Protein 6K0P (pdb70)

Nearest PDB structures (foldseek):
  6k0p-assembly1_A  TM=1.002E+00  e=3.000E-102  Paenibacillus glycanilyticus
  6k0s-assembly1_A  TM=1.002E+00  e=2.447E-101  Paenibacillus glycanilyticus
  6k0n-assembly1_A  TM=1.002E+00  e=2.806E-101  Paenibacillus glycanilyticus
  6k0u-assembly1_A  TM=1.001E+00  e=7.357E-97  Paenibacillus glycanilyticus
  6k0v-assembly4_D  TM=9.974E-01  e=1.499E-93  Paenibacillus glycanilyticus

Radius of gyration: 23.6 Å; Cα contacts (8 Å, |Δi|>4): 1936; chains: 1; bounding box: 58×59×67 Å

Solvent-accessible surface area: 19231 Å² total; per-residue (Å²): 108,82,3,18,124,27,87,13,41,62,24,49,0,24,42,141,94,13,52,42,79,20,74,84,36,115,92,45,74,118,38,24,35,51,4,1,6,0,10,19,2,5,0,0,46,0,70,46,95,30,34,54,0,43,0,39,3,96,47,60,0,16,0,0,0,0,6,2,1,3,30,49,126,48,106,25,38,0,2,0,30,4,94,52,86,69,86,28,96,0,111,0,30,3,89,26,9,12,1,14,3,32,70,104,57,13,40,107,1,0,46,47,59,59,81,38,110,73,70,53,24,9,1,4,3,9,17,1,58,35,70,16,152,91,70,14,82,53,46,5,82,0,39,0,21,11,30,82,79,17,17,90,62,0,26,0,0,1,0,2,3,12,75,18,70,112,70,70,76,27,66,42,101,94,83,9,6,41,2,46,110,106,67,56,8,72,102,0,4,50,68,1,59,145,47,129,85,35,93,0,0,17,0,32,48,29,126,44,91,1,98,43,34,6,94,2,96,52,73,49,2,46,0,0,0,4,11,12,20,39,0,71,0,26,0,25,64,120,93,62,44,35,54,0,0,0,37,5,41,81,56,0,46,33,1,29,0,64,15,0,0,0,39,1,0,1,40,15,33,50,92,47,54,0,35,0,0,36,1,117,29,2,50,90,0,34,0,53,43,0,2,0,0,8,1,5,2,0,0,94,0,49,85,0,10,117,1,36,0,75,43,0,6,0,0,1,0,0,3,4,0,0,9,0,5,64,15,0,11,106,1,59,0,26,21,0,12,0,0,0,0,0,25,9,0,0,1,0,24,1,5,69,104,63,58,0,38,14,1,106,0,20,48,0,11,0,14,4,0,7,33,13,0,0,1,0,2,26,2,0,8,70,3,35,4,64,33,0,53,0,2,3,1,9,1,24,0,0,3,0,0,2,2,72,3,96,73,144,105,9,80,2,1,0,112,107,41,0,25,0,26,8,0,22,0,21,53,0,0,5,28,13,140,79,4,90,43,16,28,26,106,64,39,101,29,21,13,0,0,0,0,13,0,30,1,0,23,83,28,2,57,16,0,18,0,57,50,1,41,0,39,60,2,10,26,1,0,0,6,0,10,1,43,17,118,60,41,60,85,4,109,92,4,59,0,57,66,0,56,0,36,68,1,56,52,9,0,0,14,0,6,16,99,11,53,125,72,40,17,30,0,54,18,14,6,25,0,39,61,0,65,7,59,112,36,55,93,43,24,32,42,6,62,106,83,2,112,62,11,89,17,62,95,88,64,41,33,78,41

B-factor: mean 16.77, std 8.05, range [4.71, 52.11]

Sequence (559 aa):
GRGANMMPFTIIMEAESTSNATNGTKLTTPNFKPGDYAGEASGRSSSVYLDATGEYVEFTLTSPANAFVLRNAVAENNTTTTGTVSIYADGVSKGKFNVSSKFSYLYATPSTLGRLGYDNNAPGAGLTAYWLYEDAQLMMLDQVYPAGTKIKIQKDAGDVSSSWIYVDLLETENVAPPQANPDPTKYVAVSASKSIDQALTEFRQDNTKKGIYIPAGEWTINSKIFLYGRATEIVGAGPWYTKLVAPQSQSSNTTDVGFNISAAANGSTIRDLSAWGNYINRVDGPGKFIDGNGMQNVTVQNIWVVEHFVCLYWGVNSSYNTFKNNRIKNTFAAGINMTNGSSYNVIDNNYARGTGDDSFALFSATGSYNVGNKYTNLTATNVRRAAAFAVYGGSDNLFQNLYGADTLTYPGITISSYSFGYNTLGFGDQDTVIDGATLDRTGGDFWTSVGADDKINEYQNFGAIWIYGGDRAIKNILIKNVDINNNPVYFGLMFQSMSPNNMVMQNIRVENVNINNPSRYGIKLVVRAEQGQGPAYGGASSFTNVKVNNPGISAIYGEAQSPNFTVTRVSGNNW

Organism: NCBI:txid126569

InterPro domains:
  IPR000421 Coagulation factor 5/8, C-terminal domain [PF00754] (369-492)
  IPR000421 Coagulation factor 5/8, C-terminal domain [PS50022] (32-176)
  IPR000421 Coagulation factor 5/8, C-terminal domain [PS50022] (351-497)
  IPR000421 Coagulation factor 5/8, C-terminal domain [SM00231] (39-176)
  IPR000421 Coagulation factor 5/8, C-terminal domain [SM00231] (361-497)
  IPR005084 Carbohydrate binding module family 6 [PF16990] (186-308)
  IPR005084 Carbohydrate binding module family 6 [PS51175] (184-309)
  IPR006626 Parallel beta-helix repeat [SM00710] (1029-1051)
  IPR006626 Parallel beta-helix repeat [SM00710] (1053-1075)
  IPR006626 Parallel beta-helix repeat [SM00710] (1084-1107)
  IPR006626 Parallel beta-helix repeat [SM00710] (1188-1210)
  IPR006626 Parallel beta-helix repeat [SM00710] (1218-1240)
  IPR008979 Galactose-binding-like domain superfamily [SSF49785] (39-176)
  IPR008979 Galactose-binding-like domain superfamily [SSF49785] (184-308)
  IPR008979 Galactose-binding-like domain superfamily [SSF49785] (352-497)
  IPR011050 Pectin lyase fold/virulence factor [SSF51126] (905-1201)
  IPR011635 CARDB domain [PF07705] (501-601)
  IPR011635 CARDB domain [PF07705] (614-720)
  IPR012334 Pectin lyase fold [G3DSA:2.160.20.10] (905-1287)
  IPR013783 Immunoglobulin-like fold [G3DSA:2.60.40.10] (495-607)

Structure (mmCIF, N/CA/C/O backbone):
data_6K0P
#
_entry.id   6K0P
#
_cell.length_a   132.525
_cell.length_b   132.525
_cell.length_c   76.147
_cell.angle_alpha   90.000
_cell.angle_beta   90.000
_cell.angle_gamma   90.000
#
_symmetry.space_group_name_H-M   'P 43 21 2'
#
loop_
_entity.id
_entity.type
_entity.pdbx_description
1 polymer Alpha-1,3-glucanase
2 branched alpha-D-glucopyranose-(1-3)-alpha-D-glucopyranose
3 non-polymer 'SULFATE ION'
4 non-polymer 'CALCIUM ION'
5 non-polymer 'ACETIC ACID'
6 water water
#
loop_
_atom_site.group_PDB
_atom_site.id
_atom_site.type_symbol
_atom_site.label_atom_id
_atom_site.label_alt_id
_atom_site.label_comp_id
_atom_site.label_asym_id
_atom_site.label_entity_id
_atom_site.label_seq_id
_atom_site.pdbx_PDB_ins_code
_atom_site.Cartn_x
_atom_site.Cartn_y
_atom_site.Cartn_z
_atom_site.occupancy
_atom_site.B_iso_or_equiv
_atom_site.auth_seq_id
_atom_site.auth_comp_id
_atom_site.auth_asym_id
_atom_site.auth_atom_id
_atom_site.pdbx_PDB_model_num
ATOM 1 N N . GLY A 1 12 ? 55.299 45.531 42.315 1.00 37.95 726 GLY A N 1
ATOM 2 C CA . GLY A 1 12 ? 56.321 46.340 41.675 1.00 25.10 726 GLY A CA 1
ATOM 3 C C . GLY A 1 12 ? 56.104 46.716 40.219 1.00 33.97 726 GLY A C 1
ATOM 4 O O . GLY A 1 12 ? 55.949 47.900 39.906 1.00 48.43 726 GLY A O 1
ATOM 5 N N . ARG A 1 13 ? 56.096 45.735 39.318 1.00 27.68 727 ARG A N 1
ATOM 6 C CA . ARG A 1 13 ? 56.233 44.320 39.653 1.00 19.14 727 ARG A CA 1
ATOM 7 C C . ARG A 1 13 ? 57.657 43.927 40.060 1.00 17.35 727 ARG A C 1
ATOM 8 O O . ARG A 1 13 ? 58.617 44.670 39.838 1.00 21.09 727 ARG A O 1
ATOM 16 N N . GLY A 1 14 ? 57.779 42.758 40.668 1.00 12.88 728 GLY A N 1
ATOM 17 C CA . GLY A 1 14 ? 59.080 42.224 41.022 1.00 13.39 728 GLY A CA 1
ATOM 18 C C . GLY A 1 14 ? 59.490 42.545 42.447 1.00 13.05 728 GLY A C 1
ATOM 19 O O . GLY A 1 14 ? 58.677 42.863 43.322 1.00 15.66 728 GLY A O 1
ATOM 20 N N . ALA A 1 15 ? 60.796 42.457 42.675 1.00 12.61 729 ALA A N 1
ATOM 21 C CA . ALA A 1 15 ? 61.338 42.660 44.010 1.00 11.18 729 ALA A CA 1
ATOM 22 C C . ALA A 1 15 ? 61.277 44.128 44.415 1.00 12.11 729 ALA A C 1
ATOM 23 O O . ALA A 1 15 ? 61.453 45.030 43.590 1.00 14.51 729 ALA A O 1
ATOM 25 N N . ASN A 1 16 ? 61.026 44.359 45.704 1.00 11.72 730 ASN A N 1
ATOM 26 C CA . ASN A 1 16 ? 61.064 45.689 46.304 1.00 13.19 730 ASN A CA 1
ATOM 27 C C . ASN A 1 16 ? 62.432 45.823 46.967 1.00 12.59 730 ASN A C 1
ATOM 28 O O . ASN A 1 16 ? 62.670 45.270 48.042 1.00 14.93 730 ASN A O 1
ATOM 33 N N . MET A 1 17 ? 63.340 46.529 46.310 1.00 12.89 731 MET A N 1
ATOM 34 C CA A MET A 1 17 ? 64.724 46.692 46.728 0.46 11.89 731 MET A CA 1
ATOM 35 C CA B MET A 1 17 ? 64.700 46.676 46.789 0.54 11.88 731 MET A CA 1
ATOM 36 C C . MET A 1 17 ? 64.977 48.121 47.193 1.00 12.03 731 MET A C 1
ATOM 37 O O . MET A 1 17 ? 64.300 49.050 46.742 1.00 14.59 731 MET A O 1
ATOM 46 N N . PRO A 1 18 ? 65.962 48.344 48.071 1.00 12.37 732 PRO A N 1
ATOM 47 C CA . PRO A 1 18 ? 66.243 49.718 48.520 1.00 13.16 732 PRO A CA 1
ATOM 48 C C . PRO A 1 18 ? 66.976 50.564 47.498 1.00 12.41 732 PRO A C 1
ATOM 49 O O . PRO A 1 18 ? 67.071 51.784 47.684 1.00 14.12 732 PRO A O 1
ATOM 53 N N . PHE A 1 19 ? 67.504 49.964 46.441 1.00 11.23 733 PHE A N 1
ATOM 54 C CA . PHE A 1 19 ? 68.169 50.723 45.401 1.00 11.29 733 PHE A CA 1
ATOM 55 C C . PHE A 1 19 ? 67.201 51.017 44.267 1.00 13.95 733 PHE A C 1
ATOM 56 O O . PHE A 1 19 ? 66.242 50.273 44.029 1.00 14.53 733 PHE A O 1
ATOM 64 N N . THR A 1 20 ? 67.449 52.137 43.597 1.00 12.96 734 THR A N 1
ATOM 65 C CA . THR A 1 20 ? 66.715 52.567 42.416 1.00 11.19 734 THR A CA 1
ATOM 66 C C . THR A 1 20 ? 67.609 52.342 41.205 1.00 12.24 734 THR A C 1
ATOM 67 O O . THR A 1 20 ? 68.810 52.624 41.254 1.00 13.47 734 THR A O 1
ATOM 71 N N . ILE A 1 21 ? 67.032 51.818 40.127 1.00 12.30 735 ILE A N 1
ATOM 72 C CA A ILE A 1 21 ? 67.748 51.579 38.877 0.48 12.83 735 ILE A CA 1
ATOM 73 C CA B ILE A 1 21 ? 67.756 51.588 38.882 0.52 12.83 735 ILE A CA 1
ATOM 74 C C . ILE A 1 21 ? 67.392 52.682 37.892 1.00 12.52 735 ILE A C 1
ATOM 75 O O . ILE A 1 21 ? 66.208 52.914 37.611 1.00 14.07 735 ILE A O 1
ATOM 84 N N . MET A 1 22 ? 68.405 53.351 37.348 1.00 10.92 736 MET A N 1
ATOM 85 C CA . MET A 1 22 ? 68.176 54.412 36.374 1.00 10.93 736 MET A CA 1
ATOM 86 C C . MET A 1 22 ? 68.983 54.143 35.116 1.00 11.28 736 MET A C 1
ATOM 87 O O . MET A 1 22 ? 70.201 53.947 35.185 1.00 12.06 736 MET A O 1
ATOM 92 N N . GLU A 1 23 ? 68.307 54.121 33.969 1.00 11.45 737 GLU A N 1
ATOM 93 C CA . GLU A 1 23 ? 68.988 53.864 32.706 1.00 9.88 737 GLU A CA 1
ATOM 94 C C . GLU A 1 23 ? 69.731 55.111 32.250 1.00 10.15 737 GLU A C 1
ATOM 95 O O . GLU A 1 23 ? 69.194 56.224 32.288 1.00 11.09 737 GLU A O 1
ATOM 101 N N . ALA A 1 24 ? 70.975 54.920 31.797 1.00 8.95 738 ALA A N 1
ATOM 102 C CA . ALA A 1 24 ? 71.777 56.058 31.359 1.00 10.44 738 ALA A CA 1
ATOM 103 C C . ALA A 1 24 ? 71.119 56.778 30.193 1.00 10.95 738 ALA A C 1
ATOM 104 O O . ALA A 1 24 ? 71.138 58.018 30.127 1.00 10.79 738 ALA A O 1
ATOM 106 N N . GLU A 1 25 ? 70.534 56.015 29.270 1.00 10.18 739 GLU A N 1
ATOM 107 C CA . GLU A 1 25 ? 70.012 56.519 28.001 1.00 10.72 739 GLU A CA 1
ATOM 108 C C . GLU A 1 25 ? 68.667 57.214 28.128 1.00 13.46 739 GLU A C 1
ATOM 109 O O . GLU A 1 25 ? 68.113 57.633 27.104 1.00 14.37 739 GLU A O 1
ATOM 115 N N . SER A 1 26 ? 68.127 57.339 29.336 1.00 12.66 740 SER A N 1
ATOM 116 C CA . SER A 1 26 ? 66.821 57.961 29.501 1.00 14.05 740 SER A CA 1
ATOM 117 C C . SER A 1 26 ? 66.837 59.360 28.896 1.00 14.54 740 SER A C 1
ATOM 118 O O . SER A 1 26 ? 67.832 60.088 28.995 1.00 12.84 740 SER A O 1
ATOM 121 N N . THR A 1 27 ? 65.729 59.734 28.244 1.00 17.35 741 THR A N 1
ATOM 122 C CA . THR A 1 27 ? 65.629 61.071 27.667 1.00 19.71 741 THR A CA 1
ATOM 123 C C . THR A 1 27 ? 65.660 62.166 28.726 1.00 20.79 741 THR A C 1
ATOM 124 O O . THR A 1 27 ? 65.832 63.340 28.378 1.00 22.23 741 THR A O 1
ATOM 128 N N . SER A 1 28 ? 65.525 61.806 30.001 1.00 17.87 742 SER A N 1
ATOM 129 C CA . SER A 1 28 ? 65.665 62.744 31.106 1.00 18.15 742 SER A CA 1
ATOM 130 C C . SER A 1 28 ? 67.113 63.070 31.434 1.00 16.97 742 SER A C 1
ATOM 131 O O . SER A 1 28 ? 67.354 63.922 32.296 1.00 17.32 742 SER A O 1
ATOM 134 N N . ASN A 1 29 ? 68.080 62.399 30.806 1.00 13.78 743 ASN A N 1
ATOM 135 C CA . ASN A 1 29 ? 69.485 62.507 31.186 1.00 14.26 743 ASN A CA 1
ATOM 136 C C . ASN A 1 29 ? 70.263 63.251 30.108 1.00 13.57 743 ASN A C 1
ATOM 137 O O . ASN A 1 29 ? 70.470 62.728 29.002 1.00 15.86 743 ASN A O 1
ATOM 142 N N . ALA A 1 30 ? 70.729 64.448 30.438 1.00 13.59 744 ALA A N 1
ATOM 143 C CA . ALA A 1 30 ? 71.557 65.175 29.491 1.00 13.66 744 ALA A CA 1
ATOM 144 C C . ALA A 1 30 ? 72.848 64.410 29.243 1.00 12.73 744 ALA A C 1
ATOM 145 O O . ALA A 1 30 ? 73.425 63.804 30.156 1.00 13.10 744 ALA A O 1
ATOM 147 N N . THR A 1 31 ? 73.293 64.415 27.993 1.00 15.01 745 THR A N 1
ATOM 148 C CA . THR A 1 31 ? 74.561 63.795 27.663 1.00 10.97 745 THR A CA 1
ATOM 149 C C . THR A 1 31 ? 75.157 64.505 26.462 1.00 12.60 745 THR A C 1
ATOM 150 O O . THR A 1 31 ? 74.432 64.998 25.592 1.00 16.16 745 THR A O 1
ATOM 154 N N . ASN A 1 32 ? 76.486 64.571 26.434 1.00 11.65 746 ASN A N 1
ATOM 155 C CA . ASN A 1 32 ? 77.222 64.916 25.227 1.00 11.84 746 ASN A CA 1
ATOM 156 C C . ASN A 1 32 ? 77.924 63.706 24.630 1.00 15.29 746 ASN A C 1
ATOM 157 O O . ASN A 1 32 ? 78.801 63.871 23.779 1.00 17.16 746 ASN A O 1
ATOM 162 N N . GLY A 1 33 ? 77.568 62.499 25.068 1.00 11.62 747 GLY A N 1
ATOM 163 C CA . GLY A 1 33 ? 78.112 61.272 24.531 1.00 12.44 747 GLY A CA 1
ATOM 164 C C . GLY A 1 33 ? 77.185 60.661 23.505 1.00 11.40 747 GLY A C 1
ATOM 165 O O . GLY A 1 33 ? 76.264 61.308 22.997 1.00 14.05 747 GLY A O 1
ATOM 166 N N . THR A 1 34 ? 77.420 59.388 23.210 1.00 10.46 748 THR A N 1
ATOM 167 C CA . THR A 1 34 ? 76.770 58.724 22.082 1.00 10.98 748 THR A CA 1
ATOM 168 C C . THR A 1 34 ? 75.773 57.693 22.600 1.00 12.62 748 THR A C 1
ATOM 169 O O . THR A 1 34 ? 76.170 56.664 23.156 1.00 11.14 748 THR A O 1
ATOM 173 N N . LYS A 1 35 ? 74.484 57.943 22.376 1.00 13.00 749 LYS A N 1
ATOM 174 C CA . LYS A 1 35 ? 73.421 57.047 22.823 1.00 11.34 749 LYS A CA 1
ATOM 175 C C . LYS A 1 35 ? 73.206 55.959 21.773 1.00 11.71 749 LYS A C 1
ATOM 176 O O . LYS A 1 35 ? 72.945 56.259 20.603 1.00 12.42 749 LYS A O 1
ATOM 182 N N . LEU A 1 36 ? 73.329 54.696 22.180 1.00 9.75 750 LEU A N 1
ATOM 183 C CA . LEU A 1 36 ? 73.235 53.590 21.235 1.00 11.78 750 LEU A CA 1
ATOM 184 C C . LEU A 1 36 ? 71.788 53.328 20.841 1.00 12.60 750 LEU A C 1
ATOM 185 O O . LEU A 1 36 ? 70.892 53.320 21.690 1.00 13.19 750 LEU A O 1
ATOM 190 N N . THR A 1 37 ? 71.557 53.107 19.547 1.00 11.34 751 THR A N 1
ATOM 191 C CA A THR A 1 37 ? 70.249 52.636 19.119 0.34 10.60 751 THR A CA 1
ATOM 192 C CA B THR A 1 37 ? 70.258 52.631 19.100 0.66 10.57 751 THR A CA 1
ATOM 193 C C . THR A 1 37 ? 70.065 51.183 19.550 1.00 11.75 751 THR A C 1
ATOM 194 O O . THR A 1 37 ? 70.998 50.379 19.458 1.00 13.01 751 THR A O 1
ATOM 201 N N . PRO A 1 38 ? 68.878 50.818 20.029 1.00 12.59 752 PRO A N 1
ATOM 202 C CA . PRO A 1 38 ? 68.680 49.463 20.553 1.00 12.15 752 PRO A CA 1
ATOM 203 C C . PRO A 1 38 ? 68.707 48.380 19.489 1.00 11.88 752 PRO A C 1
ATOM 204 O O . PRO A 1 38 ? 68.308 48.580 18.334 1.00 14.31 752 PRO A O 1
ATOM 208 N N . ASN A 1 39 ? 69.206 47.216 19.895 1.00 11.67 753 ASN A N 1
ATOM 209 C CA . ASN A 1 39 ? 69.048 45.982 19.135 1.00 10.75 753 ASN A CA 1
ATOM 210 C C . ASN A 1 39 ? 68.975 44.827 20.129 1.00 10.59 753 ASN A C 1
ATOM 211 O O . ASN A 1 39 ? 69.103 45.022 21.343 1.00 11.18 753 ASN A O 1
ATOM 216 N N . PHE A 1 40 ? 68.782 43.614 19.608 1.00 12.69 754 PHE A N 1
ATOM 217 C CA . PHE A 1 40 ? 68.661 42.421 20.438 1.00 11.00 754 PHE A CA 1
ATOM 218 C C . PHE A 1 40 ? 69.851 41.474 20.261 1.00 10.71 754 PHE A C 1
ATOM 219 O O . PHE A 1 40 ? 69.727 40.265 20.461 1.00 13.16 754 PHE A O 1
ATOM 227 N N . LYS A 1 41 ? 71.024 42.008 19.904 1.00 10.74 755 LYS A N 1
ATOM 228 C CA . LYS A 1 41 ? 72.158 41.166 19.517 1.00 12.41 755 LYS A CA 1
ATOM 229 C C . LYS A 1 41 ? 73.028 40.806 20.720 1.00 11.08 755 LYS A C 1
ATOM 230 O O . LYS A 1 41 ? 73.571 41.712 21.376 1.00 11.90 755 LYS A O 1
ATOM 236 N N . PRO A 1 42 ? 73.226 39.526 21.028 1.00 10.77 756 PRO A N 1
ATOM 237 C CA . PRO A 1 42 ? 74.284 39.171 21.978 1.00 10.97 756 PRO A CA 1
ATOM 238 C C . PRO A 1 42 ? 75.633 39.555 21.392 1.00 11.38 756 PRO A C 1
ATOM 239 O O . PRO A 1 42 ? 75.806 39.613 20.175 1.00 12.62 756 PRO A O 1
ATOM 243 N N . GLY A 1 43 ? 76.601 39.807 22.265 1.00 10.40 757 GLY A N 1
ATOM 244 C CA . GLY A 1 43 ? 77.914 40.192 21.782 1.00 12.30 757 GLY A CA 1
ATOM 245 C C . GLY A 1 43 ? 77.985 41.611 21.273 1.00 14.25 757 GLY A C 1
ATOM 246 O O . GLY A 1 43 ? 78.940 41.966 20.576 1.00 14.01 757 GLY A O 1
ATOM 247 N N . ASP A 1 44 ? 77.003 42.441 21.603 1.00 11.08 758 ASP A N 1
ATOM 248 C CA . ASP A 1 44 ? 76.901 43.808 21.113 1.00 10.70 758 ASP A CA 1
ATOM 249 C C . ASP A 1 44 ? 76.671 44.734 22.299 1.00 10.22 758 ASP A C 1
ATOM 250 O O . ASP A 1 44 ? 75.948 44.374 23.234 1.00 10.72 758 ASP A O 1
ATOM 255 N N . TYR A 1 45 ? 77.281 45.925 22.272 1.00 9.53 759 TYR A N 1
ATOM 256 C CA . TYR A 1 45 ? 77.155 46.829 23.419 1.00 9.85 759 TYR A CA 1
ATOM 257 C C . TYR A 1 45 ? 75.740 47.363 23.615 1.00 8.89 759 TYR A C 1
ATOM 258 O O . TYR A 1 45 ? 75.392 47.749 24.735 1.00 10.50 759 TYR A O 1
ATOM 267 N N . ALA A 1 46 ? 74.916 47.419 22.563 1.00 9.06 760 ALA A N 1
ATOM 268 C CA . ALA A 1 46 ? 73.510 47.755 22.768 1.00 10.19 760 ALA A CA 1
ATOM 269 C C . ALA A 1 46 ? 72.718 46.518 23.153 1.00 9.23 760 ALA A C 1
ATOM 270 O O . ALA A 1 46 ? 71.984 46.522 24.153 1.00 10.53 760 ALA A O 1
ATOM 272 N N . GLY A 1 47 ? 72.883 45.442 22.380 1.00 9.91 761 GLY A N 1
ATOM 273 C CA . GLY A 1 47 ? 72.092 44.242 22.607 1.00 11.53 761 GLY A CA 1
ATOM 274 C C . GLY A 1 47 ? 72.234 43.667 24.001 1.00 11.00 761 GLY A C 1
ATOM 275 O O . GLY A 1 47 ? 71.296 43.052 24.512 1.00 10.53 761 GLY A O 1
ATOM 276 N N . GLU A 1 48 ? 73.390 43.858 24.633 1.00 9.14 762 GLU A N 1
ATOM 277 C CA . GLU A 1 48 ? 73.638 43.316 25.966 1.00 9.42 762 GLU A CA 1
ATOM 278 C C . GLU A 1 48 ? 73.350 44.302 27.087 1.00 10.25 762 GLU A C 1
ATOM 279 O O . GLU A 1 48 ? 73.490 43.939 28.259 1.00 9.22 762 GLU A O 1
ATOM 285 N N . ALA A 1 49 ? 72.978 45.531 26.762 1.00 9.12 763 ALA A N 1
ATOM 286 C CA . ALA A 1 49 ? 72.708 46.536 27.776 1.00 9.91 763 ALA A CA 1
ATOM 287 C C . ALA A 1 49 ? 71.296 46.386 28.337 1.00 9.07 763 ALA A C 1
ATOM 288 O O . ALA A 1 49 ? 70.379 45.899 27.670 1.00 9.55 763 ALA A O 1
ATOM 290 N N . SER A 1 50 ? 71.138 46.790 29.597 1.00 8.95 764 SER A N 1
ATOM 291 C CA . SER A 1 50 ? 69.807 47.000 30.151 1.00 9.46 764 SER A CA 1
ATOM 292 C C . SER A 1 50 ? 69.058 48.025 29.303 1.00 9.35 764 SER A C 1
ATOM 293 O O . SER A 1 50 ? 69.596 49.080 28.962 1.00 10.23 764 SER A O 1
ATOM 296 N N . GLY A 1 51 ? 67.819 47.703 28.944 1.00 8.79 765 GLY A N 1
ATOM 297 C CA . GLY A 1 51 ? 67.085 48.562 28.035 1.00 10.47 765 GLY A CA 1
ATOM 298 C C . GLY A 1 51 ? 67.564 48.501 26.606 1.00 9.31 765 GLY A C 1
ATOM 299 O O . GLY A 1 51 ? 67.076 49.272 25.775 1.00 11.79 765 GLY A O 1
ATOM 300 N N . ARG A 1 52 ? 68.502 47.599 26.303 1.00 10.08 766 ARG A N 1
ATOM 301 C CA . ARG A 1 52 ? 69.122 47.477 24.986 1.00 8.72 766 ARG A CA 1
ATOM 302 C C . ARG A 1 52 ? 69.808 48.764 24.542 1.00 10.79 766 ARG A C 1
ATOM 303 O O . ARG A 1 52 ? 69.981 48.995 23.343 1.00 10.72 766 ARG A O 1
ATOM 311 N N . SER A 1 53 ? 70.236 49.597 25.493 1.00 10.08 767 SER A N 1
ATOM 312 C CA . SER A 1 53 ? 70.974 50.798 25.131 1.00 9.68 767 SER A CA 1
ATOM 313 C C . SER A 1 53 ? 71.883 51.233 26.276 1.00 9.97 767 SER A C 1
ATOM 314 O O . SER A 1 53 ? 71.647 50.928 27.446 1.00 10.87 767 SER A O 1
ATOM 317 N N . SER A 1 54 ? 72.928 51.963 25.905 1.00 9.52 768 SER A N 1
ATOM 318 C CA A SER A 1 54 ? 73.809 52.609 26.864 0.41 9.91 768 SER A CA 1
ATOM 319 C CA B SER A 1 54 ? 73.854 52.587 26.838 0.59 9.92 768 SER A CA 1
ATOM 320 C C . SER A 1 54 ? 74.271 53.921 26.249 1.00 9.82 768 SER A C 1
ATOM 321 O O . SER A 1 54 ? 73.962 54.232 25.094 1.00 10.68 768 SER A O 1
ATOM 326 N N . VAL A 1 55 ? 74.988 54.713 27.041 1.00 9.43 769 VAL A N 1
ATOM 327 C CA . VAL A 1 55 ? 75.599 55.943 26.544 1.00 9.97 769 VAL A CA 1
ATOM 328 C C . VAL A 1 55 ? 77.102 55.740 26.534 1.00 11.70 769 VAL A C 1
ATOM 329 O O . VAL A 1 55 ? 77.711 55.482 27.580 1.00 10.89 769 VAL A O 1
ATOM 333 N N . TYR A 1 56 ? 77.693 55.842 25.347 1.00 10.14 770 TYR A N 1
ATOM 334 C CA . TYR A 1 56 ? 79.117 55.640 25.138 1.00 10.14 770 TYR A CA 1
ATOM 335 C C . TYR A 1 56 ? 79.843 56.961 25.353 1.00 9.79 770 TYR A C 1
ATOM 336 O O . TYR A 1 56 ? 79.561 57.953 24.667 1.00 11.02 770 TYR A O 1
ATOM 345 N N . LEU A 1 57 ? 80.774 56.977 26.307 1.00 10.82 771 LEU A N 1
ATOM 346 C CA . LEU A 1 57 ? 81.618 58.134 26.574 1.00 11.45 771 LEU A CA 1
ATOM 347 C C . LEU A 1 57 ? 82.997 57.829 26.010 1.00 11.21 771 LEU A C 1
ATOM 348 O O . LEU A 1 57 ? 83.645 56.864 26.425 1.00 11.52 771 LEU A O 1
ATOM 353 N N . ASP A 1 58 ? 83.444 58.654 25.063 1.00 12.05 772 ASP A N 1
ATOM 354 C CA . ASP A 1 58 ? 84.607 58.307 24.260 1.00 11.28 772 ASP A CA 1
ATOM 355 C C . ASP A 1 58 ? 85.559 59.482 24.086 1.00 11.62 772 ASP A C 1
ATOM 356 O O . ASP A 1 58 ? 86.470 59.410 23.250 1.00 13.65 772 ASP A O 1
ATOM 361 N N . ALA A 1 59 ? 85.395 60.555 24.851 1.00 12.60 773 ALA A N 1
ATOM 362 C CA . ALA A 1 59 ? 86.356 61.643 24.812 1.00 13.13 773 ALA A CA 1
ATOM 363 C C . ALA A 1 59 ? 86.366 62.299 26.178 1.00 11.65 773 ALA A C 1
ATOM 364 O O . ALA A 1 59 ? 85.371 62.245 26.906 1.00 12.20 773 ALA A O 1
ATOM 366 N N . THR A 1 60 ? 87.501 62.898 26.527 1.00 14.41 774 THR A N 1
ATOM 367 C CA . THR A 1 60 ? 87.582 63.641 27.776 1.00 12.46 774 THR A CA 1
ATOM 368 C C . THR A 1 60 ? 86.495 64.709 27.817 1.00 12.98 774 THR A C 1
ATOM 369 O O . THR A 1 60 ? 86.293 65.452 26.850 1.00 16.28 774 THR A O 1
ATOM 373 N N . GLY A 1 61 ? 85.780 64.769 28.936 1.00 12.82 775 GLY A N 1
ATOM 374 C CA . GLY A 1 61 ? 84.689 65.702 29.104 1.00 12.55 775 GLY A CA 1
ATOM 375 C C . GLY A 1 61 ? 83.323 65.154 28.751 1.00 12.98 775 GLY A C 1
ATOM 376 O O . GLY A 1 61 ? 82.319 65.821 29.022 1.00 14.57 775 GLY A O 1
ATOM 377 N N . GLU A 1 62 ? 83.244 63.964 28.154 1.00 11.18 776 GLU A N 1
ATOM 378 C CA . GLU A 1 62 ? 81.944 63.377 27.861 1.00 10.13 776 GLU A CA 1
ATOM 379 C C . GLU A 1 62 ? 81.318 62.825 29.137 1.00 11.71 776 GLU A C 1
ATOM 380 O O . GLU A 1 62 ? 82.005 62.272 29.999 1.00 11.67 776 GLU A O 1
ATOM 386 N N . TYR A 1 63 ? 80.011 63.016 29.270 1.00 11.43 777 TYR A N 1
ATOM 387 C CA . TYR A 1 63 ? 79.323 62.712 30.515 1.00 9.46 777 TYR A CA 1
ATOM 388 C C . TYR A 1 63 ? 77.915 62.234 30.203 1.00 12.10 777 TYR A C 1
ATOM 389 O O . TYR A 1 63 ? 77.379 62.466 29.114 1.00 12.19 777 TYR A O 1
ATOM 398 N N . VAL A 1 64 ? 77.295 61.604 31.193 1.00 11.12 778 VAL A N 1
ATOM 399 C CA . VAL A 1 64 ? 75.850 61.428 31.216 1.00 12.21 778 VAL A CA 1
ATOM 400 C C . VAL A 1 64 ? 75.368 61.867 32.590 1.00 11.90 778 VAL A C 1
ATOM 401 O O . VAL A 1 64 ? 75.986 61.526 33.605 1.00 12.35 778 VAL A O 1
ATOM 405 N N . GLU A 1 65 ? 74.302 62.665 32.620 1.00 10.50 779 GLU A N 1
ATOM 406 C CA . GLU A 1 65 ? 73.836 63.301 33.851 1.00 10.19 779 GLU A CA 1
ATOM 407 C C . GLU A 1 65 ? 72.550 62.625 34.305 1.00 11.38 779 GLU A C 1
ATOM 408 O O . GLU A 1 65 ? 71.514 62.730 33.634 1.00 12.82 779 GLU A O 1
ATOM 414 N N . PHE A 1 66 ? 72.612 61.948 35.455 1.00 12.16 780 PHE A N 1
ATOM 415 C CA . PHE A 1 66 ? 71.443 61.370 36.100 1.00 11.62 780 PHE A CA 1
ATOM 416 C C . PHE A 1 66 ? 70.879 62.360 37.112 1.00 11.06 780 PHE A C 1
ATOM 417 O O . PHE A 1 66 ? 71.569 63.268 37.580 1.00 13.09 780 PHE A O 1
ATOM 425 N N . THR A 1 67 ? 69.611 62.158 37.469 1.00 12.46 781 THR A N 1
ATOM 426 C CA . THR A 1 67 ? 68.975 62.926 38.534 1.00 12.59 781 THR A CA 1
ATOM 427 C C . THR A 1 67 ? 68.401 61.956 39.555 1.00 13.46 781 THR A C 1
ATOM 428 O O . THR A 1 67 ? 67.593 61.089 39.209 1.00 15.57 781 THR A O 1
ATOM 432 N N . LEU A 1 68 ? 68.823 62.087 40.806 1.00 12.49 782 LEU A N 1
ATOM 433 C CA . LEU A 1 68 ? 68.319 61.176 41.824 1.00 13.87 782 LEU A CA 1
ATOM 434 C C . LEU A 1 68 ? 66.815 61.349 42.006 1.00 13.95 782 LEU A C 1
ATOM 435 O O . LEU A 1 68 ? 66.297 62.470 42.034 1.00 15.14 782 LEU A O 1
ATOM 440 N N . THR A 1 69 ? 66.113 60.225 42.133 1.00 13.74 783 THR A N 1
ATOM 441 C CA . THR A 1 69 ? 64.703 60.234 42.500 1.00 13.65 783 THR A CA 1
ATOM 442 C C . THR A 1 69 ? 64.470 59.794 43.938 1.00 16.81 783 THR A C 1
ATOM 443 O O . THR A 1 69 ? 63.325 59.838 44.411 1.00 16.84 783 THR A O 1
ATOM 447 N N . SER A 1 70 ? 65.524 59.381 44.636 1.00 14.67 784 SER A N 1
ATOM 448 C CA . SER A 1 70 ? 65.524 59.087 46.064 1.00 16.05 784 SER A CA 1
ATOM 449 C C . SER A 1 70 ? 66.901 59.449 46.596 1.00 15.40 784 SER A C 1
ATOM 450 O O . SER A 1 70 ? 67.866 59.513 45.826 1.00 14.49 784 SER A O 1
ATOM 453 N N . PRO A 1 71 ? 67.035 59.690 47.902 1.00 12.55 785 PRO A N 1
ATOM 454 C CA . PRO A 1 71 ? 68.355 60.039 48.451 1.00 12.64 785 PRO A CA 1
ATOM 455 C C . PRO A 1 71 ? 69.338 58.893 48.254 1.00 10.03 785 PRO A C 1
ATOM 456 O O . PRO A 1 71 ? 68.950 57.728 48.214 1.00 11.72 785 PRO A O 1
ATOM 460 N N . ALA A 1 72 ? 70.623 59.231 48.130 1.00 11.26 786 ALA A N 1
ATOM 461 C CA . ALA A 1 72 ? 71.619 58.188 47.899 1.00 10.06 786 ALA A CA 1
ATOM 462 C C . ALA A 1 72 ? 72.987 58.594 48.425 1.00 10.40 786 ALA A C 1
ATOM 463 O O . ALA A 1 72 ? 73.417 59.733 48.244 1.00 11.59 786 ALA A O 1
ATOM 465 N N . ASN A 1 73 ? 73.676 57.632 49.053 1.00 10.01 787 ASN A N 1
ATOM 466 C CA . ASN A 1 73 ? 75.100 57.739 49.354 1.00 10.78 787 ASN A CA 1
ATOM 467 C C . ASN A 1 73 ? 75.926 56.660 48.666 1.00 11.72 787 ASN A C 1
ATOM 468 O O . ASN A 1 73 ? 77.149 56.616 48.860 1.00 12.17 787 ASN A O 1
ATOM 473 N N . ALA A 1 74 ? 75.304 55.779 47.885 1.00 10.11 788 ALA A N 1
ATOM 474 C CA . ALA A 1 74 ? 76.013 54.644 47.314 1.00 9.55 788 ALA A CA 1
ATOM 475 C C . ALA A 1 74 ? 75.486 54.369 45.919 1.00 9.64 788 ALA A C 1
ATOM 476 O O . ALA A 1 74 ? 74.318 54.637 45.616 1.00 9.54 788 ALA A O 1
ATOM 478 N N . PHE A 1 75 ? 76.358 53.815 45.078 1.00 9.50 789 PHE A N 1
ATOM 479 C CA . PHE A 1 75 ? 76.104 53.761 43.642 1.00 9.33 789 PHE A CA 1
ATOM 480 C C . PHE A 1 75 ? 76.697 52.497 43.050 1.00 9.19 789 PHE A C 1
ATOM 481 O O . PHE A 1 75 ? 77.791 52.072 43.443 1.00 10.14 789 PHE A O 1
ATOM 489 N N . VAL A 1 76 ? 75.997 51.922 42.075 1.00 10.43 790 VAL A N 1
ATOM 490 C CA . VAL A 1 76 ? 76.546 50.845 41.255 1.00 8.69 790 VAL A CA 1
ATOM 491 C C . VAL A 1 76 ? 76.419 51.255 39.793 1.00 10.49 790 VAL A C 1
ATOM 492 O O . VAL A 1 76 ? 75.315 51.556 39.318 1.00 10.33 790 VAL A O 1
ATOM 496 N N . LEU A 1 77 ? 77.546 51.282 39.087 1.00 9.48 791 LEU A N 1
ATOM 497 C CA . LEU A 1 77 ? 77.585 51.655 37.678 1.00 9.88 791 LEU A CA 1
ATOM 498 C C . LEU A 1 77 ? 77.778 50.396 36.836 1.00 8.09 791 LEU A C 1
ATOM 499 O O . LEU A 1 77 ? 78.845 49.775 36.879 1.00 10.02 791 LEU A O 1
ATOM 504 N N . ARG A 1 78 ? 76.755 50.019 36.066 1.00 8.08 792 ARG A N 1
ATOM 505 C CA . ARG A 1 78 ? 76.913 48.946 35.090 1.00 7.94 792 ARG A CA 1
ATOM 506 C C . ARG A 1 78 ? 77.475 49.557 33.818 1.00 9.08 792 ARG A C 1
ATOM 507 O O . ARG A 1 78 ? 76.919 50.531 33.290 1.00 9.85 792 ARG A O 1
ATOM 515 N N . ASN A 1 79 ? 78.580 48.989 33.344 1.00 9.01 793 ASN A N 1
ATOM 516 C CA . ASN A 1 79 ? 79.386 49.622 32.317 1.00 8.84 793 ASN A CA 1
ATOM 517 C C . ASN A 1 79 ? 80.128 48.559 31.526 1.00 8.94 793 ASN A C 1
ATOM 518 O O . ASN A 1 79 ? 80.242 47.405 31.945 1.00 9.79 793 ASN A O 1
ATOM 523 N N . ALA A 1 80 ? 80.640 48.964 30.367 1.00 10.04 794 ALA A N 1
ATOM 524 C CA . ALA A 1 80 ? 81.545 48.116 29.601 1.00 10.02 794 ALA A CA 1
ATOM 525 C C . ALA A 1 80 ? 82.797 48.911 29.276 1.00 9.74 794 ALA A C 1
ATOM 526 O O . ALA A 1 80 ? 82.710 50.059 28.820 1.00 9.67 794 ALA A O 1
ATOM 528 N N . VAL A 1 81 ? 83.958 48.303 29.524 1.00 9.43 795 VAL A N 1
ATOM 529 C CA . VAL A 1 81 ? 85.250 48.877 29.158 1.00 10.00 795 VAL A CA 1
ATOM 530 C C . VAL A 1 81 ? 85.988 47.866 28.293 1.00 11.55 795 VAL A C 1
ATOM 531 O O . VAL A 1 81 ? 85.503 46.750 28.076 1.00 11.99 795 VAL A O 1
ATOM 535 N N . ALA A 1 82 ? 87.157 48.258 27.791 1.00 11.94 796 ALA A N 1
ATOM 536 C CA . ALA A 1 82 ? 87.927 47.388 26.914 1.00 13.34 796 ALA A CA 1
ATOM 537 C C . ALA A 1 82 ? 88.338 46.109 27.632 1.00 13.18 796 ALA A C 1
ATOM 538 O O . ALA A 1 82 ? 88.528 46.083 28.848 1.00 12.85 796 ALA A O 1
ATOM 540 N N . GLU A 1 83 ? 88.488 45.039 26.856 1.00 13.82 797 GLU A N 1
ATOM 541 C CA . GLU A 1 83 ? 89.032 43.799 27.397 1.00 13.81 797 GLU A CA 1
ATOM 542 C C . GLU A 1 83 ? 90.398 44.037 28.038 1.00 14.85 797 GLU A C 1
ATOM 543 O O . GLU A 1 83 ? 91.173 44.892 27.597 1.00 16.95 797 GLU A O 1
ATOM 549 N N . ASN A 1 84 ? 90.661 43.299 29.119 1.00 16.11 798 ASN A N 1
ATOM 550 C CA A ASN A 1 84 ? 91.961 43.321 29.795 0.44 18.27 798 ASN A CA 1
ATOM 551 C CA B ASN A 1 84 ? 91.950 43.316 29.815 0.56 18.23 798 ASN A CA 1
ATOM 552 C C . ASN A 1 84 ? 92.347 44.722 30.259 1.00 17.34 798 ASN A C 1
ATOM 553 O O . ASN A 1 84 ? 93.486 45.163 30.082 1.00 20.18 798 ASN A O 1
ATOM 562 N N . THR A 1 85 ? 91.398 45.439 30.853 1.00 15.08 799 THR A N 1
ATOM 563 C CA A THR A 1 85 ? 91.692 46.785 31.325 0.98 15.79 799 THR A CA 1
ATOM 564 C CA B THR A 1 85 ? 91.696 46.779 31.325 0.02 16.02 799 THR A CA 1
ATOM 565 C C . THR A 1 85 ? 91.058 47.029 32.682 1.00 13.34 799 THR A C 1
ATOM 566 O O . THR A 1 85 ? 90.031 46.436 33.039 1.00 14.64 799 THR A O 1
ATOM 573 N N . THR A 1 86 ? 91.701 47.914 33.427 1.00 13.73 800 THR A N 1
ATOM 574 C CA A THR A 1 86 ? 91.152 48.490 34.644 0.80 13.29 800 THR A CA 1
ATOM 575 C CA B THR A 1 86 ? 91.183 48.480 34.656 0.20 13.39 800 THR A CA 1
ATOM 576 C C . THR A 1 86 ? 91.403 49.987 34.595 1.00 14.11 800 THR A C 1
ATOM 577 O O . THR A 1 86 ? 92.300 50.472 33.895 1.00 17.45 800 THR A O 1
ATOM 584 N N . GLY A 1 87 ? 90.585 50.732 35.321 1.00 11.42 801 GLY A N 1
ATOM 585 C CA . GLY A 1 87 ? 90.768 52.164 35.352 1.00 12.15 801 GLY A CA 1
ATOM 586 C C . GLY A 1 87 ? 89.659 52.817 36.134 1.00 10.39 801 GLY A C 1
ATOM 587 O O . GLY A 1 87 ? 89.045 52.190 37.003 1.00 11.00 801 GLY A O 1
ATOM 588 N N . THR A 1 88 ? 89.417 54.094 35.828 1.00 11.58 802 THR A N 1
ATOM 589 C CA . THR A 1 88 ? 88.436 54.882 36.558 1.00 10.07 802 THR A CA 1
ATOM 590 C C . THR A 1 88 ? 87.477 55.582 35.602 1.00 10.97 802 THR A C 1
ATOM 591 O O . THR A 1 88 ? 87.751 55.765 34.413 1.00 11.55 802 THR A O 1
ATOM 595 N N . VAL A 1 89 ? 86.327 55.957 36.153 1.00 10.40 803 VAL A N 1
ATOM 596 C CA . VAL A 1 89 ? 85.465 56.975 35.571 1.00 9.62 803 VAL A CA 1
ATOM 597 C C . VAL A 1 89 ? 84.971 57.825 36.733 1.00 10.42 803 VAL A C 1
ATOM 598 O O . VAL A 1 89 ? 84.878 57.352 37.870 1.00 11.21 803 VAL A O 1
ATOM 602 N N . SER A 1 90 ? 84.686 59.093 36.464 1.00 10.13 804 SER A N 1
ATOM 603 C CA . SER A 1 90 ? 84.468 60.054 37.534 1.00 11.15 804 SER A CA 1
ATOM 604 C C . SER A 1 90 ? 82.993 60.266 37.842 1.00 9.38 804 SER A C 1
ATOM 605 O O . SER A 1 90 ? 82.129 60.157 36.965 1.00 11.02 804 SER A O 1
ATOM 608 N N . ILE A 1 91 ? 82.708 60.585 39.108 1.00 11.07 805 ILE A N 1
ATOM 609 C CA . ILE A 1 91 ? 81.352 60.889 39.552 1.00 11.18 805 ILE A CA 1
ATOM 610 C C . ILE A 1 91 ? 81.318 62.291 40.141 1.00 11.47 805 ILE A C 1
ATOM 611 O O . ILE A 1 91 ? 82.215 62.674 40.907 1.00 11.65 805 ILE A O 1
ATOM 616 N N . TYR A 1 92 ? 80.297 63.053 39.755 1.00 10.84 806 TYR A N 1
ATOM 617 C CA . TYR A 1 92 ? 80.075 64.422 40.197 1.00 11.32 806 TYR A CA 1
ATOM 618 C C . TYR A 1 92 ? 78.692 64.526 40.826 1.00 12.18 806 TYR A C 1
ATOM 619 O O . TYR A 1 92 ? 77.746 63.852 40.399 1.00 11.70 806 TYR A O 1
ATOM 628 N N . ALA A 1 93 ? 78.573 65.392 41.841 1.00 10.14 807 ALA A N 1
ATOM 629 C CA . ALA A 1 93 ? 77.290 65.734 42.445 1.00 11.14 807 ALA A CA 1
ATOM 630 C C . ALA A 1 93 ? 77.092 67.233 42.292 1.00 12.49 807 ALA A C 1
ATOM 631 O O . ALA A 1 93 ? 77.912 68.023 42.778 1.00 14.98 807 ALA A O 1
ATOM 633 N N . ASP A 1 94 ? 76.010 67.617 41.604 1.00 13.66 808 ASP A N 1
ATOM 634 C CA . ASP A 1 94 ? 75.699 69.022 41.328 1.00 12.77 808 ASP A CA 1
ATOM 635 C C . ASP A 1 94 ? 76.904 69.768 40.765 1.00 14.09 808 ASP A C 1
ATOM 636 O O . ASP A 1 94 ? 77.190 70.911 41.130 1.00 17.55 808 ASP A O 1
ATOM 641 N N . GLY A 1 95 ? 77.628 69.104 39.869 1.00 13.36 809 GLY A N 1
ATOM 642 C CA . GLY A 1 95 ? 78.717 69.737 39.158 1.00 14.46 809 GLY A CA 1
ATOM 643 C C . GLY A 1 95 ? 80.055 69.714 39.855 1.00 15.34 809 GLY A C 1
ATOM 644 O O . GLY A 1 95 ? 81.037 70.218 39.290 1.00 18.63 809 GLY A O 1
ATOM 645 N N . VAL A 1 96 ? 80.136 69.146 41.055 1.00 13.33 810 VAL A N 1
ATOM 646 C CA . VAL A 1 96 ? 81.368 69.094 41.835 1.00 14.09 810 VAL A CA 1
ATOM 647 C C . VAL A 1 96 ? 81.862 67.653 41.850 1.00 12.19 810 VAL A C 1
ATOM 648 O O . VAL A 1 96 ? 81.094 66.735 42.164 1.00 12.58 810 VAL A O 1
ATOM 652 N N . SER A 1 97 ? 83.140 67.452 41.524 1.00 15.65 811 SER A N 1
ATOM 653 C CA . SER A 1 97 ? 83.675 66.094 41.487 1.00 16.11 811 SER A CA 1
ATOM 654 C C . SER A 1 97 ? 83.683 65.497 42.889 1.00 15.72 811 SER A C 1
ATOM 655 O O . SER A 1 97 ? 84.017 66.171 43.866 1.00 15.82 811 SER A O 1
ATOM 658 N N . LYS A 1 98 ? 83.291 64.223 42.985 1.00 12.08 812 LYS A N 1
ATOM 659 C CA . LYS A 1 98 ? 83.163 63.554 44.274 1.00 10.14 812 LYS A CA 1
ATOM 660 C C . LYS A 1 98 ? 83.912 62.238 44.368 1.00 13.57 812 LYS A C 1
ATOM 661 O O . LYS A 1 98 ? 84.029 61.705 45.475 1.00 14.75 812 LYS A O 1
ATOM 667 N N . GLY A 1 99 ? 84.393 61.679 43.265 1.00 13.99 813 GLY A N 1
ATOM 668 C CA . GLY A 1 99 ? 85.141 60.445 43.378 1.00 14.29 813 GLY A CA 1
ATOM 669 C C . GLY A 1 99 ? 85.309 59.767 42.036 1.00 11.56 813 GLY A C 1
ATOM 670 O O . GLY A 1 99 ? 85.025 60.338 40.975 1.00 12.00 813 GLY A O 1
ATOM 671 N N . LYS A 1 100 ? 85.779 58.528 42.112 1.00 10.92 814 LYS A N 1
ATOM 672 C CA . LYS A 1 100 ? 86.067 57.730 40.931 1.00 11.08 814 LYS A CA 1
ATOM 673 C C . LYS A 1 100 ? 85.601 56.307 41.171 1.00 10.67 814 LYS A C 1
ATOM 674 O O . LYS A 1 100 ? 85.882 55.726 42.222 1.00 13.21 814 LYS A O 1
ATOM 680 N N . PHE A 1 101 ? 84.857 55.763 40.213 1.00 10.26 815 PHE A N 1
ATOM 681 C CA . PHE A 1 101 ? 84.554 54.341 40.221 1.00 10.39 815 PHE A CA 1
ATOM 682 C C . PHE A 1 101 ? 85.775 53.573 39.737 1.00 11.41 815 PHE A C 1
ATOM 683 O O . PHE A 1 101 ? 86.482 54.016 38.826 1.00 11.77 815 PHE A O 1
ATOM 691 N N . ASN A 1 102 ? 85.991 52.395 40.319 1.00 11.43 816 ASN A N 1
ATOM 692 C CA . ASN A 1 102 ? 86.982 51.443 39.829 1.00 12.21 816 ASN A CA 1
ATOM 693 C C . ASN A 1 102 ? 86.269 50.542 38.825 1.00 10.52 816 ASN A C 1
ATOM 694 O O . ASN A 1 102 ? 85.475 49.675 39.210 1.00 12.25 816 ASN A O 1
ATOM 699 N N . VAL A 1 103 ? 86.531 50.765 37.539 1.00 10.73 817 VAL A N 1
ATOM 700 C CA . VAL A 1 103 ? 85.902 50.009 36.462 1.00 11.34 817 VAL A CA 1
ATOM 701 C C . VAL A 1 103 ? 86.902 49.002 35.920 1.00 10.81 817 VAL A C 1
ATOM 702 O O . VAL A 1 103 ? 88.114 49.245 35.888 1.00 13.28 817 VAL A O 1
ATOM 706 N N . SER A 1 104 ? 86.388 47.856 35.481 1.00 10.11 818 SER A N 1
ATOM 707 C CA . SER A 1 104 ? 87.257 46.752 35.101 1.00 9.62 818 SER A CA 1
ATOM 708 C C . SER A 1 104 ? 86.501 45.759 34.241 1.00 10.39 818 SER A C 1
ATOM 709 O O . SER A 1 104 ? 85.301 45.555 34.420 1.00 11.30 818 SER A O 1
ATOM 712 N N . SER A 1 105 ? 87.234 45.107 33.339 1.00 10.28 819 SER A N 1
ATOM 713 C CA . SER A 1 105 ? 86.694 43.981 32.589 1.00 11.72 819 SER A CA 1
ATOM 714 C C . SER A 1 105 ? 87.203 42.637 33.108 1.00 11.54 819 SER A C 1
ATOM 715 O O . SER A 1 105 ? 87.130 41.637 32.384 1.00 11.83 819 SER A O 1
ATOM 718 N N . LYS A 1 106 ? 87.714 42.595 34.346 1.00 10.67 820 LYS A N 1
ATOM 719 C CA . LYS A 1 106 ? 88.224 41.339 34.903 1.00 11.04 820 LYS A CA 1
ATOM 720 C C . LYS A 1 106 ? 87.204 40.203 34.800 1.00 12.13 820 LYS A C 1
ATOM 721 O O . LYS A 1 106 ? 87.561 39.062 34.472 1.00 14.91 820 LYS A O 1
ATOM 727 N N . PHE A 1 107 ? 85.931 40.495 35.061 1.00 10.63 821 PHE A N 1
ATOM 728 C CA . PHE A 1 107 ? 84.888 39.477 35.129 1.00 10.29 821 PHE A CA 1
ATOM 729 C C . PHE A 1 107 ? 84.019 39.399 33.881 1.00 11.06 821 PHE A C 1
ATOM 730 O O . PHE A 1 107 ? 83.156 38.517 33.803 1.00 11.07 821 PHE A O 1
ATOM 738 N N . SER A 1 108 ? 84.219 40.292 32.916 1.00 11.09 822 SER A N 1
ATOM 739 C CA . SER A 1 108 ? 83.451 40.300 31.682 1.00 11.27 822 SER A CA 1
ATOM 740 C C . SER A 1 108 ? 84.279 39.706 30.540 1.00 13.22 822 SER A C 1
ATOM 741 O O . SER A 1 108 ? 85.438 39.311 30.714 1.00 14.30 822 SER A O 1
ATOM 744 N N . TYR A 1 109 ? 83.661 39.649 29.354 1.00 10.15 823 TYR A N 1
ATOM 745 C CA . TYR A 1 109 ? 84.250 39.124 28.123 1.00 10.28 823 TYR A CA 1
ATOM 746 C C . TYR A 1 109 ? 84.397 37.607 28.160 1.00 12.23 823 TYR A C 1
ATOM 747 O O . TYR A 1 109 ? 85.437 37.078 28.573 1.00 13.72 823 TYR A O 1
ATOM 756 N N . LEU A 1 110 ? 83.348 36.907 27.735 1.00 11.36 824 LEU A N 1
ATOM 757 C CA . LEU A 1 110 ? 83.339 35.455 27.627 1.00 10.96 824 LEU A CA 1
ATOM 758 C C . LEU A 1 110 ? 83.166 35.120 26.151 1.00 12.84 824 LEU A C 1
ATOM 759 O O . LEU A 1 110 ? 82.360 35.749 25.460 1.00 12.99 824 LEU A O 1
ATOM 764 N N . TYR A 1 111 ? 83.926 34.140 25.660 1.00 11.81 825 TYR A N 1
ATOM 765 C CA . TYR A 1 111 ? 84.124 33.971 24.224 1.00 11.83 825 TYR A CA 1
ATOM 766 C C . TYR A 1 111 ? 83.398 32.745 23.683 1.00 11.39 825 TYR A C 1
ATOM 767 O O . TYR A 1 111 ? 83.341 31.697 24.335 1.00 13.31 825 TYR A O 1
ATOM 776 N N . ALA A 1 112 ? 82.839 32.897 22.486 1.00 12.40 826 ALA A N 1
ATOM 777 C CA . ALA A 1 112 ? 82.155 31.823 21.775 1.00 13.05 826 ALA A CA 1
ATOM 778 C C . ALA A 1 112 ? 82.086 32.220 20.305 1.00 15.04 826 ALA A C 1
ATOM 779 O O . ALA A 1 112 ? 82.788 33.133 19.859 1.00 14.68 826 ALA A O 1
ATOM 781 N N . THR A 1 113 ? 81.237 31.538 19.547 1.00 13.90 827 THR A N 1
ATOM 782 C CA . THR A 1 113 ? 80.924 31.912 18.176 1.00 14.91 827 THR A CA 1
ATOM 783 C C . THR A 1 113 ? 79.419 31.818 18.002 1.00 14.78 827 THR A C 1
ATOM 784 O O . THR A 1 113 ? 78.735 31.193 18.819 1.00 15.72 827 THR A O 1
ATOM 788 N N . PRO A 1 114 ? 78.865 32.433 16.951 1.00 16.19 828 PRO A N 1
ATOM 789 C CA . PRO A 1 114 ? 77.404 32.371 16.768 1.00 16.61 828 PRO A CA 1
ATOM 790 C C . PRO A 1 114 ? 76.834 30.962 16.721 1.00 19.81 828 PRO A C 1
ATOM 791 O O . PRO A 1 114 ? 75.676 30.766 17.109 1.00 18.29 828 PRO A O 1
ATOM 795 N N . SER A 1 115 ? 77.605 29.972 16.276 1.00 16.94 829 SER A N 1
ATOM 796 C CA . SER A 1 115 ? 77.126 28.598 16.222 1.00 17.95 829 SER A CA 1
ATOM 797 C C . SER A 1 115 ? 77.514 27.779 17.444 1.00 19.92 829 SER A C 1
ATOM 798 O O . SER A 1 115 ? 77.201 26.585 17.504 1.00 19.64 829 SER A O 1
ATOM 801 N N . THR A 1 116 ? 78.180 28.385 18.425 1.00 16.54 830 THR A N 1
ATOM 802 C CA . THR A 1 116 ? 78.562 27.680 19.640 1.00 15.62 830 THR A CA 1
ATOM 803 C C . THR A 1 116 ? 78.101 28.440 20.875 1.00 16.91 830 THR A C 1
ATOM 804 O O . THR A 1 116 ? 78.820 28.523 21.878 1.00 16.67 830 THR A O 1
ATOM 808 N N . LEU A 1 117 ? 76.883 28.989 20.833 1.00 15.71 831 LEU A N 1
ATOM 809 C CA . LEU A 1 117 ? 76.351 29.677 22.007 1.00 14.61 831 LEU A CA 1
ATOM 810 C C . LEU A 1 117 ? 76.173 28.743 23.190 1.00 15.05 831 LEU A C 1
ATOM 811 O O . LEU A 1 117 ? 76.052 29.222 24.322 1.00 15.69 831 LEU A O 1
ATOM 816 N N . GLY A 1 118 ? 76.175 27.426 22.959 1.00 14.76 832 GLY A N 1
ATOM 817 C CA . GLY A 1 118 ? 76.232 26.469 24.051 1.00 17.17 832 GLY A CA 1
ATOM 818 C C . GLY A 1 118 ? 77.442 26.648 24.945 1.00 16.91 832 GLY A C 1
ATOM 819 O O . GLY A 1 118 ? 77.437 26.173 26.088 1.00 17.82 832 GLY A O 1
ATOM 820 N N . ARG A 1 119 ? 78.473 27.336 24.455 1.00 17.29 833 ARG A N 1
ATOM 821 C CA . ARG A 1 119 ? 79.664 27.625 25.240 1.00 16.55 833 ARG A CA 1
ATOM 822 C C . ARG A 1 119 ? 79.593 28.950 25.983 1.00 13.27 833 ARG A C 1
ATOM 823 O O . ARG A 1 119 ? 80.540 29.281 26.702 1.00 12.93 833 ARG A O 1
ATOM 831 N N . LEU A 1 120 ? 78.514 29.723 25.827 1.00 12.73 834 LEU A N 1
ATOM 832 C CA . LEU A 1 120 ? 78.441 31.028 26.480 1.00 13.10 834 LEU A CA 1
ATOM 833 C C . LEU A 1 120 ? 78.657 30.884 27.978 1.00 14.25 834 LEU A C 1
ATOM 834 O O . LEU A 1 120 ? 77.939 30.134 28.647 1.00 13.98 834 LEU A O 1
ATOM 839 N N . GLY A 1 121 ? 79.634 31.628 28.499 1.00 12.11 835 GLY A N 1
ATOM 840 C CA . GLY A 1 121 ? 79.959 31.650 29.906 1.00 12.17 835 GLY A CA 1
ATOM 841 C C . GLY A 1 121 ? 81.095 30.732 30.305 1.00 13.80 835 GLY A C 1
ATOM 842 O O . GLY A 1 121 ? 81.684 30.933 31.375 1.00 14.77 835 GLY A O 1
ATOM 843 N N . TYR A 1 122 ? 81.434 29.744 29.472 1.00 12.45 836 TYR A N 1
ATOM 844 C CA . TYR A 1 122 ? 82.413 28.726 29.845 1.00 14.06 836 TYR A CA 1
ATOM 845 C C . TYR A 1 122 ? 83.850 29.105 29.522 1.00 13.10 836 TYR A C 1
ATOM 846 O O . TYR A 1 122 ? 84.771 28.598 30.181 1.00 14.27 836 TYR A O 1
ATOM 855 N N . ASP A 1 123 ? 84.079 29.948 28.518 1.00 13.34 837 ASP A N 1
ATOM 856 C CA . ASP A 1 123 ? 85.416 30.126 27.946 1.00 13.94 837 ASP A CA 1
ATOM 857 C C . ASP A 1 123 ? 85.853 31.582 28.080 1.00 16.93 837 ASP A C 1
ATOM 858 O O . ASP A 1 123 ? 85.324 32.465 27.395 1.00 15.65 837 ASP A O 1
ATOM 863 N N . ASN A 1 124 ? 86.840 31.828 28.941 1.00 14.94 838 ASN A N 1
ATOM 864 C CA A ASN A 1 124 ? 87.267 33.187 29.245 0.64 15.12 838 ASN A CA 1
ATOM 865 C CA B ASN A 1 124 ? 87.282 33.179 29.260 0.36 15.18 838 ASN A CA 1
ATOM 866 C C . ASN A 1 124 ? 88.371 33.707 28.330 1.00 16.92 838 ASN A C 1
ATOM 867 O O . ASN A 1 124 ? 88.697 34.897 28.399 1.00 17.85 838 ASN A O 1
ATOM 876 N N . ALA A 1 125 ? 88.946 32.864 27.471 1.00 20.06 839 ALA A N 1
ATOM 877 C CA . ALA A 1 125 ? 90.096 33.388 26.738 1.00 18.40 839 ALA A CA 1
ATOM 878 C C . ALA A 1 125 ? 89.731 33.775 25.310 1.00 18.61 839 ALA A C 1
ATOM 879 O O . ALA A 1 125 ? 89.006 33.040 24.636 1.00 20.97 839 ALA A O 1
ATOM 881 N N . PRO A 1 126 ? 90.230 34.910 24.821 1.00 16.53 840 PRO A N 1
ATOM 882 C CA . PRO A 1 126 ? 90.048 35.244 23.404 1.00 19.49 840 PRO A CA 1
ATOM 883 C C . PRO A 1 126 ? 90.795 34.257 22.523 1.00 19.47 840 PRO A C 1
ATOM 884 O O . PRO A 1 126 ? 91.668 33.511 22.971 1.00 21.69 840 PRO A O 1
ATOM 888 N N . GLY A 1 127 ? 90.427 34.242 21.252 1.00 21.77 841 GLY A N 1
ATOM 889 C CA . GLY A 1 127 ? 91.065 33.293 20.358 1.00 27.24 841 GLY A CA 1
ATOM 890 C C . GLY A 1 127 ? 90.643 33.514 18.926 1.00 28.06 841 GLY A C 1
ATOM 891 O O . GLY A 1 127 ? 89.717 34.277 18.631 1.00 24.91 841 GLY A O 1
ATOM 892 N N . ALA A 1 128 ? 91.350 32.820 18.035 1.00 33.98 842 ALA A N 1
ATOM 893 C CA . ALA A 1 128 ? 91.075 32.890 16.607 1.00 32.27 842 ALA A CA 1
ATOM 894 C C . ALA A 1 128 ? 89.616 32.568 16.327 1.00 19.23 842 ALA A C 1
ATOM 895 O O . ALA A 1 128 ? 89.111 31.520 16.742 1.00 29.40 842 ALA A O 1
ATOM 897 N N . GLY A 1 129 ? 88.940 33.489 15.641 1.00 25.71 843 GLY A N 1
ATOM 898 C CA . GLY A 1 129 ? 87.567 33.306 15.225 1.00 25.60 843 GLY A CA 1
ATOM 899 C C . GLY A 1 129 ? 86.525 33.461 16.313 1.00 24.25 843 GLY A C 1
ATOM 900 O O . GLY A 1 129 ? 85.337 33.244 16.039 1.00 22.35 843 GLY A O 1
ATOM 901 N N . LEU A 1 130 ? 86.919 33.843 17.523 1.00 21.07 844 LEU A N 1
ATOM 902 C CA . LEU A 1 130 ? 85.994 33.915 18.648 1.00 17.79 844 LEU A CA 1
ATOM 903 C C . LEU A 1 130 ? 85.455 35.328 18.811 1.00 19.60 844 LEU A C 1
ATOM 904 O O . LEU A 1 130 ? 86.180 36.311 18.628 1.00 23.48 844 LEU A O 1
ATOM 909 N N . THR A 1 131 ? 84.169 35.417 19.148 1.00 14.90 845 THR A N 1
ATOM 910 C CA . THR A 1 131 ? 83.491 36.670 19.437 1.00 15.49 845 THR A CA 1
ATOM 911 C C . THR A 1 131 ? 83.378 36.830 20.950 1.00 11.57 845 THR A C 1
ATOM 912 O O . THR A 1 131 ? 83.165 35.851 21.672 1.00 13.25 845 THR A O 1
ATOM 916 N N . ALA A 1 132 ? 83.516 38.069 21.421 1.00 12.64 846 ALA A N 1
ATOM 917 C CA . ALA A 1 132 ? 83.319 38.385 22.833 1.00 11.92 846 ALA A CA 1
ATOM 918 C C . ALA A 1 132 ? 81.840 38.596 23.135 1.00 12.11 846 ALA A C 1
ATOM 919 O O . ALA A 1 132 ? 81.144 39.318 22.410 1.00 13.49 846 ALA A O 1
ATOM 921 N N . TYR A 1 133 ? 81.376 37.991 24.227 1.00 10.14 847 TYR A N 1
ATOM 922 C CA . TYR A 1 133 ? 80.029 38.151 24.755 1.00 9.59 847 TYR A CA 1
ATOM 923 C C . TYR A 1 133 ? 80.153 38.527 26.222 1.00 10.43 847 TYR A C 1
ATOM 924 O O . TYR A 1 133 ? 81.250 38.538 26.788 1.00 10.78 847 TYR A O 1
ATOM 933 N N . TRP A 1 134 ? 79.018 38.811 26.859 1.00 9.59 848 TRP A N 1
ATOM 934 C CA . TRP A 1 134 ? 78.984 39.118 28.294 1.00 10.81 848 TRP A CA 1
ATOM 935 C C . TRP A 1 134 ? 79.906 40.300 28.612 1.00 10.34 848 TRP A C 1
ATOM 936 O O . TRP A 1 134 ? 80.841 40.211 29.415 1.00 10.21 848 TRP A O 1
ATOM 947 N N . LEU A 1 135 ? 79.609 41.418 27.957 1.00 9.78 849 LEU A N 1
ATOM 948 C CA . LEU A 1 135 ? 80.522 42.548 27.861 1.00 9.37 849 LEU A CA 1
ATOM 949 C C . LEU A 1 135 ? 80.428 43.508 29.037 1.00 9.74 849 LEU A C 1
ATOM 950 O O . LEU A 1 135 ? 81.378 44.261 29.269 1.00 11.02 849 LEU A O 1
ATOM 955 N N . TYR A 1 136 ? 79.313 43.507 29.764 1.00 10.23 850 TYR A N 1
ATOM 956 C CA . TYR A 1 136 ? 79.076 44.464 30.838 1.00 9.46 850 TYR A CA 1
ATOM 957 C C . TYR A 1 136 ? 79.521 43.919 32.190 1.00 9.58 850 TYR A C 1
ATOM 958 O O . TYR A 1 136 ? 79.526 42.710 32.429 1.00 11.62 850 TYR A O 1
ATOM 967 N N . GLU A 1 137 ? 79.924 44.835 33.063 1.00 9.09 851 GLU A N 1
ATOM 968 C CA . GLU A 1 137 ? 80.213 44.506 34.451 1.00 9.45 851 GLU A CA 1
ATOM 969 C C . GLU A 1 137 ? 79.927 45.737 35.302 1.00 9.88 851 GLU A C 1
ATOM 970 O O . GLU A 1 137 ? 79.467 46.771 34.803 1.00 9.73 851 GLU A O 1
ATOM 976 N N . ASP A 1 138 ? 80.181 45.620 36.605 1.00 9.32 852 ASP A N 1
ATOM 977 C CA . ASP A 1 138 ? 79.694 46.608 37.557 1.00 8.56 852 ASP A CA 1
ATOM 978 C C . ASP A 1 138 ? 80.837 47.200 38.367 1.00 10.03 852 ASP A C 1
ATOM 979 O O . ASP A 1 138 ? 81.832 46.528 38.665 1.00 11.93 852 ASP A O 1
ATOM 984 N N . ALA A 1 139 ? 80.663 48.460 38.756 1.00 8.54 853 ALA A N 1
ATOM 985 C CA . ALA A 1 139 ? 81.558 49.116 39.702 1.00 8.65 853 ALA A CA 1
ATOM 986 C C . ALA A 1 139 ? 80.729 49.666 40.853 1.00 9.69 853 ALA A C 1
ATOM 987 O O . ALA A 1 139 ? 79.667 50.260 40.637 1.00 10.75 853 ALA A O 1
ATOM 989 N N . GLN A 1 140 ? 81.216 49.473 42.078 1.00 9.12 854 GLN A N 1
ATOM 990 C CA . GLN A 1 140 ? 80.500 49.854 43.292 1.00 10.22 854 GLN A CA 1
ATOM 991 C C . GLN A 1 140 ? 81.250 50.972 44.007 1.00 9.17 854 GLN A C 1
ATOM 992 O O . GLN A 1 140 ? 82.477 50.918 44.139 1.00 11.07 854 GLN A O 1
ATOM 998 N N . LEU A 1 141 ? 80.513 51.973 44.497 1.00 9.72 855 LEU A N 1
ATOM 999 C CA . LEU A 1 141 ? 81.150 53.127 45.125 1.00 9.99 855 LEU A CA 1
ATOM 1000 C C . LEU A 1 141 ? 80.231 53.739 46.172 1.00 10.21 855 LEU A C 1
ATOM 1001 O O . LEU A 1 141 ? 79.049 53.968 45.907 1.00 10.37 855 LEU A O 1
ATOM 1006 N N . MET A 1 142 ? 80.771 54.022 47.351 1.00 11.62 856 MET A N 1
ATOM 1007 C CA A MET A 1 142 ? 80.055 54.735 48.398 0.41 10.33 856 MET A CA 1
ATOM 1008 C CA B MET A 1 142 ? 80.042 54.748 48.381 0.59 10.31 856 MET A CA 1
ATOM 1009 C C . MET A 1 142 ? 80.691 56.108 48.577 1.00 10.36 856 MET A C 1
ATOM 1010 O O . MET A 1 142 ? 81.920 56.229 48.572 1.00 13.38 856 MET A O 1
ATOM 1019 N N . LEU A 1 143 ? 79.856 57.137 48.717 1.00 11.06 857 LEU A N 1
ATOM 1020 C CA . LEU A 1 143 ? 80.295 58.504 48.951 1.00 12.19 857 LEU A CA 1
ATOM 1021 C C . LEU A 1 143 ? 80.037 58.869 50.407 1.00 13.50 857 LEU A C 1
ATOM 1022 O O . LEU A 1 143 ? 79.182 58.280 51.070 1.00 13.02 857 LEU A O 1
ATOM 1027 N N . ASP A 1 144 ? 80.773 59.866 50.901 1.00 14.33 858 ASP A N 1
ATOM 1028 C CA . ASP A 1 144 ? 80.713 60.226 52.315 1.00 14.54 858 ASP A CA 1
ATOM 1029 C C . ASP A 1 144 ? 79.599 61.215 52.635 1.00 15.33 858 ASP A C 1
ATOM 1030 O O . ASP A 1 144 ? 79.685 61.924 53.643 1.00 16.51 858 ASP A O 1
ATOM 1035 N N . GLN A 1 145 ? 78.558 61.276 51.807 1.00 13.63 859 GLN A N 1
ATOM 1036 C CA . GLN A 1 145 ? 77.412 62.129 52.076 1.00 13.67 859 GLN A CA 1
ATOM 1037 C C . GLN A 1 145 ? 76.181 61.496 51.448 1.00 13.11 859 GLN A C 1
ATOM 1038 O O . GLN A 1 145 ? 76.269 60.858 50.393 1.00 13.39 859 GLN A O 1
ATOM 1044 N N . VAL A 1 146 ? 75.034 61.677 52.093 1.00 13.20 860 VAL A N 1
ATOM 1045 C CA . VAL A 1 146 ? 73.750 61.319 51.502 1.00 13.64 860 VAL A CA 1
ATOM 1046 C C . VAL A 1 146 ? 73.294 62.514 50.670 1.00 15.60 860 VAL A C 1
ATOM 1047 O O . VAL A 1 146 ? 73.086 63.613 51.204 1.00 18.46 860 VAL A O 1
ATOM 1051 N N . TYR A 1 147 ? 73.155 62.312 49.368 1.00 12.79 861 TYR A N 1
ATOM 1052 C CA . TYR A 1 147 ? 72.673 63.356 48.466 1.00 14.46 861 TYR A CA 1
ATOM 1053 C C . TYR A 1 147 ? 71.157 63.242 48.305 1.00 11.74 861 TYR A C 1
ATOM 1054 O O . TYR A 1 147 ? 70.624 62.137 48.195 1.00 13.06 861 TYR A O 1
ATOM 1063 N N . PRO A 1 148 ? 70.416 64.348 48.335 1.00 13.62 862 PRO A N 1
ATOM 1064 C CA . PRO A 1 148 ? 68.955 64.259 48.292 1.00 14.89 862 PRO A CA 1
ATOM 1065 C C . PRO A 1 148 ? 68.445 63.942 46.894 1.00 13.90 862 PRO A C 1
ATOM 1066 O O . PRO A 1 148 ? 69.150 64.079 45.892 1.00 13.95 862 PRO A O 1
ATOM 1070 N N . ALA A 1 149 ? 67.193 63.490 46.843 1.00 14.12 863 ALA A N 1
ATOM 1071 C CA . ALA A 1 149 ? 66.512 63.385 45.563 1.00 14.43 863 ALA A CA 1
ATOM 1072 C C . ALA A 1 149 ? 66.569 64.740 44.872 1.00 14.87 863 ALA A C 1
ATOM 1073 O O . ALA A 1 149 ? 66.518 65.788 45.524 1.00 15.18 863 ALA A O 1
ATOM 1075 N N . GLY A 1 150 ? 66.731 64.714 43.547 1.00 13.54 864 GLY A N 1
ATOM 1076 C CA . GLY A 1 150 ? 66.941 65.919 42.772 1.00 14.38 864 GLY A CA 1
ATOM 1077 C C . GLY A 1 150 ? 68.391 66.279 42.523 1.00 14.33 864 GLY A C 1
ATOM 1078 O O . GLY A 1 150 ? 68.666 67.139 41.675 1.00 14.83 864 GLY A O 1
ATOM 1079 N N . THR A 1 151 ? 69.333 65.664 43.238 1.00 12.33 865 THR A N 1
ATOM 1080 C CA . THR A 1 151 ? 70.745 65.906 42.964 1.00 12.73 865 THR A CA 1
ATOM 1081 C C . THR A 1 151 ? 71.084 65.424 41.559 1.00 11.91 865 THR A C 1
ATOM 1082 O O . THR A 1 151 ? 70.630 64.356 41.133 1.00 12.38 865 THR A O 1
ATOM 1086 N N . LYS A 1 152 ? 71.891 66.214 40.844 1.00 12.39 866 LYS A N 1
ATOM 1087 C CA . LYS A 1 152 ? 72.441 65.795 39.556 1.00 11.87 866 LYS A CA 1
ATOM 1088 C C . LYS A 1 152 ? 73.687 64.958 39.817 1.00 13.07 866 LYS A C 1
ATOM 1089 O O . LYS A 1 152 ? 74.687 65.467 40.334 1.00 13.68 866 LYS A O 1
ATOM 1095 N N . ILE A 1 153 ? 73.634 63.680 39.458 1.00 13.00 867 ILE A N 1
ATOM 1096 C CA . ILE A 1 153 ? 74.769 62.775 39.587 1.00 13.12 867 ILE A CA 1
ATOM 1097 C C . ILE A 1 153 ? 75.290 62.534 38.181 1.00 10.76 867 ILE A C 1
ATOM 1098 O O . ILE A 1 153 ? 74.624 61.888 37.360 1.00 12.65 867 ILE A O 1
ATOM 1103 N N . LYS A 1 154 ? 76.462 63.085 37.891 1.00 10.68 868 LYS A N 1
ATOM 1104 C CA . LYS A 1 154 ? 77.031 63.036 36.552 1.00 10.91 868 LYS A CA 1
ATOM 1105 C C . LYS A 1 154 ? 78.153 62.005 36.536 1.00 10.43 868 LYS A C 1
ATOM 1106 O O . LYS A 1 154 ? 79.008 61.995 37.427 1.00 12.14 868 LYS A O 1
ATOM 1112 N N . ILE A 1 155 ? 78.122 61.110 35.550 1.00 10.68 869 ILE A N 1
ATOM 1113 C CA . ILE A 1 155 ? 79.219 60.189 35.287 1.00 10.32 869 ILE A CA 1
ATOM 1114 C C . ILE A 1 155 ? 79.994 60.799 34.136 1.00 11.10 869 ILE A C 1
ATOM 1115 O O . ILE A 1 155 ? 79.425 61.018 33.063 1.00 11.75 869 ILE A O 1
ATOM 1120 N N . GLN A 1 156 ? 81.270 61.105 34.354 1.00 11.40 870 GLN A N 1
ATOM 1121 C CA . GLN A 1 156 ? 82.036 61.877 33.384 1.00 11.41 870 GLN A CA 1
ATOM 1122 C C . GLN A 1 156 ? 83.426 61.285 33.214 1.00 13.02 870 GLN A C 1
ATOM 1123 O O . GLN A 1 156 ? 84.069 60.872 34.187 1.00 11.85 870 GLN A O 1
ATOM 1129 N N . LYS A 1 157 ? 83.885 61.256 31.967 1.00 11.52 871 LYS A N 1
ATOM 1130 C CA . LYS A 1 157 ? 85.203 60.726 31.631 1.00 11.24 871 LYS A CA 1
ATOM 1131 C C . LYS A 1 157 ? 86.191 61.884 31.632 1.00 13.76 871 LYS A C 1
ATOM 1132 O O . LYS A 1 157 ? 86.244 62.668 30.681 1.00 14.04 871 LYS A O 1
ATOM 1138 N N . ASP A 1 158 ? 86.972 61.998 32.700 1.00 12.77 872 ASP A N 1
ATOM 1139 C CA . ASP A 1 158 ? 87.939 63.077 32.851 1.00 13.62 872 ASP A CA 1
ATOM 1140 C C . ASP A 1 158 ? 89.324 62.600 32.418 1.00 12.92 872 ASP A C 1
ATOM 1141 O O . ASP A 1 158 ? 89.545 61.423 32.122 1.00 13.34 872 ASP A O 1
ATOM 1146 N N . ALA A 1 159 ? 90.273 63.538 32.383 1.00 15.96 873 ALA A N 1
ATOM 1147 C CA . ALA A 1 159 ? 91.650 63.163 32.099 1.00 16.28 873 ALA A CA 1
ATOM 1148 C C . ALA A 1 159 ? 92.105 62.112 33.103 1.00 14.96 873 ALA A C 1
ATOM 1149 O O . ALA A 1 159 ? 91.852 62.234 34.304 1.00 15.51 873 ALA A O 1
ATOM 1151 N N . GLY A 1 160 ? 92.747 61.058 32.606 1.00 15.50 874 GLY A N 1
ATOM 1152 C CA . GLY A 1 160 ? 93.207 59.986 33.466 1.00 12.35 874 GLY A CA 1
ATOM 1153 C C . GLY A 1 160 ? 92.219 58.852 33.664 1.00 13.29 874 GLY A C 1
ATOM 1154 O O . GLY A 1 160 ? 92.608 57.796 34.178 1.00 12.93 874 GLY A O 1
ATOM 1155 N N . ASP A 1 161 ? 90.957 59.041 33.289 1.00 12.80 875 ASP A N 1
ATOM 1156 C CA . ASP A 1 161 ? 89.977 57.963 33.312 1.00 11.74 875 ASP A CA 1
ATOM 1157 C C . ASP A 1 161 ? 90.192 57.054 32.099 1.00 11.41 875 ASP A C 1
ATOM 1158 O O . ASP A 1 161 ? 91.061 57.299 31.252 1.00 12.43 875 ASP A O 1
ATOM 1163 N N . VAL A 1 162 ? 89.385 55.992 32.001 1.00 11.82 876 VAL A N 1
ATOM 1164 C CA . VAL A 1 162 ? 89.562 55.023 30.919 1.00 12.06 876 VAL A CA 1
ATOM 1165 C C . VAL A 1 162 ? 89.378 55.694 29.560 1.00 11.92 876 VAL A C 1
ATOM 1166 O O . VAL A 1 162 ? 88.723 56.732 29.429 1.00 12.31 876 VAL A O 1
ATOM 1170 N N . SER A 1 163 ? 89.968 55.074 28.533 1.00 12.87 877 SER A N 1
ATOM 1171 C CA A SER A 1 163 ? 89.900 55.645 27.192 0.44 13.58 877 SER A CA 1
ATOM 1172 C CA B SER A 1 163 ? 89.899 55.643 27.191 0.18 13.61 877 SER A CA 1
ATOM 1173 C CA C SER A 1 163 ? 89.897 55.642 27.189 0.38 13.58 877 SER A CA 1
ATOM 1174 C C . SER A 1 163 ? 88.466 55.722 26.681 1.00 13.29 877 SER A C 1
ATOM 1175 O O . SER A 1 163 ? 88.119 56.651 25.944 1.00 13.29 877 SER A O 1
ATOM 1182 N N . TRP A 1 164 ? 87.625 54.756 27.046 1.00 10.23 878 TRP A N 1
ATOM 1183 C CA . TRP A 1 164 ? 86.224 54.772 26.644 1.00 9.71 878 TRP A CA 1
ATOM 1184 C C . TRP A 1 164 ? 85.445 53.892 27.605 1.00 10.12 878 TRP A C 1
ATOM 1185 O O . TRP A 1 164 ? 85.993 52.979 28.219 1.00 10.40 878 TRP A O 1
ATOM 1196 N N . ILE A 1 165 ? 84.149 54.163 27.699 1.00 9.64 879 ILE A N 1
ATOM 1197 C CA . ILE A 1 165 ? 83.284 53.405 28.595 1.00 9.99 879 ILE A CA 1
ATOM 1198 C C . ILE A 1 165 ? 81.846 53.513 28.109 1.00 11.44 879 ILE A C 1
ATOM 1199 O O . ILE A 1 165 ? 81.372 54.599 27.762 1.00 10.89 879 ILE A O 1
ATOM 1204 N N . TYR A 1 166 ? 81.143 52.391 28.071 1.00 10.59 880 TYR A N 1
ATOM 1205 C CA . TYR A 1 166 ? 79.704 52.401 27.838 1.00 9.08 880 TYR A CA 1
ATOM 1206 C C . TYR A 1 166 ? 79.021 52.423 29.193 1.00 10.45 880 TYR A C 1
ATOM 1207 O O . TYR A 1 166 ? 79.259 51.541 30.020 1.00 11.38 880 TYR A O 1
ATOM 1216 N N . VAL A 1 167 ? 78.185 53.425 29.427 1.00 9.75 881 VAL A N 1
ATOM 1217 C CA . VAL A 1 167 ? 77.466 53.563 30.691 1.00 10.14 881 VAL A CA 1
ATOM 1218 C C . VAL A 1 167 ? 76.044 53.070 30.466 1.00 10.41 881 VAL A C 1
ATOM 1219 O O . VAL A 1 167 ? 75.287 53.666 29.693 1.00 10.09 881 VAL A O 1
ATOM 1223 N N . ASP A 1 168 ? 75.682 51.973 31.134 1.00 9.55 882 ASP A N 1
ATOM 1224 C CA . ASP A 1 168 ? 74.412 51.297 30.884 1.00 8.15 882 ASP A CA 1
ATOM 1225 C C . ASP A 1 168 ? 73.319 51.775 31.836 1.00 8.91 882 ASP A C 1
ATOM 1226 O O . ASP A 1 168 ? 72.243 52.205 31.399 1.00 9.59 882 ASP A O 1
ATOM 1231 N N . LEU A 1 169 ? 73.569 51.674 33.138 1.00 9.30 883 LEU A N 1
ATOM 1232 C CA . LEU A 1 169 ? 72.608 52.072 34.153 1.00 9.07 883 LEU A CA 1
ATOM 1233 C C . LEU A 1 169 ? 73.375 52.431 35.413 1.00 11.31 883 LEU A C 1
ATOM 1234 O O . LEU A 1 169 ? 74.556 52.105 35.565 1.00 10.56 883 LEU A O 1
ATOM 1239 N N . LEU A 1 170 ? 72.668 53.077 36.332 1.00 9.88 884 LEU A N 1
ATOM 1240 C CA . LEU A 1 170 ? 73.182 53.425 37.648 1.00 11.14 884 LEU A CA 1
ATOM 1241 C C . LEU A 1 170 ? 72.186 52.947 38.692 1.00 11.95 884 LEU A C 1
ATOM 1242 O O . LEU A 1 170 ? 70.996 53.266 38.601 1.00 12.32 884 LEU A O 1
ATOM 1247 N N . GLU A 1 171 ? 72.661 52.168 39.670 1.00 9.41 885 GLU A N 1
ATOM 1248 C CA . GLU A 1 171 ? 71.902 51.920 40.892 1.00 9.72 885 GLU A CA 1
ATOM 1249 C C . GLU A 1 171 ? 72.225 53.040 41.857 1.00 10.55 885 GLU A C 1
ATOM 1250 O O . GLU A 1 171 ? 73.386 53.444 41.974 1.00 11.37 885 GLU A O 1
ATOM 1256 N N . THR A 1 172 ? 71.209 53.537 42.557 1.00 9.84 886 THR A N 1
ATOM 1257 C CA . THR A 1 172 ? 71.417 54.489 43.647 1.00 9.81 886 THR A CA 1
ATOM 1258 C C . THR A 1 172 ? 70.771 53.950 44.916 1.00 11.86 886 THR A C 1
ATOM 1259 O O . THR A 1 172 ? 69.712 53.325 44.861 1.00 11.94 886 THR A O 1
ATOM 1263 N N . GLU A 1 173 ? 71.427 54.160 46.058 1.00 10.33 887 GLU A N 1
ATOM 1264 C CA . GLU A 1 173 ? 70.937 53.600 47.310 1.00 10.70 887 GLU A CA 1
ATOM 1265 C C . GLU A 1 173 ? 71.352 54.504 48.460 1.00 9.58 887 GLU A C 1
ATOM 1266 O O . GLU A 1 173 ? 72.454 55.064 48.460 1.00 10.10 887 GLU A O 1
ATOM 1272 N N . ASN A 1 174 ? 70.462 54.640 49.444 1.00 10.24 888 ASN A N 1
ATOM 1273 C CA . ASN A 1 174 ? 70.781 55.303 50.706 1.00 10.76 888 ASN A CA 1
ATOM 1274 C C . ASN A 1 174 ? 71.055 54.204 51.731 1.00 11.97 888 ASN A C 1
ATOM 1275 O O . ASN A 1 174 ? 70.128 53.617 52.298 1.00 15.19 888 ASN A O 1
ATOM 1280 N N . VAL A 1 175 ? 72.327 53.923 51.957 1.00 11.50 889 VAL A N 1
ATOM 1281 C CA . VAL A 1 175 ? 72.744 52.818 52.812 1.00 11.31 889 VAL A CA 1
ATOM 1282 C C . VAL A 1 175 ? 72.862 53.317 54.247 1.00 11.72 889 VAL A C 1
ATOM 1283 O O . VAL A 1 175 ? 73.551 54.310 54.522 1.00 11.54 889 VAL A O 1
ATOM 1287 N N . ALA A 1 176 ? 72.184 52.620 55.167 1.00 10.28 890 ALA A N 1
ATOM 1288 C CA . ALA A 1 176 ? 72.276 52.943 56.580 1.00 12.63 890 ALA A CA 1
ATOM 1289 C C . ALA A 1 176 ? 73.698 52.693 57.081 1.00 12.17 890 ALA A C 1
ATOM 1290 O O . ALA A 1 176 ? 74.468 51.954 56.460 1.00 12.25 890 ALA A O 1
ATOM 1292 N N . PRO A 1 177 ? 74.071 53.296 58.205 1.00 11.32 891 PRO A N 1
ATOM 1293 C CA . PRO A 1 177 ? 75.365 52.978 58.835 1.00 10.98 891 PRO A CA 1
ATOM 1294 C C . PRO A 1 177 ? 75.454 51.498 59.164 1.00 11.55 891 PRO A C 1
ATOM 1295 O O . PRO A 1 177 ? 74.419 50.820 59.289 1.00 11.91 891 PRO A O 1
ATOM 1299 N N . PRO A 1 178 ? 76.668 50.959 59.310 1.00 11.64 892 PRO A N 1
ATOM 1300 C CA . PRO A 1 178 ? 76.812 49.519 59.567 1.00 11.00 892 PRO A CA 1
ATOM 1301 C C . PRO A 1 178 ? 76.187 49.098 60.887 1.00 12.68 892 PRO A C 1
ATOM 1302 O O . PRO A 1 178 ? 76.245 49.818 61.888 1.00 13.63 892 PRO A O 1
ATOM 1306 N N . GLN A 1 179 ? 75.623 47.893 60.882 1.00 11.89 893 GLN A N 1
ATOM 1307 C CA . GLN A 1 179 ? 75.011 47.294 62.059 1.00 12.89 893 GLN A CA 1
ATOM 1308 C C . GLN A 1 179 ? 76.073 46.577 62.889 1.00 12.01 893 GLN A C 1
ATOM 1309 O O . GLN A 1 179 ? 76.890 45.819 62.352 1.00 11.92 893 GLN A O 1
ATOM 1315 N N . ALA A 1 180 ? 76.075 46.852 64.197 1.00 12.08 894 ALA A N 1
ATOM 1316 C CA . ALA A 1 180 ? 77.056 46.308 65.125 1.00 11.13 894 ALA A CA 1
ATOM 1317 C C . ALA A 1 180 ? 76.730 44.859 65.484 1.00 11.57 894 ALA A C 1
ATOM 1318 O O . ALA A 1 180 ? 75.670 44.327 65.156 1.00 12.44 894 ALA A O 1
ATOM 1320 N N . ASN A 1 181 ? 77.648 44.228 66.202 1.00 11.16 895 ASN A N 1
ATOM 1321 C CA . ASN A 1 181 ? 77.388 42.904 66.744 1.00 9.74 895 ASN A CA 1
ATOM 1322 C C . ASN A 1 181 ? 76.094 42.955 67.557 1.00 11.62 895 ASN A C 1
ATOM 1323 O O . ASN A 1 181 ? 75.984 43.779 68.475 1.00 12.25 895 ASN A O 1
ATOM 1328 N N . PRO A 1 182 ? 75.098 42.125 67.244 1.00 10.83 896 PRO A N 1
ATOM 1329 C CA . PRO A 1 182 ? 73.833 42.204 67.993 1.00 11.74 896 PRO A CA 1
ATOM 1330 C C . PRO A 1 182 ? 74.008 41.956 69.479 1.00 13.58 896 PRO A C 1
ATOM 1331 O O . PRO A 1 182 ? 73.272 42.533 70.291 1.00 16.04 896 PRO A O 1
ATOM 1335 N N . ASP A 1 183 ? 74.960 41.107 69.859 1.00 12.58 897 ASP A N 1
ATOM 1336 C CA . ASP A 1 183 ? 75.245 40.855 71.267 1.00 13.04 897 ASP A CA 1
ATOM 1337 C C . ASP A 1 183 ? 76.589 40.150 71.361 1.00 11.69 897 ASP A C 1
ATOM 1338 O O . ASP A 1 183 ? 76.701 38.956 71.047 1.00 11.29 897 ASP A O 1
ATOM 1343 N N . PRO A 1 184 ? 77.627 40.867 71.788 1.00 13.61 898 PRO A N 1
ATOM 1344 C CA . PRO A 1 184 ? 78.965 40.272 71.878 1.00 15.83 898 PRO A CA 1
ATOM 1345 C C . PRO A 1 184 ? 79.049 39.023 72.744 1.00 15.19 898 PRO A C 1
ATOM 1346 O O . PRO A 1 184 ? 79.969 38.221 72.543 1.00 17.86 898 PRO A O 1
ATOM 1350 N N . THR A 1 185 ? 78.131 38.825 73.692 1.00 12.64 899 THR A N 1
ATOM 1351 C CA . THR A 1 185 ? 78.176 37.611 74.504 1.00 13.42 899 THR A CA 1
ATOM 1352 C C . THR A 1 185 ? 77.515 36.419 73.829 1.00 14.45 899 THR A C 1
ATOM 1353 O O . THR A 1 185 ? 77.651 35.294 74.324 1.00 17.15 899 THR A O 1
ATOM 1357 N N . LYS A 1 186 ? 76.803 36.638 72.722 1.00 12.04 900 LYS A N 1
ATOM 1358 C CA . LYS A 1 186 ? 76.108 35.572 72.019 1.00 13.40 900 LYS A CA 1
ATOM 1359 C C . LYS A 1 186 ? 76.621 35.327 70.613 1.00 15.00 900 LYS A C 1
ATOM 1360 O O . LYS A 1 186 ? 76.417 34.229 70.083 1.00 14.46 900 LYS A O 1
ATOM 1366 N N . TYR A 1 187 ? 77.280 36.300 69.997 1.00 11.19 901 TYR A N 1
ATOM 1367 C CA . TYR A 1 187 ? 77.821 36.158 68.648 1.00 9.48 901 TYR A CA 1
ATOM 1368 C C . TYR A 1 187 ? 79.327 36.361 68.722 1.00 10.92 901 TYR A C 1
ATOM 1369 O O . TYR A 1 187 ? 79.793 37.459 69.054 1.00 12.02 901 TYR A O 1
ATOM 1378 N N . VAL A 1 188 ? 80.085 35.305 68.424 1.00 10.26 902 VAL A N 1
ATOM 1379 C CA . VAL A 1 188 ? 81.544 35.395 68.410 1.00 10.83 902 VAL A CA 1
ATOM 1380 C C . VAL A 1 188 ? 81.968 36.262 67.229 1.00 10.78 902 VAL A C 1
ATOM 1381 O O . VAL A 1 188 ? 81.610 35.984 66.080 1.00 11.75 902 VAL A O 1
ATOM 1385 N N . ALA A 1 189 ? 82.744 37.309 67.497 1.00 12.98 903 ALA A N 1
ATOM 1386 C CA . ALA A 1 189 ? 83.130 38.226 66.428 1.00 11.97 903 ALA A CA 1
ATOM 1387 C C . ALA A 1 189 ? 84.348 37.723 65.665 1.00 12.25 903 ALA A C 1
ATOM 1388 O O . ALA A 1 189 ? 85.385 37.401 66.260 1.00 14.38 903 ALA A O 1
ATOM 1390 N N . VAL A 1 190 ? 84.215 37.659 64.339 1.00 12.31 904 VAL A N 1
ATOM 1391 C CA . VAL A 1 190 ? 85.389 37.613 63.486 1.00 12.16 904 VAL A CA 1
ATOM 1392 C C . VAL A 1 190 ? 86.152 38.922 63.682 1.00 12.11 904 VAL A C 1
ATOM 1393 O O . VAL A 1 190 ? 85.563 39.973 63.965 1.00 13.25 904 VAL A O 1
ATOM 1397 N N . SER A 1 191 ? 87.477 38.853 63.574 1.00 13.44 905 SER A N 1
ATOM 1398 C CA . SER A 1 191 ? 88.313 40.025 63.789 1.00 12.76 905 SER A CA 1
ATOM 1399 C C . SER A 1 191 ? 89.575 39.885 62.952 1.00 12.67 905 SER A C 1
ATOM 1400 O O . SER A 1 191 ? 89.795 38.870 62.291 1.00 14.49 905 SER A O 1
ATOM 1403 N N . ALA A 1 192 ? 90.425 40.915 63.014 1.00 14.36 906 ALA A N 1
ATOM 1404 C CA . ALA A 1 192 ? 91.694 40.880 62.292 1.00 14.51 906 ALA A CA 1
ATOM 1405 C C . ALA A 1 192 ? 92.534 39.655 62.646 1.00 18.10 906 ALA A C 1
ATOM 1406 O O . ALA A 1 192 ? 93.344 39.210 61.827 1.00 19.97 906 ALA A O 1
ATOM 1408 N N . SER A 1 193 ? 92.365 39.089 63.840 1.00 17.93 907 SER A N 1
ATOM 1409 C CA . SER A 1 193 ? 93.161 37.925 64.226 1.00 23.58 907 SER A CA 1
ATOM 1410 C C . SER A 1 193 ? 92.330 36.684 64.522 1.00 27.90 907 SER A C 1
ATOM 1411 O O . SER A 1 193 ? 92.890 35.673 64.962 1.00 29.73 907 SER A O 1
ATOM 1414 N N . LYS A 1 194 ? 91.018 36.722 64.297 1.00 16.81 908 LYS A N 1
ATOM 1415 C CA . LYS A 1 194 ? 90.167 35.555 64.506 1.00 15.88 908 LYS A CA 1
ATOM 1416 C C . LYS A 1 194 ? 89.381 35.313 63.226 1.00 17.25 908 LYS A C 1
ATOM 1417 O O . LYS A 1 194 ? 88.520 36.118 62.856 1.00 16.77 908 LYS A O 1
ATOM 1423 N N . SER A 1 195 ? 89.683 34.213 62.548 1.00 16.92 909 SER A N 1
ATOM 1424 C CA . SER A 1 195 ? 89.070 33.939 61.263 1.00 18.01 909 SER A CA 1
ATOM 1425 C C . SER A 1 195 ? 87.623 33.478 61.436 1.00 15.24 909 SER A C 1
ATOM 1426 O O . SER A 1 195 ? 87.158 33.169 62.539 1.00 14.81 909 SER A O 1
ATOM 1429 N N . ILE A 1 196 ? 86.905 33.434 60.308 1.00 15.54 910 ILE A N 1
ATOM 1430 C CA . ILE A 1 196 ? 85.551 32.880 60.295 1.00 15.83 910 ILE A CA 1
ATOM 1431 C C . ILE A 1 196 ? 85.537 31.461 60.864 1.00 14.48 910 ILE A C 1
ATOM 1432 O O . ILE A 1 196 ? 84.711 31.124 61.721 1.00 14.72 910 ILE A O 1
ATOM 1437 N N . ASP A 1 197 ? 86.459 30.608 60.400 1.00 17.53 911 ASP A N 1
ATOM 1438 C CA . ASP A 1 197 ? 86.517 29.241 60.918 1.00 16.84 911 ASP A CA 1
ATOM 1439 C C . ASP A 1 197 ? 86.792 29.214 62.420 1.00 15.73 911 ASP A C 1
ATOM 1440 O O . ASP A 1 197 ? 86.221 28.391 63.143 1.00 16.35 911 ASP A O 1
ATOM 1445 N N . GLN A 1 198 ? 87.681 30.089 62.905 1.00 17.40 912 GLN A N 1
ATOM 1446 C CA . GLN A 1 198 ? 87.987 30.113 64.336 1.00 15.06 912 GLN A CA 1
ATOM 1447 C C . GLN A 1 198 ? 86.794 30.595 65.154 1.00 15.24 912 GLN A C 1
ATOM 1448 O O . GLN A 1 198 ? 86.517 30.060 66.238 1.00 15.27 912 GLN A O 1
ATOM 1454 N N . ALA A 1 199 ? 86.076 31.603 64.654 1.00 16.20 913 ALA A N 1
ATOM 1455 C CA . ALA A 1 199 ? 84.872 32.064 65.338 1.00 14.24 913 ALA A CA 1
ATOM 1456 C C . ALA A 1 199 ? 83.820 30.964 65.395 1.00 14.54 913 ALA A C 1
ATOM 1457 O O . ALA A 1 199 ? 83.153 30.787 66.422 1.00 12.17 913 ALA A O 1
ATOM 1459 N N . LEU A 1 200 ? 83.675 30.199 64.307 1.00 13.19 914 LEU A N 1
ATOM 1460 C CA . LEU A 1 200 ? 82.697 29.114 64.284 1.00 12.59 914 LEU A CA 1
ATOM 1461 C C . LEU A 1 200 ? 83.075 27.992 65.243 1.00 13.86 914 LEU A C 1
ATOM 1462 O O . LEU A 1 200 ? 82.198 27.396 65.873 1.00 14.43 914 LEU A O 1
ATOM 1467 N N . THR A 1 201 ? 84.369 27.689 65.365 1.00 15.19 915 THR A N 1
ATOM 1468 C CA . THR A 1 201 ? 84.794 26.689 66.341 1.00 17.57 915 THR A CA 1
ATOM 1469 C C . THR A 1 201 ? 84.443 27.130 67.757 1.00 17.17 915 THR A C 1
ATOM 1470 O O . THR A 1 201 ? 83.915 26.344 68.554 1.00 16.72 915 THR A O 1
ATOM 1474 N N . GLU A 1 202 ? 84.720 28.396 68.083 1.00 15.71 916 GLU A N 1
ATOM 1475 C CA . GLU A 1 202 ? 84.350 28.918 69.393 1.00 14.59 916 GLU A CA 1
ATOM 1476 C C . GLU A 1 202 ? 82.841 28.850 69.601 1.00 15.06 916 GLU A C 1
ATOM 1477 O O . GLU A 1 202 ? 82.366 28.520 70.694 1.00 16.64 916 GLU A O 1
ATOM 1483 N N . PHE A 1 203 ? 82.066 29.153 68.557 1.00 13.45 917 PHE A N 1
ATOM 1484 C CA . PHE A 1 203 ? 80.616 29.035 68.661 1.00 13.46 917 PHE A CA 1
ATOM 1485 C C . PHE A 1 203 ? 80.192 27.593 68.929 1.00 16.72 917 PHE A C 1
ATOM 1486 O O . PHE A 1 203 ? 79.365 27.333 69.810 1.00 15.40 917 PHE A O 1
ATOM 1494 N N . ARG A 1 204 ? 80.738 26.639 68.169 1.00 14.73 918 ARG A N 1
ATOM 1495 C CA . ARG A 1 204 ? 80.296 25.254 68.314 1.00 15.57 918 ARG A CA 1
ATOM 1496 C C . ARG A 1 204 ? 80.562 24.737 69.719 1.00 17.97 918 ARG A C 1
ATOM 1497 O O . ARG A 1 204 ? 79.739 24.007 70.287 1.00 17.94 918 ARG A O 1
ATOM 1505 N N . GLN A 1 205 ? 81.684 25.139 70.310 1.00 17.39 919 GLN A N 1
ATOM 1506 C CA . GLN A 1 205 ? 82.115 24.602 71.596 1.00 16.34 919 GLN A CA 1
ATOM 1507 C C . GLN A 1 205 ? 81.523 25.328 72.795 1.00 22.04 919 GLN A C 1
ATOM 1508 O O . GLN A 1 205 ? 81.843 24.963 73.933 1.00 23.41 919 GLN A O 1
ATOM 1514 N N . ASP A 1 206 ? 80.674 26.332 72.581 1.00 19.50 920 ASP A N 1
ATOM 1515 C CA . ASP A 1 206 ? 80.064 27.092 73.673 1.00 19.07 920 ASP A CA 1
ATOM 1516 C C . ASP A 1 206 ? 78.565 27.209 73.405 1.00 20.80 920 ASP A C 1
ATOM 1517 O O . ASP A 1 206 ? 78.133 28.019 72.577 1.00 17.24 920 ASP A O 1
ATOM 1522 N N . ASN A 1 207 ? 77.787 26.417 74.152 1.00 22.06 921 ASN A N 1
ATOM 1523 C CA . ASN A 1 207 ? 76.339 26.315 73.999 1.00 23.73 921 ASN A CA 1
ATOM 1524 C C . ASN A 1 207 ? 75.606 27.633 74.194 1.00 18.08 921 ASN A C 1
ATOM 1525 O O . ASN A 1 207 ? 74.454 27.753 73.761 1.00 23.55 921 ASN A O 1
ATOM 1530 N N . THR A 1 208 ? 76.215 28.605 74.857 1.00 18.42 922 THR A N 1
ATOM 1531 C CA . THR A 1 208 ? 75.565 29.890 75.052 1.00 20.10 922 THR A CA 1
ATOM 1532 C C . THR A 1 208 ? 75.655 30.794 73.828 1.00 20.30 922 THR A C 1
ATOM 1533 O O . THR A 1 208 ? 75.008 31.848 73.812 1.00 20.66 922 THR A O 1
ATOM 1537 N N . LYS A 1 209 ? 76.422 30.415 72.805 1.00 15.98 923 LYS A N 1
ATOM 1538 C CA . LYS A 1 209 ? 76.555 31.252 71.620 1.00 14.15 923 LYS A CA 1
ATOM 1539 C C . LYS A 1 209 ? 75.456 30.929 70.619 1.00 15.38 923 LYS A C 1
ATOM 1540 O O . LYS A 1 209 ? 75.073 29.769 70.448 1.00 15.31 923 LYS A O 1
ATOM 1546 N N . LYS A 1 210 ? 74.949 31.972 69.959 1.00 14.37 924 LYS A N 1
ATOM 1547 C CA . LYS A 1 210 ? 73.974 31.817 68.887 1.00 13.11 924 LYS A CA 1
ATOM 1548 C C . LYS A 1 210 ? 74.615 31.734 67.512 1.00 13.72 924 LYS A C 1
ATOM 1549 O O . LYS A 1 210 ? 73.980 31.239 66.572 1.00 13.49 924 LYS A O 1
ATOM 1555 N N . GLY A 1 211 ? 75.840 32.224 67.367 1.00 12.36 925 GLY A 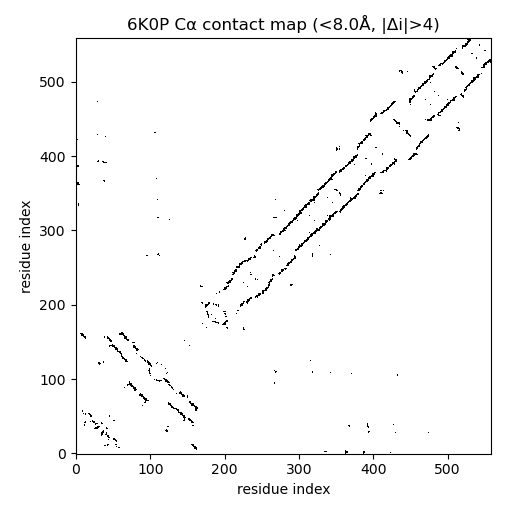N 1
ATOM 1556 C CA . GLY A 1 211 ? 76.480 32.215 66.062 1.00 10.66 925 GLY A CA 1
ATOM 1557 C C . GLY A 1 211 ? 77.707 33.093 66.059 1.00 11.64 925 GLY A C 1
ATOM 1558 O O . GLY A 1 211 ? 78.392 33.239 67.083 1.00 11.29 925 GLY A O 1
ATOM 1559 N N . ILE A 1 212 ? 77.984 33.670 64.890 1.00 10.76 926 ILE A N 1
ATOM 1560 C CA . ILE A 1 212 ? 79.127 34.551 64.710 1.00 10.40 926 ILE A CA 1
ATOM 1561 C C . ILE A 1 212 ? 78.670 35.862 64.095 1.00 10.85 926 ILE A C 1
ATOM 1562 O O . ILE A 1 212 ? 77.637 35.932 63.419 1.00 11.83 926 ILE A O 1
ATOM 1567 N N . TYR A 1 213 ? 79.447 36.906 64.357 1.00 10.53 927 TYR A N 1
ATOM 1568 C CA . TYR A 1 213 ? 79.258 38.217 63.760 1.00 9.65 927 TYR A CA 1
ATOM 1569 C C . TYR A 1 213 ? 80.485 38.530 62.924 1.00 9.19 927 TYR A C 1
ATOM 1570 O O . TYR A 1 213 ? 81.620 38.361 63.388 1.00 11.25 927 TYR A O 1
ATOM 1579 N N . ILE A 1 214 ? 80.258 38.977 61.693 1.00 10.55 928 ILE A N 1
ATOM 1580 C CA . ILE A 1 214 ? 81.345 39.337 60.792 1.00 11.76 928 ILE A CA 1
ATOM 1581 C C . ILE A 1 214 ? 81.292 40.847 60.583 1.00 10.14 928 ILE A C 1
ATOM 1582 O O . ILE A 1 214 ? 80.354 41.353 59.946 1.00 10.36 928 ILE A O 1
ATOM 1587 N N . PRO A 1 215 ? 82.249 41.598 61.112 1.00 10.78 929 PRO A N 1
ATOM 1588 C CA . PRO A 1 215 ? 82.162 43.061 61.086 1.00 11.62 929 PRO A CA 1
ATOM 1589 C C . PRO A 1 215 ? 82.328 43.612 59.680 1.00 10.68 929 PRO A C 1
ATOM 1590 O O . PRO A 1 215 ? 82.641 42.903 58.720 1.00 10.94 929 PRO A O 1
ATOM 1594 N N . ALA A 1 216 ? 82.134 44.925 59.575 1.00 11.36 930 ALA A N 1
ATOM 1595 C CA . ALA A 1 216 ? 82.476 45.621 58.343 1.00 12.38 930 ALA A CA 1
ATOM 1596 C C . ALA A 1 216 ? 83.926 45.333 57.983 1.00 10.87 930 ALA A C 1
ATOM 1597 O O . ALA A 1 216 ? 84.799 45.259 58.858 1.00 12.82 930 ALA A O 1
ATOM 1599 N N . GLY A 1 217 ? 84.182 45.150 56.689 1.00 11.59 931 GLY A N 1
ATOM 1600 C CA . GLY A 1 217 ? 85.530 44.905 56.229 1.00 11.49 931 GLY A CA 1
ATOM 1601 C C . GLY A 1 217 ? 85.581 43.916 55.091 1.00 12.28 931 GLY A C 1
ATOM 1602 O O . GLY A 1 217 ? 84.536 43.486 54.599 1.00 12.99 931 GLY A O 1
ATOM 1603 N N . GLU A 1 218 ? 86.785 43.563 54.656 1.00 11.57 932 GLU A N 1
ATOM 1604 C CA . GLU A 1 218 ? 86.989 42.519 53.666 1.00 12.14 932 GLU A CA 1
ATOM 1605 C C . GLU A 1 218 ? 87.631 41.332 54.358 1.00 16.15 932 GLU A C 1
ATOM 1606 O O . GLU A 1 218 ? 88.682 41.473 54.994 1.00 19.25 932 GLU A O 1
ATOM 1612 N N . TRP A 1 219 ? 87.009 40.166 54.218 1.00 12.27 933 TRP A N 1
ATOM 1613 C CA . TRP A 1 219 ? 87.396 38.971 54.958 1.00 11.87 933 TRP A CA 1
ATOM 1614 C C . TRP A 1 219 ? 87.604 37.850 53.956 1.00 13.70 933 TRP A C 1
ATOM 1615 O O . TRP A 1 219 ? 86.685 37.516 53.200 1.00 12.92 933 TRP A O 1
ATOM 1626 N N . THR A 1 220 ? 88.806 37.282 53.935 1.00 13.77 934 THR A N 1
ATOM 1627 C CA . THR A 1 220 ? 89.106 36.244 52.959 1.00 12.82 934 THR A CA 1
ATOM 1628 C C . THR A 1 220 ? 88.258 35.010 53.229 1.00 12.91 934 THR A C 1
ATOM 1629 O O . THR A 1 220 ? 88.177 34.528 54.366 1.00 14.61 934 THR A O 1
ATOM 1633 N N . ILE A 1 221 ? 87.610 34.509 52.187 1.00 11.32 935 ILE A N 1
ATOM 1634 C CA . ILE A 1 221 ? 87.058 33.163 52.187 1.00 12.70 935 ILE A CA 1
ATOM 1635 C C . ILE A 1 221 ? 87.845 32.371 51.146 1.00 12.39 935 ILE A C 1
ATOM 1636 O O . ILE A 1 221 ? 87.645 32.512 49.933 1.00 13.22 935 ILE A O 1
ATOM 1641 N N . ASN A 1 222 ? 88.796 31.565 51.618 1.00 13.52 936 ASN A N 1
ATOM 1642 C CA . ASN A 1 222 ? 89.628 30.773 50.720 1.00 12.23 936 ASN A CA 1
ATOM 1643 C C . ASN A 1 222 ? 89.299 29.291 50.797 1.00 13.78 936 ASN A C 1
ATOM 1644 O O . ASN A 1 222 ? 90.086 28.454 50.343 1.00 16.62 936 ASN A O 1
ATOM 1649 N N . SER A 1 223 ? 88.145 28.955 51.359 1.00 12.40 937 SER A N 1
ATOM 1650 C CA . SER A 1 223 ? 87.753 27.569 51.531 1.00 12.76 937 SER A CA 1
ATOM 1651 C C . SER A 1 223 ? 86.241 27.507 51.578 1.00 11.82 937 SER A C 1
ATOM 1652 O O . SER A 1 223 ? 85.557 28.532 51.661 1.00 12.58 937 SER A O 1
ATOM 1655 N N . LYS A 1 224 ? 85.725 26.286 51.534 1.00 11.64 938 LYS A N 1
ATOM 1656 C CA . LYS A 1 224 ? 84.340 26.031 51.900 1.00 10.62 938 LYS A CA 1
ATOM 1657 C C . LYS A 1 224 ? 84.251 25.947 53.417 1.00 13.46 938 LYS A C 1
ATOM 1658 O O . LYS A 1 224 ? 84.949 25.147 54.052 1.00 15.51 938 LYS A O 1
ATOM 1664 N N . ILE A 1 225 ? 83.416 26.795 53.999 1.00 11.12 939 ILE A N 1
ATOM 1665 C CA . ILE A 1 225 ? 83.272 26.900 55.444 1.00 10.53 939 ILE A CA 1
ATOM 1666 C C . ILE A 1 225 ? 82.073 26.059 55.857 1.00 12.13 939 ILE A C 1
ATOM 1667 O O . ILE A 1 225 ? 80.932 26.344 55.464 1.00 11.93 939 ILE A O 1
ATOM 1672 N N . PHE A 1 226 ? 82.326 25.015 56.652 1.00 12.22 940 PHE A N 1
ATOM 1673 C CA . PHE A 1 226 ? 81.293 24.048 56.994 1.00 13.17 940 PHE A CA 1
ATOM 1674 C C . PHE A 1 226 ? 80.552 24.454 58.259 1.00 14.86 940 PHE A C 1
ATOM 1675 O O . PHE A 1 226 ? 81.169 24.829 59.269 1.00 14.82 940 PHE A O 1
ATOM 1683 N N . LEU A 1 227 ? 79.227 24.389 58.190 1.00 12.35 941 LEU A N 1
ATOM 1684 C CA . LEU A 1 227 ? 78.361 24.662 59.326 1.00 10.39 941 LEU A CA 1
ATOM 1685 C C . LEU A 1 227 ? 77.815 23.324 59.789 1.00 12.75 941 LEU A C 1
ATOM 1686 O O . LEU A 1 227 ? 77.220 22.583 58.997 1.00 13.86 941 LEU A O 1
ATOM 1691 N N . TYR A 1 228 ? 78.061 23.002 61.051 1.00 12.76 942 TYR A N 1
ATOM 1692 C CA . TYR A 1 228 ? 77.649 21.732 61.635 1.00 13.17 942 TYR A CA 1
ATOM 1693 C C . TYR A 1 228 ? 77.513 21.945 63.138 1.00 13.82 942 TYR A C 1
ATOM 1694 O O . TYR A 1 228 ? 77.612 23.075 63.629 1.00 12.12 942 TYR A O 1
ATOM 1703 N N . GLY A 1 229 ? 77.278 20.860 63.872 1.00 12.68 943 GLY A N 1
ATOM 1704 C CA . GLY A 1 229 ? 77.042 20.963 65.300 1.00 13.72 943 GLY A CA 1
ATOM 1705 C C . GLY A 1 229 ? 75.586 21.251 65.602 1.00 15.12 943 GLY A C 1
ATOM 1706 O O . GLY A 1 229 ? 74.872 20.398 66.136 1.00 14.79 943 GLY A O 1
ATOM 1707 N N . ARG A 1 230 ? 75.132 22.454 65.253 1.00 13.88 944 ARG A N 1
ATOM 1708 C CA . ARG A 1 230 ? 73.755 22.866 65.488 1.00 14.15 944 ARG A CA 1
ATOM 1709 C C . ARG A 1 230 ? 73.448 24.057 64.592 1.00 14.54 944 ARG A C 1
ATOM 1710 O O . ARG A 1 230 ? 74.335 24.595 63.919 1.00 13.14 94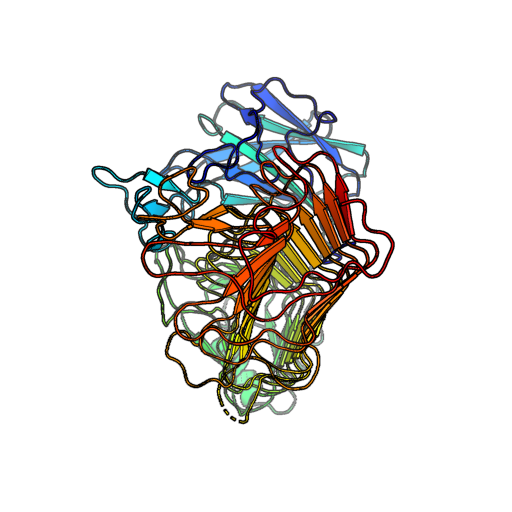4 ARG A O 1
ATOM 1718 N N . ALA A 1 231 ? 72.176 24.459 64.590 1.00 12.22 945 ALA A N 1
ATOM 1719 C CA . ALA A 1 231 ? 71.762 25.636 63.836 1.00 13.05 945 ALA A CA 1
ATOM 1720 C C . ALA A 1 231 ? 72.630 26.824 64.228 1.00 12.61 945 ALA A C 1
ATOM 1721 O O . ALA A 1 231 ? 72.871 27.071 65.413 1.00 14.53 945 ALA A O 1
ATOM 1723 N N . THR A 1 232 ? 73.105 27.553 63.220 1.00 11.40 946 THR A N 1
ATOM 1724 C CA . THR A 1 232 ? 74.104 28.603 63.381 1.00 10.96 946 THR A CA 1
ATOM 1725 C C . THR A 1 232 ? 73.576 29.880 62.748 1.00 12.26 946 THR A C 1
ATOM 1726 O O . THR A 1 232 ? 72.998 29.844 61.659 1.00 12.01 946 THR A O 1
ATOM 1730 N N . GLU A 1 233 ? 73.771 31.009 63.420 1.00 10.48 947 GLU A N 1
ATOM 1731 C CA . GLU A 1 233 ? 73.500 32.315 62.830 1.00 11.63 947 GLU A CA 1
ATOM 1732 C C . GLU A 1 233 ? 74.821 32.933 62.394 1.00 14.82 947 GLU A C 1
ATOM 1733 O O . GLU A 1 233 ? 75.782 32.970 63.169 1.00 13.84 947 GLU A O 1
ATOM 1739 N N . ILE A 1 234 ? 74.876 33.404 61.150 1.00 11.50 948 ILE A N 1
ATOM 1740 C CA . ILE A 1 234 ? 76.007 34.165 60.636 1.00 11.49 948 ILE A CA 1
ATOM 1741 C C . ILE A 1 234 ? 75.462 35.530 60.251 1.00 11.52 948 ILE A C 1
ATOM 1742 O O . ILE A 1 234 ? 74.605 35.628 59.365 1.00 11.68 948 ILE A O 1
ATOM 1747 N N . VAL A 1 235 ? 75.916 36.570 60.944 1.00 11.21 949 VAL A N 1
ATOM 1748 C CA . VAL A 1 235 ? 75.339 37.908 60.841 1.00 9.93 949 VAL A CA 1
ATOM 1749 C C . VAL A 1 235 ? 76.452 38.887 60.498 1.00 11.41 949 VAL A C 1
ATOM 1750 O O . VAL A 1 235 ? 77.459 38.958 61.211 1.00 10.60 949 VAL A O 1
ATOM 1754 N N . GLY A 1 236 ? 76.269 39.648 59.417 1.00 10.31 950 GLY A N 1
ATOM 1755 C CA . GLY A 1 236 ? 77.179 40.713 59.058 1.00 10.79 950 GLY A CA 1
ATOM 1756 C C . GLY A 1 236 ? 76.652 42.080 59.465 1.00 9.96 950 GLY A C 1
ATOM 1757 O O . GLY A 1 236 ? 75.640 42.218 60.158 1.00 11.50 950 GLY A O 1
ATOM 1758 N N . ALA A 1 237 ? 77.347 43.108 58.979 1.00 9.94 951 ALA A N 1
ATOM 1759 C CA . ALA A 1 237 ? 77.028 44.501 59.263 1.00 10.26 951 ALA A CA 1
ATOM 1760 C C . ALA A 1 237 ? 76.143 45.130 58.199 1.00 10.55 951 ALA A C 1
ATOM 1761 O O . ALA A 1 237 ? 75.783 46.305 58.324 1.00 11.42 951 ALA A O 1
ATOM 1763 N N . GLY A 1 238 ? 75.786 44.369 57.166 1.00 10.17 952 GLY A N 1
ATOM 1764 C CA . GLY A 1 238 ? 75.097 44.880 56.005 1.00 11.51 952 GLY A CA 1
ATOM 1765 C C . GLY A 1 238 ? 75.917 44.570 54.767 1.00 9.55 952 GLY A C 1
ATOM 1766 O O . GLY A 1 238 ? 77.150 44.546 54.816 1.00 10.51 952 GLY A O 1
ATOM 1767 N N . PRO A 1 239 ? 75.250 44.316 53.634 1.00 9.31 953 PRO A N 1
ATOM 1768 C CA . PRO A 1 239 ? 75.990 43.857 52.443 1.00 9.75 953 PRO A CA 1
ATOM 1769 C C . PRO A 1 239 ? 76.958 44.879 51.858 1.00 10.82 953 PRO A C 1
ATOM 1770 O O . PRO A 1 239 ? 77.933 44.476 51.210 1.00 12.60 953 PRO A O 1
ATOM 1774 N N . TRP A 1 240 ? 76.725 46.179 52.046 1.00 10.31 954 TRP A N 1
ATOM 1775 C CA . TRP A 1 240 ? 77.703 47.175 51.609 1.00 10.80 954 TRP A CA 1
ATOM 1776 C C . TRP A 1 240 ? 78.928 47.224 52.509 1.00 12.24 954 TRP A C 1
ATOM 1777 O O . TRP A 1 240 ? 79.925 47.857 52.139 1.00 12.51 954 TRP A O 1
ATOM 1788 N N . TYR A 1 241 ? 78.885 46.587 53.680 1.00 11.04 955 TYR A N 1
ATOM 1789 C CA . TYR A 1 241 ? 79.954 46.725 54.666 1.00 10.08 955 TYR A CA 1
ATOM 1790 C C . TYR A 1 241 ? 80.732 45.442 54.905 1.00 9.46 955 TYR A C 1
ATOM 1791 O O . TYR A 1 241 ? 81.963 45.466 54.872 1.00 11.40 955 TYR A O 1
ATOM 1800 N N . THR A 1 242 ? 80.056 44.327 55.177 1.00 10.30 956 THR A N 1
ATOM 1801 C CA . THR A 1 242 ? 80.735 43.053 55.409 1.00 9.83 956 THR A CA 1
ATOM 1802 C C . THR A 1 242 ? 80.902 42.374 54.060 1.00 9.69 956 THR A C 1
ATOM 1803 O O . THR A 1 242 ? 79.911 41.991 53.432 1.00 10.67 956 THR A O 1
ATOM 1807 N N . LYS A 1 243 ? 82.149 42.224 53.616 1.00 8.96 957 LYS A N 1
ATOM 1808 C CA . LYS A 1 243 ? 82.464 41.640 52.316 1.00 9.06 957 LYS A CA 1
ATOM 1809 C C . LYS A 1 243 ? 83.305 40.392 52.528 1.00 11.26 957 LYS A C 1
ATOM 1810 O O . LYS A 1 243 ? 84.442 40.483 53.007 1.00 12.11 957 LYS A O 1
ATOM 1816 N N . LEU A 1 244 ? 82.761 39.240 52.147 1.00 10.62 958 LEU A N 1
ATOM 1817 C CA . LEU A 1 244 ? 83.521 37.999 52.132 1.00 11.52 958 LEU A CA 1
ATOM 1818 C C . LEU A 1 244 ? 84.134 37.871 50.744 1.00 12.84 958 LEU A C 1
ATOM 1819 O O . LEU A 1 244 ? 83.415 37.924 49.738 1.00 14.62 958 LEU A O 1
ATOM 1824 N N . VAL A 1 245 ? 85.454 37.745 50.679 1.00 10.16 959 VAL A N 1
ATOM 1825 C CA . VAL A 1 245 ? 86.186 37.932 49.431 1.00 10.64 959 VAL A CA 1
ATOM 1826 C C . VAL A 1 245 ? 86.976 36.667 49.114 1.00 10.71 959 VAL A C 1
ATOM 1827 O O . VAL A 1 245 ? 87.882 36.288 49.868 1.00 12.05 959 VAL A O 1
ATOM 1831 N N . ALA A 1 246 ? 86.655 36.033 47.986 1.00 10.77 960 ALA A N 1
ATOM 1832 C CA . ALA A 1 246 ? 87.496 34.951 47.492 1.00 11.17 960 ALA A CA 1
ATOM 1833 C C . ALA A 1 246 ? 88.843 35.533 47.062 1.00 11.53 960 ALA A C 1
ATOM 1834 O O . ALA A 1 246 ? 88.913 36.679 46.617 1.00 13.03 960 ALA A O 1
ATOM 1836 N N . PRO A 1 247 ? 89.945 34.765 47.191 1.00 12.03 961 PRO A N 1
ATOM 1837 C CA . PRO A 1 247 ? 91.263 35.319 46.843 1.00 13.07 961 PRO A CA 1
ATOM 1838 C C . PRO A 1 247 ? 91.297 35.811 45.410 1.00 14.06 961 PRO A C 1
ATOM 1839 O O . PRO A 1 247 ? 91.172 35.014 44.478 1.00 12.92 961 PRO A O 1
ATOM 1843 N N . GLN A 1 248 ? 91.441 37.121 45.224 1.00 13.17 962 GLN A N 1
ATOM 1844 C CA . GLN A 1 248 ? 91.239 37.701 43.903 1.00 12.42 962 GLN A CA 1
ATOM 1845 C C . GLN A 1 248 ? 92.415 37.488 42.962 1.00 15.77 962 GLN A C 1
ATOM 1846 O O . GLN A 1 248 ? 92.257 37.692 41.754 1.00 17.61 962 GLN A O 1
ATOM 1852 N N . SER A 1 249 ? 93.569 37.071 43.477 1.00 14.57 963 SER A N 1
ATOM 1853 C CA . SER A 1 249 ? 94.675 36.673 42.614 1.00 17.52 963 SER A CA 1
ATOM 1854 C C . SER A 1 249 ? 94.558 35.228 42.147 1.00 21.27 963 SER A C 1
ATOM 1855 O O . SER A 1 249 ? 95.388 34.784 41.347 1.00 21.80 963 SER A O 1
ATOM 1858 N N . GLN A 1 250 ? 93.566 34.491 42.634 1.00 15.85 964 GLN A N 1
ATOM 1859 C CA . GLN A 1 250 ? 93.216 33.175 42.126 1.00 13.92 964 GLN A CA 1
ATOM 1860 C C . GLN A 1 250 ? 91.956 33.292 41.273 1.00 14.66 964 GLN A C 1
ATOM 1861 O O . GLN A 1 250 ? 91.267 34.313 41.280 1.00 13.60 964 GLN A O 1
ATOM 1867 N N . SER A 1 251 ? 91.663 32.240 40.517 1.00 13.51 965 SER A N 1
ATOM 1868 C CA A SER A 1 251 ? 90.458 32.217 39.706 0.60 13.98 965 SER A CA 1
ATOM 1869 C CA B SER A 1 251 ? 90.480 32.199 39.667 0.40 14.02 965 SER A CA 1
ATOM 1870 C C . SER A 1 251 ? 89.692 30.923 39.937 1.00 13.80 965 SER A C 1
ATOM 1871 O O . SER A 1 251 ? 90.280 29.841 40.072 1.00 15.29 965 SER A O 1
ATOM 1876 N N . ASN A 1 252 ? 88.365 31.051 40.002 1.00 9.94 966 ASN A N 1
ATOM 1877 C CA . ASN A 1 252 ? 87.454 29.904 40.039 1.00 9.56 966 ASN A CA 1
ATOM 1878 C C . ASN A 1 252 ? 87.670 29.011 41.256 1.00 11.59 966 ASN A C 1
ATOM 1879 O O . ASN A 1 252 ? 87.648 27.788 41.133 1.00 13.38 966 ASN A O 1
ATOM 1884 N N . THR A 1 253 ? 87.862 29.601 42.438 1.00 11.22 967 THR A N 1
ATOM 1885 C CA A THR A 1 253 ? 88.025 28.844 43.680 0.52 13.21 967 THR A CA 1
ATOM 1886 C CA B THR A 1 253 ? 88.010 28.791 43.637 0.48 13.22 967 THR A CA 1
ATOM 1887 C C . THR A 1 253 ? 86.655 28.592 44.304 1.00 12.68 967 THR A C 1
ATOM 1888 O O . THR A 1 253 ? 85.869 29.533 44.456 1.00 12.03 967 THR A O 1
ATOM 1895 N N . ASP A 1 254 ? 86.382 27.344 44.679 1.00 12.17 968 ASP A N 1
ATOM 1896 C CA . ASP A 1 254 ? 85.096 26.935 45.244 1.00 12.30 968 ASP A CA 1
ATOM 1897 C C . ASP A 1 254 ? 85.122 27.278 46.725 1.00 16.25 968 ASP A C 1
ATOM 1898 O O . ASP A 1 254 ? 85.679 26.534 47.537 1.00 17.29 968 ASP A O 1
ATOM 1903 N N . VAL A 1 255 ? 84.549 28.427 47.081 1.00 11.82 969 VAL A N 1
ATOM 1904 C CA . VAL A 1 255 ? 84.605 28.943 48.439 1.00 12.79 969 VAL A CA 1
ATOM 1905 C C . VAL A 1 255 ? 83.210 29.387 48.844 1.00 11.69 969 VAL A C 1
ATOM 1906 O O . VAL A 1 255 ? 82.319 29.552 48.008 1.00 13.13 969 VAL A O 1
ATOM 1910 N N . GLY A 1 256 ? 83.012 29.546 50.151 1.00 12.17 970 GLY A N 1
ATOM 1911 C CA . GLY A 1 256 ? 81.717 29.954 50.652 1.00 12.14 970 GLY A CA 1
ATOM 1912 C C . GLY A 1 256 ? 81.323 29.116 51.843 1.00 11.59 970 GLY A C 1
ATOM 1913 O O . GLY A 1 256 ? 82.172 28.812 52.683 1.00 12.93 970 GLY A O 1
ATOM 1914 N N . PHE A 1 257 ? 80.052 28.735 51.924 1.00 11.07 971 PHE A N 1
ATOM 1915 C CA . PHE A 1 257 ? 79.546 27.942 53.036 1.00 11.11 971 PHE A CA 1
ATOM 1916 C C . PHE A 1 257 ? 78.990 26.620 52.535 1.00 13.11 971 PHE A C 1
ATOM 1917 O O . PHE A 1 257 ? 78.514 26.508 51.402 1.00 13.34 971 PHE A O 1
ATOM 1925 N N . ASN A 1 258 ? 79.070 25.606 53.394 1.00 11.87 972 ASN A N 1
ATOM 1926 C CA . ASN A 1 258 ? 78.455 24.316 53.130 1.00 12.88 972 ASN A CA 1
ATOM 1927 C C . ASN A 1 258 ? 77.762 23.892 54.417 1.00 13.75 972 ASN A C 1
ATOM 1928 O O . ASN A 1 258 ? 78.418 23.722 55.450 1.00 13.33 972 ASN A O 1
ATOM 1933 N N . ILE A 1 259 ? 76.440 23.766 54.362 1.00 11.87 973 ILE A N 1
ATOM 1934 C CA . ILE A 1 259 ? 75.603 23.575 55.542 1.00 11.65 973 ILE A CA 1
ATOM 1935 C C . ILE A 1 259 ? 75.277 22.090 55.668 1.00 12.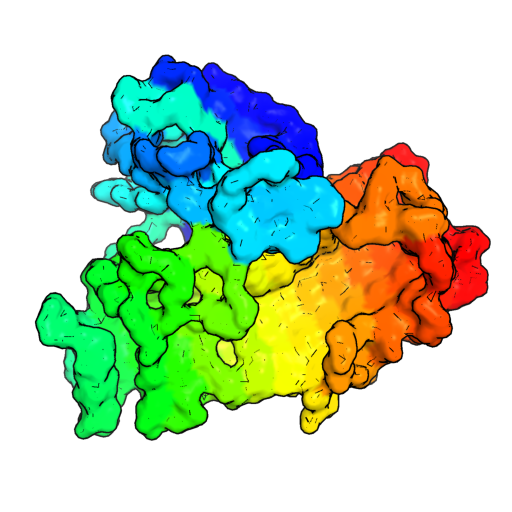06 973 ILE A C 1
ATOM 1936 O O . ILE A 1 259 ? 74.508 21.545 54.867 1.00 13.52 973 ILE A O 1
ATOM 1941 N N . SER A 1 260 ? 75.871 21.434 56.663 1.00 12.02 974 SER A N 1
ATOM 1942 C CA . SER A 1 260 ? 75.583 20.037 56.952 1.00 12.60 974 SER A CA 1
ATOM 1943 C C . SER A 1 260 ? 74.233 19.907 57.657 1.00 12.86 974 SER A C 1
ATOM 1944 O O . SER A 1 260 ? 73.684 20.876 58.183 1.00 12.56 974 SER A O 1
ATOM 1947 N N . ALA A 1 261 ? 73.705 18.673 57.678 1.00 12.51 975 ALA A N 1
ATOM 1948 C CA . ALA A 1 261 ? 72.369 18.446 58.223 1.00 13.63 975 ALA A CA 1
ATOM 1949 C C . ALA A 1 261 ? 72.253 18.926 59.667 1.00 12.38 975 ALA A C 1
ATOM 1950 O O . ALA A 1 261 ? 71.211 19.459 60.071 1.00 12.91 975 ALA A O 1
ATOM 1952 N N . ALA A 1 262 ? 73.313 18.753 60.457 1.00 13.49 976 ALA A N 1
ATOM 1953 C CA . ALA A 1 262 ? 73.276 19.189 61.848 1.00 15.60 976 ALA A CA 1
ATOM 1954 C C . ALA A 1 262 ? 73.008 20.682 61.977 1.00 13.93 976 ALA A C 1
ATOM 1955 O O . ALA A 1 262 ? 72.518 21.124 63.023 1.00 14.27 976 ALA A O 1
ATOM 1957 N N . ALA A 1 263 ? 73.292 21.462 60.932 1.00 12.72 977 ALA A N 1
ATOM 1958 C CA . ALA A 1 263 ? 73.090 22.905 60.944 1.00 13.54 977 ALA A CA 1
ATOM 1959 C C . ALA A 1 263 ? 71.842 23.330 60.180 1.00 12.68 977 ALA A C 1
ATOM 1960 O O . ALA A 1 263 ? 71.691 24.511 59.838 1.00 12.43 977 ALA A O 1
ATOM 1962 N N . ASN A 1 264 ? 70.928 22.400 59.918 1.00 12.65 978 ASN A N 1
ATOM 1963 C CA . ASN A 1 264 ? 69.606 22.809 59.471 1.00 11.96 978 ASN A CA 1
ATOM 1964 C C . ASN A 1 264 ? 69.046 23.826 60.458 1.00 11.61 978 ASN A C 1
ATOM 1965 O O . ASN A 1 264 ? 69.337 23.774 61.658 1.00 12.54 978 ASN A O 1
ATOM 1970 N N . GLY A 1 265 ? 68.280 24.790 59.946 1.00 11.73 979 GLY A N 1
ATOM 1971 C CA . GLY A 1 265 ? 67.773 25.859 60.783 1.00 12.89 979 GLY A CA 1
ATOM 1972 C C . GLY A 1 265 ? 68.685 27.065 60.903 1.00 11.83 979 GLY A C 1
ATOM 1973 O O . GLY A 1 265 ? 68.345 28.005 61.631 1.00 12.72 979 GLY A O 1
ATOM 1974 N N . SER A 1 266 ? 69.829 27.061 60.227 1.00 11.66 980 SER A N 1
ATOM 1975 C CA . SER A 1 266 ? 70.780 28.165 60.278 1.00 11.82 980 SER A CA 1
ATOM 1976 C C . SER A 1 266 ? 70.252 29.393 59.538 1.00 12.53 980 SER A C 1
ATOM 1977 O O . SER A 1 266 ? 69.314 29.329 58.741 1.00 11.56 980 SER A O 1
ATOM 1980 N N . THR A 1 267 ? 70.895 30.529 59.807 1.00 10.95 981 THR A N 1
ATOM 1981 C CA . THR A 1 267 ? 70.588 31.792 59.155 1.00 11.41 981 THR A CA 1
ATOM 1982 C C . THR A 1 267 ? 71.897 32.434 58.733 1.00 10.94 981 THR A C 1
ATOM 1983 O O . THR A 1 267 ? 72.840 32.494 59.526 1.00 12.34 981 THR A O 1
ATOM 1987 N N . ILE A 1 268 ? 71.965 32.890 57.483 1.00 9.87 982 ILE A N 1
ATOM 1988 C CA . ILE A 1 268 ? 73.084 33.689 56.997 1.00 10.10 982 ILE A CA 1
ATOM 1989 C C . ILE A 1 268 ? 72.500 35.003 56.509 1.00 10.89 982 ILE A C 1
ATOM 1990 O O . ILE A 1 268 ? 71.621 35.002 55.635 1.00 10.67 982 ILE A O 1
ATOM 1995 N N . ARG A 1 269 ? 72.971 36.124 57.059 1.00 10.32 983 ARG A N 1
ATOM 1996 C CA . ARG A 1 269 ? 72.326 37.385 56.708 1.00 9.82 983 ARG A CA 1
ATOM 1997 C C . ARG A 1 269 ? 73.266 38.581 56.760 1.00 9.65 983 ARG A C 1
ATOM 1998 O O . ARG A 1 269 ? 74.259 38.595 57.494 1.00 10.23 983 ARG A O 1
ATOM 2006 N N . ASP A 1 270 ? 72.910 39.600 55.965 1.00 10.57 984 ASP A N 1
ATOM 2007 C CA . ASP A 1 270 ? 73.433 40.962 56.112 1.00 9.11 984 ASP A CA 1
ATOM 2008 C C . ASP A 1 270 ? 74.915 41.056 55.741 1.00 10.42 984 ASP A C 1
ATOM 2009 O O . ASP A 1 270 ? 75.724 41.617 56.476 1.00 10.33 984 ASP A O 1
ATOM 2014 N N . LEU A 1 271 ? 75.265 40.523 54.576 1.00 9.92 985 LEU A N 1
ATOM 2015 C CA . LEU A 1 271 ? 76.659 40.534 54.154 1.00 8.48 985 LEU A CA 1
ATOM 2016 C C . LEU A 1 271 ? 76.712 40.356 52.645 1.00 9.03 985 LEU A C 1
ATOM 2017 O O . LEU A 1 271 ? 75.715 40.018 52.005 1.00 10.14 985 LEU A O 1
ATOM 2022 N N . SER A 1 272 ? 77.898 40.549 52.089 1.00 8.39 986 SER A N 1
ATOM 2023 C CA . SER A 1 272 ? 78.122 40.291 50.678 1.00 9.35 986 SER A CA 1
ATOM 2024 C C . SER A 1 272 ? 79.243 39.279 50.498 1.00 8.75 986 SER A C 1
ATOM 2025 O O . SER A 1 272 ? 80.080 39.074 51.388 1.00 9.84 986 SER A O 1
ATOM 2028 N N . ALA A 1 273 ? 79.227 38.614 49.341 1.00 8.92 987 ALA A N 1
ATOM 2029 C CA . ALA A 1 273 ? 80.250 37.641 48.989 1.00 10.09 987 ALA A CA 1
ATOM 2030 C C . ALA A 1 273 ? 80.697 37.909 47.563 1.00 8.74 987 ALA A C 1
ATOM 2031 O O . ALA A 1 273 ? 79.868 37.965 46.641 1.00 10.52 987 ALA A O 1
ATOM 2033 N N . TRP A 1 274 ? 82.001 38.077 47.399 1.00 9.63 988 TRP A N 1
ATOM 2034 C CA . TRP A 1 274 ? 82.631 38.497 46.153 1.00 9.77 988 TRP A CA 1
ATOM 2035 C C . TRP A 1 274 ? 83.521 37.351 45.689 1.00 9.87 988 TRP A C 1
ATOM 2036 O O . TRP A 1 274 ? 84.641 37.184 46.180 1.00 10.40 988 TRP A O 1
ATOM 2047 N N . GLY A 1 275 ? 83.009 36.544 44.766 1.00 8.67 989 GLY A N 1
ATOM 2048 C CA . GLY A 1 275 ? 83.730 35.387 44.292 1.00 10.43 989 GLY A CA 1
ATOM 2049 C C . GLY A 1 275 ? 84.833 35.760 43.329 1.00 9.36 989 GLY A C 1
ATOM 2050 O O . GLY A 1 275 ? 85.028 36.916 42.955 1.00 10.69 989 GLY A O 1
ATOM 2051 N N . ASN A 1 276 ? 85.586 34.742 42.917 1.00 9.12 990 ASN A N 1
ATOM 2052 C CA . ASN A 1 276 ? 86.666 34.953 41.961 1.00 9.73 990 ASN A CA 1
ATOM 2053 C C . ASN A 1 276 ? 86.489 34.121 40.694 1.00 10.29 990 ASN A C 1
ATOM 2054 O O . ASN A 1 276 ? 87.455 33.904 39.952 1.00 10.35 990 ASN A O 1
ATOM 2059 N N . TYR A 1 277 ? 85.272 33.653 40.421 1.00 9.42 991 TYR A N 1
ATOM 2060 C CA . TYR A 1 277 ? 85.027 32.962 39.166 1.00 10.79 991 TYR A CA 1
ATOM 2061 C C . TYR A 1 277 ? 85.093 33.958 38.021 1.00 10.99 991 TYR A C 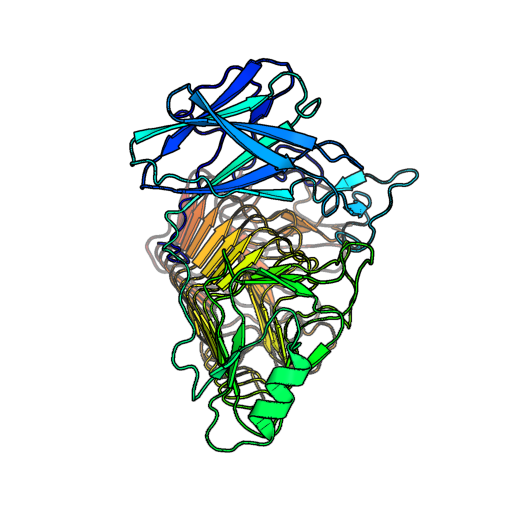1
ATOM 2062 O O . TYR A 1 277 ? 84.586 35.079 38.123 1.00 12.02 991 TYR A O 1
ATOM 2071 N N . ILE A 1 278 ? 85.771 33.549 36.948 1.00 10.53 992 ILE A N 1
ATOM 2072 C CA . ILE A 1 278 ? 85.818 34.305 35.705 1.00 11.85 992 ILE A CA 1
ATOM 2073 C C . ILE A 1 278 ? 85.191 33.545 34.555 1.00 14.00 992 ILE A C 1
ATOM 2074 O O . ILE A 1 278 ? 85.167 34.050 33.428 1.00 13.92 992 ILE A O 1
ATOM 2079 N N . ASN A 1 279 ? 84.700 32.338 34.806 1.00 11.88 993 ASN A N 1
ATOM 2080 C CA . ASN A 1 279 ? 83.942 31.576 33.827 1.00 12.32 993 ASN A CA 1
ATOM 2081 C C . ASN A 1 279 ? 83.145 30.526 34.583 1.00 12.28 993 ASN A C 1
ATOM 2082 O O . ASN A 1 279 ? 83.351 30.300 35.780 1.00 12.87 993 ASN A O 1
ATOM 2087 N N . ARG A 1 280 ? 82.232 29.888 33.865 1.00 12.37 994 ARG A N 1
ATOM 2088 C CA . ARG A 1 280 ? 81.396 28.847 34.436 1.00 11.80 994 ARG A CA 1
ATOM 2089 C C . ARG A 1 280 ? 82.190 27.558 34.577 1.00 12.49 994 ARG A C 1
ATOM 2090 O O . ARG A 1 280 ? 82.983 27.201 33.695 1.00 13.31 994 ARG A O 1
ATOM 2098 N N . VAL A 1 281 ? 81.970 26.870 35.696 1.00 12.50 995 VAL A N 1
ATOM 2099 C CA . VAL A 1 281 ? 82.464 25.517 35.931 1.00 11.82 995 VAL A CA 1
ATOM 2100 C C . VAL A 1 281 ? 81.303 24.727 36.513 1.00 13.31 995 VAL A C 1
ATOM 2101 O O . VAL A 1 281 ? 80.630 25.203 37.433 1.00 14.42 995 VAL A O 1
ATOM 2105 N N . ASP A 1 282 ? 81.051 23.537 35.977 1.00 15.01 996 ASP A N 1
ATOM 2106 C CA . ASP A 1 282 ? 79.899 22.749 36.390 1.00 13.36 996 ASP A CA 1
ATOM 2107 C C . ASP A 1 282 ? 80.328 21.727 37.436 1.00 14.43 996 ASP A C 1
ATOM 2108 O O . ASP A 1 282 ? 81.113 20.812 37.140 1.00 16.55 996 ASP A O 1
ATOM 2113 N N . GLY A 1 283 ? 79.796 21.878 38.641 1.00 13.74 997 GLY A N 1
ATOM 2114 C CA . GLY A 1 283 ? 80.162 21.067 39.776 1.00 14.60 997 GLY A CA 1
ATOM 2115 C C . GLY A 1 283 ? 80.398 21.960 40.973 1.00 14.86 997 GLY A C 1
ATOM 2116 O O . GLY A 1 283 ? 79.506 22.189 41.791 1.00 15.50 997 GLY A O 1
ATOM 2117 N N . PRO A 1 284 ? 81.604 22.506 41.077 1.00 14.26 998 PRO A N 1
ATOM 2118 C CA . PRO A 1 284 ? 81.894 23.496 42.119 1.00 11.89 998 PRO A CA 1
ATOM 2119 C C . PRO A 1 284 ? 81.274 24.841 41.760 1.00 14.01 998 PRO A C 1
ATOM 2120 O O . PRO A 1 284 ? 80.755 25.045 40.666 1.00 14.26 998 PRO A O 1
ATOM 2124 N N . GLY A 1 285 ? 81.337 25.770 42.708 1.00 12.03 999 GLY A N 1
ATOM 2125 C CA . GLY A 1 285 ? 81.052 27.160 42.411 1.00 12.42 999 GLY A CA 1
ATOM 2126 C C . GLY A 1 285 ? 79.769 27.738 42.964 1.00 11.92 999 GLY A C 1
ATOM 2127 O O . GLY A 1 285 ? 79.433 28.880 42.622 1.00 11.21 999 GLY A O 1
ATOM 2128 N N . LYS A 1 286 ? 79.042 27.012 43.803 1.00 11.19 1000 LYS A N 1
ATOM 2129 C CA . LYS A 1 286 ? 77.875 27.587 44.457 1.00 10.24 1000 LYS A CA 1
ATOM 2130 C C . LYS A 1 286 ? 78.331 28.238 45.754 1.00 12.33 1000 LYS A C 1
ATOM 2131 O O . LYS A 1 286 ? 79.071 27.625 46.532 1.00 13.56 1000 LYS A O 1
ATOM 2137 N N . PHE A 1 287 ? 77.922 29.493 45.975 1.00 10.50 1001 PHE A N 1
ATOM 2138 C CA . PHE A 1 287 ? 78.358 30.176 47.192 1.00 11.57 1001 PHE A CA 1
ATOM 2139 C C . PHE A 1 287 ? 77.926 29.410 48.437 1.00 12.08 1001 PHE A C 1
ATOM 2140 O O . PHE A 1 287 ? 78.711 29.245 49.379 1.00 11.50 1001 PHE A O 1
ATOM 2148 N N . ILE A 1 288 ? 76.690 28.923 48.454 1.00 11.75 1002 ILE A N 1
ATOM 2149 C CA . ILE A 1 288 ? 76.177 28.104 49.546 1.00 11.82 1002 ILE A CA 1
ATOM 2150 C C . ILE A 1 288 ? 75.866 26.725 48.985 1.00 12.88 1002 ILE A C 1
ATOM 2151 O O . ILE A 1 288 ? 75.092 26.598 48.025 1.00 12.24 1002 ILE A O 1
ATOM 2156 N N . ASP A 1 289 ? 76.472 25.698 49.577 1.00 12.17 1003 ASP A N 1
ATOM 2157 C CA . ASP A 1 289 ? 76.062 24.318 49.382 1.00 11.52 1003 ASP A CA 1
ATOM 2158 C C . ASP A 1 289 ? 75.223 23.898 50.578 1.00 12.65 1003 ASP A C 1
ATOM 2159 O O . ASP A 1 289 ? 75.522 24.259 51.722 1.00 13.14 1003 ASP A O 1
ATOM 2164 N N . GLY A 1 290 ? 74.167 23.147 50.311 1.00 12.56 1004 GLY A N 1
ATOM 2165 C CA . GLY A 1 290 ? 73.337 22.661 51.395 1.00 14.48 1004 GLY A CA 1
ATOM 2166 C C . GLY A 1 290 ? 72.414 21.574 50.907 1.00 14.64 1004 GLY A C 1
ATOM 2167 O O . GLY A 1 290 ? 71.193 21.755 50.873 1.00 14.87 1004 GLY A O 1
ATOM 2168 N N . ASN A 1 291 ? 72.998 20.456 50.491 1.00 16.98 1005 ASN A N 1
ATOM 2169 C CA . ASN A 1 291 ? 72.201 19.381 49.917 1.00 19.49 1005 ASN A CA 1
ATOM 2170 C C . ASN A 1 291 ? 71.261 18.819 50.972 1.00 14.20 1005 ASN A C 1
ATOM 2171 O O . ASN A 1 291 ? 71.686 18.434 52.066 1.00 16.82 1005 ASN A O 1
ATOM 2176 N N . GLY A 1 292 ? 69.971 18.803 50.643 1.00 12.52 1006 GLY A N 1
ATOM 2177 C CA . GLY A 1 292 ? 68.959 18.339 51.567 1.00 14.66 1006 GLY A CA 1
ATOM 2178 C C . GLY A 1 292 ? 68.659 19.264 52.723 1.00 13.30 1006 GLY A C 1
ATOM 2179 O O . GLY A 1 292 ? 67.930 18.865 53.636 1.00 15.75 1006 GLY A O 1
ATOM 2180 N N . MET A 1 293 ? 69.188 20.490 52.724 1.00 13.05 1007 MET A N 1
ATOM 2181 C CA . MET A 1 293 ? 69.030 21.349 53.890 1.00 11.35 1007 MET A CA 1
ATOM 2182 C C . MET A 1 293 ? 67.571 21.722 54.126 1.00 11.39 1007 MET A C 1
ATOM 2183 O O . MET A 1 293 ? 66.756 21.790 53.196 1.00 12.54 1007 MET A O 1
ATOM 2188 N N . GLN A 1 294 ? 67.251 21.973 55.395 1.00 11.42 1008 GLN A N 1
ATOM 2189 C CA . GLN A 1 294 ? 65.900 22.278 55.838 1.00 12.31 1008 GLN A CA 1
ATOM 2190 C C . GLN A 1 294 ? 65.934 23.503 56.732 1.00 13.21 1008 GLN A C 1
ATOM 2191 O O . GLN A 1 294 ? 66.879 23.683 57.507 1.00 13.52 1008 GLN A O 1
ATOM 2197 N N . ASN A 1 295 ? 64.908 24.348 56.615 1.00 11.89 1009 ASN A N 1
ATOM 2198 C CA . ASN A 1 295 ? 64.651 25.430 57.569 1.00 12.35 1009 ASN A CA 1
ATOM 2199 C C . ASN A 1 295 ? 65.772 26.470 57.622 1.00 12.60 1009 ASN A C 1
ATOM 2200 O O . ASN A 1 295 ? 65.938 27.154 58.637 1.00 12.38 1009 ASN A O 1
ATOM 2205 N N . VAL A 1 296 ? 66.540 26.615 56.544 1.00 12.49 1010 VAL A N 1
ATOM 2206 C CA . VAL A 1 296 ? 67.650 27.567 56.494 1.00 10.52 1010 VAL A CA 1
ATOM 2207 C C . VAL A 1 296 ? 67.144 28.881 55.914 1.00 12.19 1010 VAL A C 1
ATOM 2208 O O . VAL A 1 296 ? 66.333 28.886 54.982 1.00 13.39 1010 VAL A O 1
ATOM 2212 N N . THR A 1 297 ? 67.613 30.000 56.469 1.00 10.36 1011 THR A N 1
ATOM 2213 C CA . THR A 1 297 ? 67.254 31.328 55.992 1.00 10.92 1011 THR A CA 1
ATOM 2214 C C . THR A 1 297 ? 68.509 32.012 55.475 1.00 11.98 1011 THR A C 1
ATOM 2215 O O . THR A 1 297 ? 69.532 32.062 56.172 1.00 11.43 1011 THR A O 1
ATOM 2219 N N . VAL A 1 298 ? 68.426 32.527 54.254 1.00 10.44 1012 VAL A N 1
ATOM 2220 C CA . VAL A 1 298 ? 69.488 33.306 53.627 1.00 10.91 1012 VAL A CA 1
ATOM 2221 C C . VAL A 1 298 ? 68.854 34.645 53.280 1.00 11.26 1012 VAL A C 1
ATOM 2222 O O . VAL A 1 298 ? 67.949 34.709 52.435 1.00 10.23 1012 VAL A O 1
ATOM 2226 N N . GLN A 1 299 ? 69.287 35.708 53.960 1.00 10.58 1013 GLN A N 1
ATOM 2227 C CA . GLN A 1 299 ? 68.537 36.961 53.915 1.00 11.32 1013 GLN A CA 1
ATOM 2228 C C . GLN A 1 299 ? 69.446 38.169 53.776 1.00 10.75 1013 GLN A C 1
ATOM 2229 O O . GLN A 1 299 ? 70.428 38.302 54.509 1.00 10.93 1013 GLN A O 1
ATOM 2235 N N . ASN A 1 300 ? 69.092 39.075 52.859 1.00 10.73 1014 ASN A N 1
ATOM 2236 C CA . ASN A 1 300 ? 69.830 40.335 52.698 1.00 10.39 1014 ASN A CA 1
ATOM 2237 C C . ASN A 1 300 ? 71.321 40.090 52.462 1.00 10.84 1014 ASN A C 1
ATOM 2238 O O . ASN A 1 300 ? 72.187 40.733 53.066 1.00 11.27 1014 ASN A O 1
ATOM 2243 N N . ILE A 1 301 ? 71.631 39.128 51.599 1.00 10.05 1015 ILE A N 1
ATOM 2244 C CA . ILE A 1 301 ? 73.001 38.953 51.140 1.00 10.43 1015 ILE A CA 1
ATOM 2245 C C . ILE A 1 301 ? 73.101 39.339 49.669 1.00 10.17 1015 ILE A C 1
ATOM 2246 O O . ILE A 1 301 ? 72.126 39.280 48.908 1.00 11.41 1015 ILE A O 1
ATOM 2251 N N . TRP A 1 302 ? 74.297 39.779 49.284 1.00 9.01 1016 TRP A N 1
ATOM 2252 C CA . TRP A 1 302 ? 74.606 40.249 47.938 1.00 9.65 1016 TRP A CA 1
ATOM 2253 C C . TRP A 1 302 ? 75.792 39.419 47.466 1.00 8.59 1016 TRP A C 1
ATOM 2254 O O . TRP A 1 302 ? 76.852 39.438 48.097 1.00 9.48 1016 TRP A O 1
ATOM 2265 N N . VAL A 1 303 ? 75.595 38.629 46.409 1.00 9.29 1017 VAL A N 1
ATOM 2266 C CA A VAL A 1 303 ? 76.608 37.685 45.953 0.35 9.39 1017 VAL A CA 1
ATOM 2267 C CA B VAL A 1 303 ? 76.586 37.661 45.950 0.65 9.40 1017 VAL A CA 1
ATOM 2268 C C . VAL A 1 303 ? 76.877 37.910 44.475 1.00 9.62 1017 VAL A C 1
ATOM 2269 O O . VAL A 1 303 ? 75.948 38.109 43.682 1.00 9.52 1017 VAL A O 1
ATOM 2276 N N . GLU A 1 304 ? 78.161 37.886 44.114 1.00 8.31 1018 GLU A N 1
ATOM 2277 C CA . GLU A 1 304 ? 78.612 38.062 42.738 1.00 8.24 1018 GLU A CA 1
ATOM 2278 C C . GLU A 1 304 ? 79.765 37.126 42.422 1.00 9.35 1018 GLU A C 1
ATOM 2279 O O . GLU A 1 304 ? 80.540 36.745 43.303 1.00 8.97 1018 GLU A O 1
ATOM 2285 N N . HIS A 1 305 ? 79.881 36.769 41.141 1.00 9.62 1019 HIS A N 1
ATOM 2286 C CA . HIS A 1 305 ? 81.085 36.103 40.630 1.00 10.32 1019 HIS A CA 1
ATOM 2287 C C . HIS A 1 305 ? 81.286 34.724 41.244 1.00 9.54 1019 HIS A C 1
ATOM 2288 O O . HIS A 1 305 ? 82.422 34.290 41.471 1.00 10.15 1019 HIS A O 1
ATOM 2295 N N . PHE A 1 306 ? 80.171 34.049 41.513 1.00 9.20 1020 PHE A N 1
ATOM 2296 C CA . PHE A 1 306 ? 80.105 32.611 41.718 1.00 8.35 1020 PHE A CA 1
ATOM 2297 C C . PHE A 1 306 ? 79.404 31.990 40.521 1.00 10.81 1020 PHE A C 1
ATOM 2298 O O . PHE A 1 306 ? 78.874 32.690 39.651 1.00 10.35 1020 PHE A O 1
ATOM 2306 N N . VAL A 1 307 ? 79.415 30.658 40.470 1.00 10.49 1021 VAL A N 1
ATOM 2307 C CA . VAL A 1 307 ? 78.623 29.974 39.455 1.00 10.22 1021 VAL A CA 1
ATOM 2308 C C . VAL A 1 307 ? 77.137 30.118 39.771 1.00 10.10 1021 VAL A C 1
ATOM 2309 O O . VAL A 1 307 ? 76.340 30.514 38.911 1.00 9.96 1021 VAL A O 1
ATOM 2313 N N . CYS A 1 308 ? 76.755 29.872 41.031 1.00 10.19 1022 CYS A N 1
ATOM 2314 C CA . CYS A 1 308 ? 75.386 30.087 41.489 1.00 10.78 1022 CYS A CA 1
ATOM 2315 C C . CYS A 1 308 ? 75.417 30.620 42.910 1.00 8.96 1022 CYS A C 1
ATOM 2316 O O . CYS A 1 308 ? 76.416 30.468 43.622 1.00 10.43 1022 CYS A O 1
ATOM 2319 N N . LEU A 1 309 ? 74.285 31.197 43.341 1.00 9.20 1023 LEU A N 1
ATOM 2320 C CA . LEU A 1 309 ? 74.079 31.396 44.775 1.00 10.63 1023 LEU A CA 1
ATOM 2321 C C . LEU A 1 309 ? 73.794 30.069 45.463 1.00 11.23 1023 LEU A C 1
ATOM 2322 O O . LEU A 1 309 ? 74.463 29.709 46.436 1.00 11.76 1023 LEU A O 1
ATOM 2327 N N . TYR A 1 310 ? 72.812 29.319 44.963 1.00 11.01 1024 TYR A N 1
ATOM 2328 C CA . TYR A 1 310 ? 72.380 28.102 45.636 1.00 11.45 1024 TYR A CA 1
ATOM 2329 C C . TYR A 1 310 ? 71.706 27.179 44.632 1.00 12.17 1024 TYR A C 1
ATOM 2330 O O . TYR A 1 310 ? 70.936 27.634 43.775 1.00 11.02 1024 TYR A O 1
ATOM 2339 N N . TRP A 1 311 ? 71.989 25.878 44.764 1.00 14.04 1025 TRP A N 1
ATOM 2340 C CA . TRP A 1 311 ? 71.444 24.827 43.905 1.00 13.11 1025 TRP A CA 1
ATOM 2341 C C . TRP A 1 311 ? 70.927 23.754 44.855 1.00 15.72 1025 TRP A C 1
ATOM 2342 O O . TRP A 1 311 ? 71.687 22.879 45.284 1.00 16.43 1025 TRP A O 1
ATOM 2353 N N . GLY A 1 312 ? 69.637 23.830 45.181 1.00 14.05 1026 GLY A N 1
ATOM 2354 C CA . GLY A 1 312 ? 69.070 22.920 46.160 1.00 13.53 1026 GLY A CA 1
ATOM 2355 C C . GLY A 1 312 ? 68.822 21.545 45.575 1.00 12.94 1026 GLY A C 1
ATOM 2356 O O . GLY A 1 312 ? 68.493 21.394 44.402 1.00 12.69 1026 GLY A O 1
ATOM 2357 N N . VAL A 1 313 ? 69.013 20.528 46.416 1.00 14.18 1027 VAL A N 1
ATOM 2358 C CA . VAL A 1 313 ? 68.776 19.131 46.064 1.00 14.03 1027 VAL A CA 1
ATOM 2359 C C . VAL A 1 313 ? 67.986 18.525 47.217 1.00 13.84 1027 VAL A C 1
ATOM 2360 O O . VAL A 1 313 ? 68.540 18.297 48.298 1.00 14.43 1027 VAL A O 1
ATOM 2364 N N . ASN A 1 314 ? 66.696 18.271 46.994 1.00 14.03 1028 ASN A N 1
ATOM 2365 C CA . ASN A 1 314 ? 65.798 17.815 48.056 1.00 15.05 1028 ASN A CA 1
ATOM 2366 C C . ASN A 1 314 ? 65.898 18.711 49.290 1.00 15.28 1028 ASN A C 1
ATOM 2367 O O . ASN A 1 314 ? 65.960 18.248 50.433 1.00 14.94 1028 ASN A O 1
ATOM 2372 N N . SER A 1 315 ? 65.908 20.018 49.044 1.00 13.18 1029 SER A N 1
ATOM 2373 C CA . SER A 1 315 ? 66.047 21.034 50.075 1.00 11.72 1029 SER A CA 1
ATOM 2374 C C . SER A 1 315 ? 64.691 21.686 50.275 1.00 11.75 1029 SER A C 1
ATOM 2375 O O . SER A 1 315 ? 64.113 22.211 49.317 1.00 13.21 1029 SER A O 1
ATOM 2378 N N . SER A 1 316 ? 64.193 21.670 51.510 1.00 12.40 1030 SER A N 1
ATOM 2379 C CA . SER A 1 316 ? 62.815 22.052 51.771 1.00 11.31 1030 SER A CA 1
ATOM 2380 C C . SER A 1 316 ? 62.694 23.009 52.945 1.00 12.55 1030 SER A C 1
ATOM 2381 O O . SER A 1 316 ? 63.542 23.035 53.847 1.00 11.85 1030 SER A O 1
ATOM 2384 N N . TYR A 1 317 ? 61.623 23.805 52.916 1.00 11.32 1031 TYR A N 1
ATOM 2385 C CA . TYR A 1 317 ? 61.269 24.695 54.025 1.00 11.34 1031 TYR A CA 1
ATOM 2386 C C . TYR A 1 317 ? 62.323 25.773 54.253 1.00 12.75 1031 TYR A C 1
ATOM 2387 O O . TYR A 1 317 ? 62.497 26.260 55.375 1.00 12.81 1031 TYR A O 1
ATOM 2396 N N . ASN A 1 318 ? 63.039 26.153 53.204 1.00 11.65 1032 ASN A N 1
ATOM 2397 C CA . ASN A 1 318 ? 64.060 27.186 53.300 1.00 11.14 1032 ASN A CA 1
ATOM 2398 C C . ASN A 1 318 ? 63.505 28.524 52.840 1.00 12.16 1032 ASN A C 1
ATOM 2399 O O . ASN A 1 318 ? 62.493 28.599 52.138 1.00 13.00 1032 ASN A O 1
ATOM 2404 N N . THR A 1 319 ? 64.188 29.592 53.244 1.00 13.22 1033 THR A N 1
ATOM 2405 C CA . THR A 1 319 ? 63.769 30.952 52.926 1.00 12.43 1033 THR A CA 1
ATOM 2406 C C . THR A 1 319 ? 64.965 31.701 52.363 1.00 11.88 1033 THR A C 1
ATOM 2407 O O . THR A 1 319 ? 65.997 31.812 53.032 1.00 11.76 1033 THR A O 1
ATOM 2411 N N . PHE A 1 320 ? 64.835 32.177 51.127 1.00 11.02 1034 PHE A N 1
ATOM 2412 C CA . PHE A 1 320 ? 65.794 33.091 50.512 1.00 10.38 1034 PHE A CA 1
ATOM 2413 C C . PHE A 1 320 ? 65.039 34.395 50.307 1.00 9.63 1034 PHE A C 1
ATOM 2414 O O . PHE A 1 320 ? 64.104 34.445 49.507 1.00 10.70 1034 PHE A O 1
ATOM 2422 N N . LYS A 1 321 ? 65.432 35.443 51.030 1.00 10.47 1035 LYS A N 1
ATOM 2423 C CA . LYS A 1 321 ? 64.662 36.678 51.053 1.00 10.93 1035 LYS A CA 1
ATOM 2424 C C . LYS A 1 321 ? 65.587 37.884 50.998 1.00 11.59 1035 LYS A C 1
ATOM 2425 O O . LYS A 1 321 ? 66.635 37.896 51.645 1.00 11.43 1035 LYS A O 1
ATOM 2431 N N . ASN A 1 322 ? 65.197 38.891 50.214 1.00 10.07 1036 ASN A N 1
ATOM 2432 C CA . ASN A 1 322 ? 65.866 40.204 50.184 1.00 10.31 1036 ASN A CA 1
ATOM 2433 C C . ASN A 1 322 ? 67.300 40.136 49.662 1.00 11.46 1036 ASN A C 1
ATOM 2434 O O . ASN A 1 322 ? 68.120 40.999 49.987 1.00 11.07 1036 ASN A O 1
ATOM 2439 N N . ASN A 1 323 ? 67.619 39.139 48.840 1.00 9.37 1037 ASN A N 1
ATOM 2440 C CA . ASN A 1 323 ? 68.982 38.955 48.369 1.00 9.06 1037 ASN A CA 1
ATOM 2441 C C . ASN A 1 323 ? 69.188 39.620 47.013 1.00 9.40 1037 ASN A C 1
ATOM 2442 O O . ASN A 1 323 ? 68.238 39.891 46.272 1.00 10.47 1037 ASN A O 1
ATOM 2447 N N . ARG A 1 324 ? 70.462 39.859 46.694 1.00 10.21 1038 ARG A N 1
ATOM 2448 C CA . ARG A 1 324 ? 70.888 40.386 45.400 1.00 9.98 1038 ARG A CA 1
ATOM 2449 C C . ARG A 1 324 ? 71.865 39.389 44.811 1.00 10.69 1038 ARG A C 1
ATOM 2450 O O . ARG A 1 324 ? 72.877 39.070 45.442 1.00 10.86 1038 ARG A O 1
ATOM 2458 N N . ILE A 1 325 ? 71.563 38.897 43.615 1.00 9.76 1039 ILE A N 1
ATOM 2459 C CA . ILE A 1 325 ? 72.383 37.905 42.932 1.00 9.25 1039 ILE A CA 1
ATOM 2460 C C . ILE A 1 325 ? 72.804 38.548 41.623 1.00 10.48 1039 ILE A C 1
ATOM 2461 O O . ILE A 1 325 ? 71.970 38.736 40.735 1.00 10.88 1039 ILE A O 1
ATOM 2466 N N . LYS A 1 326 ? 74.077 38.900 41.492 1.00 9.11 1040 LYS A N 1
ATOM 2467 C CA . LYS A 1 326 ? 74.499 39.636 40.308 1.00 10.08 1040 LYS A CA 1
ATOM 2468 C C . LYS A 1 326 ? 75.746 39.029 39.689 1.00 10.63 1040 LYS A C 1
ATOM 2469 O O . LYS A 1 326 ? 76.669 38.613 40.395 1.00 10.65 1040 LYS A O 1
ATOM 2475 N N . ASN A 1 327 ? 75.761 38.977 38.354 1.00 9.12 1041 ASN A N 1
ATOM 2476 C CA . ASN A 1 327 ? 76.966 38.652 37.604 1.00 10.01 1041 ASN A CA 1
ATOM 2477 C C . ASN A 1 327 ? 77.520 37.285 38.012 1.00 10.41 1041 ASN A C 1
ATOM 2478 O O . ASN A 1 327 ? 78.672 37.137 38.420 1.00 10.29 1041 ASN A O 1
ATOM 2483 N N . THR A 1 328 ? 76.655 36.281 37.910 1.00 8.99 1042 THR A N 1
ATOM 2484 C CA . THR A 1 328 ? 77.049 34.897 38.148 1.00 9.34 1042 THR A CA 1
ATOM 2485 C C . THR A 1 328 ? 77.267 34.183 36.820 1.00 9.86 1042 THR A C 1
ATOM 2486 O O . THR A 1 328 ? 76.858 34.647 35.749 1.00 10.16 1042 THR A O 1
ATOM 2490 N N . PHE A 1 329 ? 77.918 33.028 36.895 1.00 9.72 1043 PHE A N 1
ATOM 2491 C CA . PHE A 1 329 ? 78.285 32.326 35.674 1.00 10.78 1043 PHE A CA 1
ATOM 2492 C C . PHE A 1 329 ? 77.322 31.220 35.281 1.00 11.38 1043 PHE A C 1
ATOM 2493 O O . PHE A 1 329 ? 77.423 30.704 34.162 1.00 12.58 1043 PHE A O 1
ATOM 2501 N N . ALA A 1 330 ? 76.370 30.887 36.149 1.00 10.91 1044 ALA A N 1
ATOM 2502 C CA . ALA A 1 330 ? 75.254 30.025 35.787 1.00 10.31 1044 ALA A CA 1
ATOM 2503 C C . ALA A 1 330 ? 74.010 30.491 36.534 1.00 10.50 1044 ALA A C 1
ATOM 2504 O O . ALA A 1 330 ? 73.857 31.691 36.787 1.00 10.33 1044 ALA A O 1
ATOM 2506 N N . ALA A 1 331 ? 73.132 29.558 36.905 1.00 10.79 1045 ALA A N 1
ATOM 2507 C CA . ALA A 1 331 ? 71.848 29.905 37.506 1.00 10.56 1045 ALA A CA 1
ATOM 2508 C C . ALA A 1 331 ? 72.025 30.677 38.812 1.00 10.18 1045 ALA A C 1
ATOM 2509 O O . ALA A 1 331 ? 73.017 30.520 39.524 1.00 11.80 1045 ALA A O 1
ATOM 2511 N N . GLY A 1 332 ? 71.045 31.520 39.134 1.00 10.16 1046 GLY A N 1
ATOM 2512 C CA . GLY A 1 332 ? 71.080 32.250 40.397 1.00 10.28 1046 GLY A CA 1
ATOM 2513 C C . GLY A 1 332 ? 70.684 31.368 41.571 1.00 10.21 1046 GLY A C 1
ATOM 2514 O O . GLY A 1 332 ? 71.514 31.015 42.420 1.00 10.88 1046 GLY A O 1
ATOM 2515 N N . ILE A 1 333 ? 69.403 31.009 41.625 1.00 10.61 1047 ILE A N 1
ATOM 2516 C CA . ILE A 1 333 ? 68.889 30.038 42.587 1.00 11.11 1047 ILE A CA 1
ATOM 2517 C C . ILE A 1 333 ? 68.130 28.979 41.809 1.00 10.84 1047 ILE A C 1
ATOM 2518 O O . ILE A 1 333 ? 67.249 29.311 41.005 1.00 13.34 1047 ILE A O 1
ATOM 2523 N N . ASN A 1 334 ? 68.471 27.712 42.043 1.00 10.81 1048 ASN A N 1
ATOM 2524 C CA . ASN A 1 334 ? 67.736 26.585 41.488 1.00 11.30 1048 ASN A CA 1
ATOM 2525 C C . ASN A 1 334 ? 67.396 25.671 42.653 1.00 13.79 1048 ASN A C 1
ATOM 2526 O O . ASN A 1 334 ? 68.185 25.536 43.591 1.00 14.92 1048 ASN A O 1
ATOM 2531 N N . MET A 1 335 ? 66.198 25.102 42.629 1.00 12.58 1049 MET A N 1
ATOM 2532 C CA . MET A 1 335 ? 65.768 24.153 43.646 1.00 12.19 1049 MET A CA 1
ATOM 2533 C C . MET A 1 335 ? 65.330 22.900 42.914 1.00 13.62 1049 MET A C 1
ATOM 2534 O O . MET A 1 335 ? 64.424 22.962 42.080 1.00 12.84 1049 MET A O 1
ATOM 2539 N N . THR A 1 336 ? 65.992 21.781 43.192 1.00 11.57 1050 THR A N 1
ATOM 2540 C CA . THR A 1 336 ? 65.826 20.587 42.373 1.00 12.49 1050 THR A CA 1
ATOM 2541 C C . THR A 1 336 ? 65.469 19.372 43.219 1.00 12.59 1050 THR A C 1
ATOM 2542 O O . THR A 1 336 ? 65.598 19.364 44.449 1.00 14.81 1050 THR A O 1
ATOM 2546 N N . ASN A 1 337 ? 65.014 18.330 42.523 1.00 13.51 1051 ASN A N 1
ATOM 2547 C CA . ASN A 1 337 ? 65.051 16.954 43.028 1.00 16.05 1051 ASN A CA 1
ATOM 2548 C C . ASN A 1 337 ? 64.367 16.803 44.386 1.00 13.88 1051 ASN A C 1
ATOM 2549 O O . ASN A 1 337 ? 64.959 16.302 45.345 1.00 17.57 1051 ASN A O 1
ATOM 2554 N N . GLY A 1 338 ? 63.104 17.221 44.460 1.00 13.50 1052 GLY A N 1
ATOM 2555 C CA . GLY A 1 338 ? 62.304 17.056 45.652 1.00 14.00 1052 GLY A CA 1
ATOM 2556 C C . GLY A 1 338 ? 62.142 18.308 46.483 1.00 13.45 1052 GLY A C 1
ATOM 2557 O O . GLY A 1 338 ? 61.320 18.317 47.407 1.00 17.02 1052 GLY A O 1
ATOM 2558 N N . SER A 1 339 ? 62.889 19.366 46.178 1.00 13.62 1053 SER A N 1
ATOM 2559 C CA . SER A 1 339 ? 62.832 20.590 46.967 1.00 13.04 1053 SER A CA 1
ATOM 2560 C C . SER A 1 339 ? 61.420 21.147 47.027 1.00 14.47 1053 SER A C 1
ATOM 2561 O O . SER A 1 339 ? 60.826 21.478 45.990 1.00 13.85 1053 SER A O 1
ATOM 2564 N N . SER A 1 340 ? 60.892 21.296 48.246 1.00 11.77 1054 SER A N 1
ATOM 2565 C CA . SER A 1 340 ? 59.490 21.628 48.447 1.00 11.89 1054 SER A CA 1
ATOM 2566 C C . SER A 1 340 ? 59.313 22.656 49.555 1.00 12.15 1054 SER A C 1
ATOM 2567 O O . SER A 1 340 ? 60.142 22.775 50.463 1.00 12.58 1054 SER A O 1
ATOM 2570 N N . TYR A 1 341 ? 58.211 23.403 49.469 1.00 12.09 1055 TYR A N 1
ATOM 2571 C CA . TYR A 1 341 ? 57.789 24.310 50.537 1.00 11.48 1055 TYR A CA 1
ATOM 2572 C C . TYR A 1 341 ? 58.828 25.387 50.835 1.00 12.76 1055 TYR A C 1
ATOM 2573 O O . TYR A 1 341 ? 58.943 25.858 51.972 1.00 13.27 1055 TYR A O 1
ATOM 2582 N N . ASN A 1 342 ? 59.583 25.792 49.818 1.00 11.54 1056 ASN A N 1
ATOM 2583 C CA . ASN A 1 342 ? 60.553 26.864 49.979 1.00 10.26 1056 ASN A CA 1
ATOM 2584 C C . ASN A 1 342 ? 59.913 28.212 49.693 1.00 11.86 1056 ASN A C 1
ATOM 2585 O O . ASN A 1 342 ? 58.971 28.330 48.898 1.00 12.01 1056 ASN A O 1
ATOM 2590 N N . VAL A 1 343 ? 60.452 29.238 50.339 1.00 11.55 1057 VAL A N 1
ATOM 2591 C CA . VAL A 1 343 ? 60.027 30.619 50.172 1.00 13.00 1057 VAL A CA 1
ATOM 2592 C C . VAL A 1 343 ? 61.186 31.361 49.516 1.00 12.71 1057 VAL A C 1
ATOM 2593 O O . VAL A 1 343 ? 62.212 31.617 50.155 1.00 12.69 1057 VAL A O 1
ATOM 2597 N N . ILE A 1 344 ? 61.036 31.676 48.232 1.00 10.83 1058 ILE A N 1
ATOM 2598 C CA . ILE A 1 344 ? 62.020 32.453 47.483 1.00 10.05 1058 ILE A CA 1
ATOM 2599 C C . ILE A 1 344 ? 61.358 33.796 47.210 1.00 10.96 1058 ILE A C 1
ATOM 2600 O O . ILE A 1 344 ? 60.610 33.942 46.237 1.00 11.18 1058 ILE A O 1
ATOM 2605 N N . ASP A 1 345 ? 61.600 34.778 48.078 1.00 9.40 1059 ASP A N 1
ATOM 2606 C CA . ASP A 1 345 ? 60.795 35.991 48.125 1.00 9.84 1059 ASP A CA 1
ATOM 2607 C C . ASP A 1 345 ? 61.664 37.237 48.078 1.00 11.46 1059 ASP A C 1
ATOM 2608 O O . ASP A 1 345 ? 62.629 37.361 48.839 1.00 11.42 1059 ASP A O 1
ATOM 2613 N N . ASN A 1 346 ? 61.308 38.171 47.202 1.00 10.34 1060 ASN A N 1
ATOM 2614 C CA . ASN A 1 346 ? 61.881 39.511 47.235 1.00 9.45 1060 ASN A CA 1
ATOM 2615 C C . ASN A 1 346 ? 63.384 39.496 46.986 1.00 10.79 1060 ASN A C 1
ATOM 2616 O O . ASN A 1 346 ? 64.161 40.116 47.711 1.00 11.98 1060 ASN A O 1
ATOM 2621 N N . ASN A 1 347 ? 63.783 38.791 45.931 1.00 9.84 1061 ASN A N 1
ATOM 2622 C CA . ASN A 1 347 ? 65.172 38.715 45.512 1.00 10.41 1061 ASN A CA 1
ATOM 2623 C C . ASN A 1 347 ? 65.328 39.368 44.147 1.00 9.75 1061 ASN A C 1
ATOM 2624 O O . ASN A 1 347 ? 64.429 39.305 43.302 1.00 11.00 1061 ASN A O 1
ATOM 2629 N N . TYR A 1 348 ? 66.486 39.986 43.947 1.00 10.24 1062 TYR A N 1
ATOM 2630 C CA . TYR A 1 348 ? 66.819 40.692 42.717 1.00 10.26 1062 TYR A CA 1
ATOM 2631 C C . TYR A 1 348 ? 68.021 40.008 42.092 1.00 9.75 1062 TYR A C 1
ATOM 2632 O O . TYR A 1 348 ? 69.040 39.807 42.765 1.00 10.58 1062 TYR A O 1
ATOM 2641 N N . ALA A 1 349 ? 67.908 39.662 40.808 1.00 9.74 1063 ALA A N 1
ATOM 2642 C CA . ALA A 1 349 ? 69.009 39.073 40.061 1.00 10.22 1063 ALA A CA 1
ATOM 2643 C C . ALA A 1 349 ? 69.265 39.901 38.814 1.00 9.23 1063 ALA A C 1
ATOM 2644 O O . ALA A 1 349 ? 68.325 40.288 38.114 1.00 10.69 1063 ALA A O 1
ATOM 2646 N N . ARG A 1 350 ? 70.541 40.172 38.544 1.00 9.11 1064 ARG A N 1
ATOM 2647 C CA . ARG A 1 350 ? 70.936 40.808 37.291 1.00 9.32 1064 ARG A CA 1
ATOM 2648 C C . ARG A 1 350 ? 72.220 40.150 36.812 1.00 9.45 1064 ARG A C 1
ATOM 2649 O O . ARG A 1 350 ? 73.171 40.003 37.585 1.00 9.25 1064 ARG A O 1
ATOM 2657 N N . GLY A 1 351 ? 72.261 39.763 35.542 1.00 9.10 1065 GLY A N 1
ATOM 2658 C CA . GLY A 1 351 ? 73.474 39.180 35.002 1.00 9.12 1065 GLY A CA 1
ATOM 2659 C C . GLY A 1 351 ? 73.760 37.739 35.377 1.00 9.54 1065 GLY A C 1
ATOM 2660 O O . GLY A 1 351 ? 74.932 37.343 35.428 1.00 9.71 1065 GLY A O 1
ATOM 2661 N N . THR A 1 352 ? 72.737 36.926 35.636 1.00 8.56 1066 THR A N 1
ATOM 2662 C CA . THR A 1 352 ? 73.035 35.509 35.826 1.00 10.35 1066 THR A CA 1
ATOM 2663 C C . THR A 1 352 ? 73.504 34.882 34.511 1.00 10.71 1066 THR A C 1
ATOM 2664 O O . THR A 1 352 ? 73.330 35.448 33.424 1.00 10.38 1066 THR A O 1
ATOM 2668 N N . GLY A 1 353 ? 74.131 33.707 34.621 1.00 9.01 1067 GLY A N 1
ATOM 2669 C CA . GLY A 1 353 ? 74.728 33.053 33.468 1.00 9.82 1067 GLY A CA 1
ATOM 2670 C C . GLY A 1 353 ? 73.939 31.853 32.975 1.00 10.15 1067 GLY A C 1
ATOM 2671 O O . GLY A 1 353 ? 74.356 31.141 32.051 1.00 11.00 1067 GLY A O 1
ATOM 2672 N N . ASP A 1 354 ? 72.806 31.607 33.622 1.00 9.64 1068 ASP A N 1
ATOM 2673 C CA . ASP A 1 354 ? 71.807 30.612 33.227 1.00 9.91 1068 ASP A CA 1
ATOM 2674 C C . ASP A 1 354 ? 70.514 31.051 33.911 1.00 9.50 1068 ASP A C 1
ATOM 2675 O O . ASP A 1 354 ? 70.435 32.180 34.412 1.00 10.22 1068 ASP A O 1
ATOM 2680 N N . ASP A 1 355 ? 69.497 30.179 33.932 1.00 10.62 1069 ASP A N 1
ATOM 2681 C CA . ASP A 1 355 ? 68.191 30.530 34.495 1.00 9.68 1069 ASP A CA 1
ATOM 2682 C C . ASP A 1 355 ? 68.367 31.282 35.809 1.00 10.71 1069 ASP A C 1
ATOM 2683 O O . ASP A 1 355 ? 69.009 30.784 36.736 1.00 10.82 1069 ASP A O 1
ATOM 2688 N N . SER A 1 356 ? 67.797 32.484 35.913 1.00 10.26 1070 SER A N 1
ATOM 2689 C CA . SER A 1 356 ? 68.060 33.275 37.118 1.00 8.84 1070 SER A CA 1
ATOM 2690 C C . SER A 1 356 ? 67.423 32.632 38.343 1.00 10.44 1070 SER A C 1
ATOM 2691 O O . SER A 1 356 ? 68.087 32.430 39.368 1.00 10.93 1070 SER A O 1
ATOM 2694 N N . PHE A 1 357 ? 66.135 32.302 38.252 1.00 8.95 1071 PHE A N 1
ATOM 2695 C CA . PHE A 1 357 ? 65.407 31.602 39.306 1.00 10.81 1071 PHE A CA 1
ATOM 2696 C C . PHE A 1 357 ? 64.759 30.399 38.652 1.00 9.05 1071 PHE A C 1
ATOM 2697 O O . PHE A 1 357 ? 64.011 30.555 37.682 1.00 10.66 1071 PHE A O 1
ATOM 2705 N N . ALA A 1 358 ? 65.042 29.209 39.172 1.00 9.49 1072 ALA A N 1
ATOM 2706 C CA . ALA A 1 358 ? 64.603 27.982 38.521 1.00 9.36 1072 ALA A CA 1
ATOM 2707 C C . ALA A 1 358 ? 64.097 26.981 39.549 1.00 9.76 1072 ALA A C 1
ATOM 2708 O O . ALA A 1 358 ? 64.498 26.994 40.720 1.00 10.82 1072 ALA A O 1
ATOM 2710 N N . LEU A 1 359 ? 63.208 26.108 39.078 1.00 10.08 1073 LEU A N 1
ATOM 2711 C CA . LEU A 1 359 ? 62.679 24.996 39.856 1.00 11.02 1073 LEU A CA 1
ATOM 2712 C C . LEU A 1 359 ? 62.707 23.781 38.948 1.00 11.37 1073 LEU A C 1
ATOM 2713 O O . LEU A 1 359 ? 62.084 23.796 37.882 1.00 13.60 1073 LEU A O 1
ATOM 2718 N N . PHE A 1 360 ? 63.476 22.764 39.320 1.00 12.04 1074 PHE A N 1
ATOM 2719 C CA . PHE A 1 360 ? 63.573 21.550 38.510 1.00 11.73 1074 PHE A CA 1
ATOM 2720 C C . PHE A 1 360 ? 63.025 20.384 39.313 1.00 13.13 1074 PHE A C 1
ATOM 2721 O O . PHE A 1 360 ? 63.659 19.923 40.266 1.00 13.56 1074 PHE A O 1
ATOM 2729 N N . SER A 1 361 ? 61.867 19.888 38.908 1.00 14.21 1075 SER A N 1
ATOM 2730 C CA . SER A 1 361 ? 61.205 18.811 39.626 1.00 15.06 1075 SER A CA 1
ATOM 2731 C C . SER A 1 361 ? 61.671 17.465 39.095 1.00 16.52 1075 SER A C 1
ATOM 2732 O O . SER A 1 361 ? 61.674 17.229 37.882 1.00 18.56 1075 SER A O 1
ATOM 2735 N N . ALA A 1 362 ? 62.063 16.585 40.010 1.00 16.75 1076 ALA A N 1
ATOM 2736 C CA . ALA A 1 362 ? 62.494 15.242 39.655 1.00 19.75 1076 ALA A CA 1
ATOM 2737 C C . ALA A 1 362 ? 62.303 14.364 40.879 1.00 26.66 1076 ALA A C 1
ATOM 2738 O O . ALA A 1 362 ? 62.199 14.857 42.005 1.00 26.21 1076 ALA A O 1
ATOM 2740 N N . THR A 1 363 ? 62.243 13.058 40.647 1.00 23.64 1077 THR A N 1
ATOM 2741 C CA . THR A 1 363 ? 62.059 12.119 41.746 1.00 30.93 1077 THR A CA 1
ATOM 2742 C C . THR A 1 363 ? 63.373 11.915 42.490 1.00 34.63 1077 THR A C 1
ATOM 2743 O O . THR A 1 363 ? 64.416 11.687 41.872 1.00 42.67 1077 THR A O 1
ATOM 2747 N N . GLY A 1 367 ? 60.213 10.490 46.793 1.00 48.41 1081 GLY A N 1
ATOM 2748 C CA . GLY A 1 367 ? 59.594 11.763 46.471 1.00 51.12 1081 GLY A CA 1
ATOM 2749 C C . GLY A 1 367 ? 59.181 11.876 45.015 1.00 39.62 1081 GLY A C 1
ATOM 2750 O O . GLY A 1 367 ? 59.932 11.496 44.117 1.00 44.42 1081 GLY A O 1
ATOM 2751 N N . SER A 1 368 ? 57.981 12.412 44.787 1.00 32.95 1082 SER A N 1
ATOM 2752 C CA . SER A 1 368 ? 57.402 12.483 43.450 1.00 34.10 1082 SER A CA 1
ATOM 2753 C C . SER A 1 368 ? 57.737 13.797 42.745 1.00 30.20 1082 SER A C 1
ATOM 2754 O O . SER A 1 368 ? 58.360 13.797 41.678 1.00 33.44 1082 SER A O 1
ATOM 2757 N N . TYR A 1 369 ? 57.322 14.920 43.330 1.00 18.59 1083 TYR A N 1
ATOM 2758 C CA . TYR A 1 369 ? 57.436 16.227 42.701 1.00 17.39 1083 TYR A CA 1
ATOM 2759 C C . TYR A 1 369 ? 58.003 17.235 43.687 1.00 19.63 1083 TYR A C 1
ATOM 2760 O O . TYR A 1 369 ? 57.849 17.093 44.906 1.00 17.75 1083 TYR A O 1
ATOM 2769 N N . ASN A 1 370 ? 58.645 18.271 43.147 1.00 15.29 1084 ASN A N 1
ATOM 2770 C CA . ASN A 1 370 ? 58.833 19.495 43.914 1.00 13.86 1084 ASN A CA 1
ATOM 2771 C C . ASN A 1 370 ? 57.472 20.162 44.053 1.00 11.37 1084 ASN A C 1
ATOM 2772 O O . ASN A 1 370 ? 56.808 20.426 43.047 1.00 12.75 1084 ASN A O 1
ATOM 2777 N N . VAL A 1 371 ? 57.053 20.446 45.287 1.00 12.18 1085 VAL A N 1
ATOM 2778 C CA . VAL A 1 371 ? 55.704 20.945 45.540 1.00 13.09 1085 VAL A CA 1
ATOM 2779 C C . VAL A 1 371 ? 55.715 22.093 46.538 1.00 11.51 1085 VAL A C 1
ATOM 2780 O O . VAL A 1 371 ? 56.598 22.193 47.398 1.00 12.09 1085 VAL A O 1
ATOM 2784 N N . GLY A 1 372 ? 54.706 22.955 46.435 1.00 12.05 1086 GLY A N 1
ATOM 2785 C CA . GLY A 1 372 ? 54.443 23.912 47.490 1.00 12.36 1086 GLY A CA 1
ATOM 2786 C C . GLY A 1 372 ? 55.415 25.062 47.575 1.00 13.22 1086 GLY A C 1
ATOM 2787 O O . GLY A 1 372 ? 55.412 25.780 48.581 1.00 12.98 1086 GLY A O 1
ATOM 2788 N N . ASN A 1 373 ? 56.242 25.261 46.557 1.00 12.80 1087 ASN A N 1
ATOM 2789 C CA . ASN A 1 373 ? 57.193 26.361 46.563 1.00 10.94 1087 ASN A CA 1
ATOM 2790 C C . ASN A 1 373 ? 56.508 27.660 46.167 1.00 12.94 1087 ASN A C 1
ATOM 2791 O O . ASN A 1 373 ? 55.524 27.670 45.424 1.00 13.35 1087 ASN A O 1
ATOM 2796 N N . LYS A 1 374 ? 57.028 28.764 46.694 1.00 11.49 1088 LYS A N 1
ATOM 2797 C CA . LYS A 1 374 ? 56.496 30.093 46.422 1.00 10.60 1088 LYS A CA 1
ATOM 2798 C C . LYS A 1 374 ? 57.664 30.971 46.006 1.00 12.91 1088 LYS A C 1
ATOM 2799 O O . LYS A 1 374 ? 58.536 31.282 46.827 1.00 14.00 1088 LYS A O 1
ATOM 2805 N N . TYR A 1 375 ? 57.691 31.338 44.727 1.00 11.29 1089 TYR A N 1
ATOM 2806 C CA . TYR A 1 375 ? 58.702 32.219 44.143 1.00 10.79 1089 TYR A CA 1
ATOM 2807 C C . TYR A 1 375 ? 57.966 33.538 43.925 1.00 11.67 1089 TYR A C 1
ATOM 2808 O O . TYR A 1 375 ? 57.188 33.672 42.977 1.00 11.97 1089 TYR A O 1
ATOM 2817 N N . THR A 1 376 ? 58.181 34.506 44.814 1.00 10.75 1090 THR A N 1
ATOM 2818 C CA . THR A 1 376 ? 57.339 35.696 44.876 1.00 10.51 1090 THR A CA 1
ATOM 2819 C C . THR A 1 376 ? 58.185 36.959 44.890 1.00 11.11 1090 THR A C 1
ATOM 2820 O O . THR A 1 376 ? 59.269 36.987 45.483 1.00 11.22 1090 THR A O 1
ATOM 2824 N N . ASN A 1 377 ? 57.680 38.009 44.240 1.00 10.56 1091 ASN A N 1
ATOM 2825 C CA . ASN A 1 377 ? 58.320 39.322 44.276 1.00 10.98 1091 ASN A CA 1
ATOM 2826 C C . ASN A 1 377 ? 59.773 39.220 43.815 1.00 10.69 1091 ASN A C 1
ATOM 2827 O O . ASN A 1 377 ? 60.706 39.610 44.515 1.00 10.90 1091 ASN A O 1
ATOM 2832 N N . LEU A 1 378 ? 59.954 38.680 42.614 1.00 10.56 1092 LEU A N 1
ATOM 2833 C CA . LEU A 1 378 ? 61.286 38.398 42.095 1.00 10.44 1092 LEU A CA 1
ATOM 2834 C C . LEU A 1 378 ? 61.563 39.246 40.864 1.00 9.76 1092 LEU A C 1
ATOM 2835 O O . LEU A 1 378 ? 60.687 39.421 40.005 1.00 10.97 1092 LEU A O 1
ATOM 2840 N N . THR A 1 379 ? 62.787 39.761 40.771 1.00 9.44 1093 THR A N 1
ATOM 2841 C CA . THR A 1 379 ? 63.244 40.483 39.594 1.00 9.17 1093 THR A CA 1
ATOM 2842 C C . THR A 1 379 ? 64.456 39.765 39.027 1.00 9.74 1093 THR A C 1
ATOM 2843 O O . THR A 1 379 ? 65.366 39.390 39.774 1.00 11.17 1093 THR A O 1
ATOM 2847 N N . ALA A 1 380 ? 64.460 39.554 37.710 1.00 9.36 1094 ALA A N 1
ATOM 2848 C CA . ALA A 1 380 ? 65.598 38.941 37.028 1.00 10.79 1094 ALA A CA 1
ATOM 2849 C C . ALA A 1 380 ? 65.794 39.652 35.698 1.00 10.96 1094 ALA A C 1
ATOM 2850 O O . ALA A 1 380 ? 64.930 39.574 34.821 1.00 10.87 1094 ALA A O 1
ATOM 2852 N N . THR A 1 381 ? 66.921 40.347 35.544 1.00 10.54 1095 THR A N 1
ATOM 2853 C CA . THR A 1 381 ? 67.164 41.152 34.352 1.00 9.73 1095 THR A CA 1
ATOM 2854 C C . THR A 1 381 ? 68.560 40.859 33.818 1.00 10.79 1095 THR A C 1
ATOM 2855 O O . THR A 1 381 ? 69.408 40.307 34.519 1.00 9.82 1095 THR A O 1
ATOM 2859 N N . ASN A 1 382 ? 68.804 41.256 32.570 1.00 9.46 1096 ASN A N 1
ATOM 2860 C CA . ASN A 1 382 ? 70.103 41.034 31.939 1.00 9.35 1096 ASN A CA 1
ATOM 2861 C C . ASN A 1 382 ? 70.534 39.578 32.100 1.00 10.24 1096 ASN A C 1
ATOM 2862 O O . ASN A 1 382 ? 71.626 39.272 32.592 1.00 9.61 1096 ASN A O 1
ATOM 2867 N N . VAL A 1 383 ? 69.649 38.667 31.706 1.00 8.57 1097 VAL A N 1
ATOM 2868 C CA . VAL A 1 383 ? 69.931 37.240 31.817 1.00 9.72 1097 VAL A CA 1
ATOM 2869 C C . VAL A 1 383 ? 70.885 36.885 30.685 1.00 9.26 1097 VAL A C 1
ATOM 2870 O O . VAL A 1 383 ? 70.519 36.958 29.508 1.00 10.12 1097 VAL A O 1
ATOM 2874 N N . ARG A 1 384 ? 72.110 36.509 31.034 1.00 9.57 1098 ARG A N 1
ATOM 2875 C CA . ARG A 1 384 ? 73.159 36.400 30.027 1.00 9.32 1098 ARG A CA 1
ATOM 2876 C C . ARG A 1 384 ? 73.082 35.110 29.219 1.00 10.87 1098 ARG A C 1
ATOM 2877 O O . ARG A 1 384 ? 73.748 34.996 28.184 1.00 10.78 1098 ARG A O 1
ATOM 2885 N N . ARG A 1 385 ? 72.290 34.143 29.672 1.00 9.71 1099 ARG A N 1
ATOM 2886 C CA . ARG A 1 385 ? 71.994 32.926 28.933 1.00 9.70 1099 ARG A CA 1
ATOM 2887 C C . ARG A 1 385 ? 70.802 32.287 29.624 1.00 10.09 1099 ARG A C 1
ATOM 2888 O O . ARG A 1 385 ? 70.689 32.377 30.848 1.00 11.09 1099 ARG A O 1
ATOM 2896 N N . ALA A 1 386 ? 69.911 31.667 28.840 1.00 11.18 1100 ALA A N 1
ATOM 2897 C CA . ALA A 1 386 ? 68.721 30.986 29.358 1.00 10.59 1100 ALA A CA 1
ATOM 2898 C C . ALA A 1 386 ? 67.680 31.975 29.889 1.00 9.71 1100 ALA A C 1
ATOM 2899 O O . ALA A 1 386 ? 67.644 33.129 29.445 1.00 10.41 1100 ALA A O 1
ATOM 2901 N N . ALA A 1 387 ? 66.792 31.544 30.784 1.00 9.04 1101 ALA A N 1
ATOM 2902 C CA . ALA A 1 387 ? 65.583 32.314 31.054 1.00 10.90 1101 ALA A CA 1
ATOM 2903 C C . ALA A 1 387 ? 65.680 33.096 32.361 1.00 11.55 1101 ALA A C 1
ATOM 2904 O O . ALA A 1 387 ? 66.463 32.769 33.255 1.00 11.56 1101 ALA A O 1
ATOM 2906 N N . ALA A 1 388 ? 64.853 34.141 32.472 1.00 9.33 1102 ALA A N 1
ATOM 2907 C CA . ALA A 1 388 ? 64.730 34.833 33.753 1.00 9.04 1102 ALA A CA 1
ATOM 2908 C C . ALA A 1 388 ? 64.122 33.919 34.812 1.00 10.85 1102 ALA A C 1
ATOM 2909 O O . ALA A 1 388 ? 64.590 33.874 35.957 1.00 11.14 1102 ALA A O 1
ATOM 2911 N N . PHE A 1 389 ? 63.081 33.175 34.446 1.00 10.45 1103 PHE A N 1
ATOM 2912 C CA . PHE A 1 389 ? 62.386 32.271 35.352 1.00 9.88 1103 PHE A CA 1
ATOM 2913 C C . PHE A 1 389 ? 62.140 30.972 34.603 1.00 9.89 1103 PHE A C 1
ATOM 2914 O O . PHE A 1 389 ? 61.739 30.997 33.440 1.00 10.55 1103 PHE A O 1
ATOM 2922 N N . ALA A 1 390 ? 62.386 29.838 35.257 1.00 10.38 1104 ALA A N 1
ATOM 2923 C CA . ALA A 1 390 ? 62.226 28.558 34.580 1.00 10.76 1104 ALA A CA 1
ATOM 2924 C C . ALA A 1 390 ? 61.644 27.533 35.534 1.00 10.45 1104 ALA A C 1
ATOM 2925 O O . ALA A 1 390 ? 62.140 27.362 36.654 1.00 10.59 1104 ALA A O 1
ATOM 2927 N N . VAL A 1 391 ? 60.604 26.840 35.078 1.00 9.06 1105 VAL A N 1
ATOM 2928 C CA . VAL A 1 391 ? 59.976 25.788 35.867 1.00 9.78 1105 VAL A CA 1
ATOM 2929 C C . VAL A 1 391 ? 59.922 24.526 35.019 1.00 10.57 1105 VAL A C 1
ATOM 2930 O O . VAL A 1 391 ? 59.356 24.530 33.916 1.00 12.29 1105 VAL A O 1
ATOM 2934 N N . TYR A 1 392 ? 60.545 23.465 35.514 1.00 10.79 1106 TYR A N 1
ATOM 2935 C CA . TYR A 1 392 ? 60.647 22.192 34.816 1.00 10.72 1106 TYR A CA 1
ATOM 2936 C C . TYR A 1 392 ? 59.856 21.174 35.629 1.00 11.11 1106 TYR A C 1
ATOM 2937 O O . TYR A 1 392 ? 60.363 20.617 36.609 1.00 12.07 1106 TYR A O 1
ATOM 2946 N N . GLY A 1 393 ? 58.604 20.939 35.227 1.00 11.10 1107 GLY A N 1
ATOM 2947 C CA . GLY A 1 393 ? 57.730 20.033 35.958 1.00 10.95 1107 GLY A CA 1
ATOM 2948 C C . GLY A 1 393 ? 57.371 20.569 37.337 1.00 11.18 1107 GLY A C 1
ATOM 2949 O O . GLY A 1 393 ? 57.575 21.736 37.668 1.00 11.97 1107 GLY A O 1
ATOM 2950 N N . GLY A 1 394 ? 56.81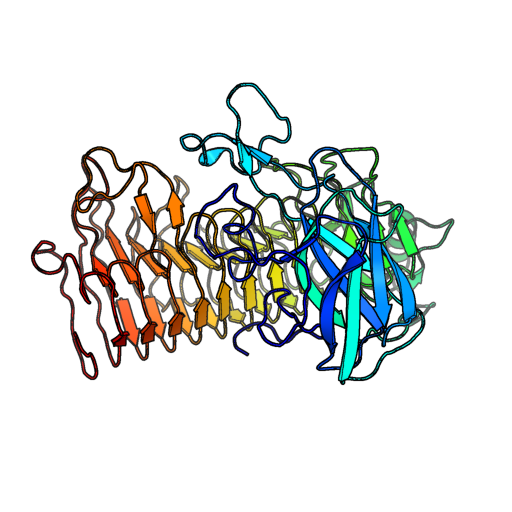5 19.678 38.149 1.00 10.34 1108 GLY A N 1
ATOM 2951 C CA . GLY A 1 394 ? 56.429 20.006 39.510 1.00 12.45 1108 GLY A CA 1
ATOM 2952 C C . GLY A 1 394 ? 54.919 20.073 39.644 1.00 12.99 1108 GLY A C 1
ATOM 2953 O O . GLY A 1 394 ? 54.173 19.926 38.675 1.00 13.43 1108 GLY A O 1
ATOM 2954 N N . SER A 1 395 ? 54.479 20.302 40.879 1.00 11.22 1109 SER A N 1
ATOM 2955 C CA . SER A 1 395 ? 53.054 20.388 41.166 1.00 11.43 1109 SER A CA 1
ATOM 2956 C C . SER A 1 395 ? 52.847 21.383 42.297 1.00 13.08 1109 SER A C 1
ATOM 2957 O O . SER A 1 395 ? 53.623 21.407 43.257 1.00 13.18 1109 SER A O 1
ATOM 2960 N N . ASP A 1 396 ? 51.811 22.212 42.167 1.00 11.61 1110 ASP A N 1
ATOM 2961 C CA . ASP A 1 396 ? 51.430 23.165 43.213 1.00 12.04 1110 ASP A CA 1
ATOM 2962 C C . ASP A 1 396 ? 52.574 24.117 43.569 1.00 12.90 1110 ASP A C 1
ATOM 2963 O O . ASP A 1 396 ? 52.949 24.265 44.733 1.00 13.75 1110 ASP A O 1
ATOM 2968 N N . ASN A 1 397 ? 53.121 24.776 42.556 1.00 12.84 1111 ASN A N 1
ATOM 2969 C CA . ASN A 1 397 ? 54.166 25.774 42.749 1.00 11.12 1111 ASN A CA 1
ATOM 2970 C C . ASN A 1 397 ? 53.694 27.107 42.194 1.00 11.05 1111 ASN A C 1
ATOM 2971 O O . ASN A 1 397 ? 53.046 27.157 41.140 1.00 13.42 1111 ASN A O 1
ATOM 2976 N N . LEU A 1 398 ? 54.023 28.185 42.904 1.00 10.69 1112 LEU A N 1
ATOM 2977 C CA . LEU A 1 398 ? 53.534 29.521 42.591 1.00 10.96 1112 LEU A CA 1
ATOM 2978 C C . LEU A 1 398 ? 54.705 30.431 42.242 1.00 12.81 1112 LEU A C 1
ATOM 2979 O O . LEU A 1 398 ? 55.710 30.455 42.957 1.00 12.33 1112 LEU A O 1
ATOM 2984 N N . PHE A 1 399 ? 54.564 31.179 41.145 1.00 11.71 1113 PHE A N 1
ATOM 2985 C CA . PHE A 1 399 ? 55.507 32.211 40.728 1.00 11.66 1113 PHE A CA 1
ATOM 2986 C C . PHE A 1 399 ? 54.680 33.481 40.585 1.00 12.62 1113 PHE A C 1
ATOM 2987 O O . PHE A 1 399 ? 53.860 33.584 39.665 1.00 14.06 1113 PHE A O 1
ATOM 2995 N N . GLN A 1 400 ? 54.869 34.436 41.498 1.00 11.07 1114 GLN A N 1
ATOM 2996 C CA . GLN A 1 400 ? 53.931 35.541 41.640 1.00 11.66 1114 GLN A CA 1
ATOM 2997 C C . GLN A 1 400 ? 54.664 36.864 41.786 1.00 11.74 1114 GLN A C 1
ATOM 2998 O O . GLN A 1 400 ? 55.633 36.965 42.545 1.00 12.66 1114 GLN A O 1
ATOM 3004 N N . ASN A 1 401 ? 54.181 37.881 41.070 1.00 11.89 1115 ASN A N 1
ATOM 3005 C CA . ASN A 1 401 ? 54.750 39.231 41.068 1.00 11.09 1115 ASN A CA 1
ATOM 3006 C C . ASN A 1 401 ? 56.214 39.218 40.615 1.00 11.96 1115 ASN A C 1
ATOM 3007 O O . ASN A 1 401 ? 57.147 39.451 41.387 1.00 12.61 1115 ASN A O 1
ATOM 3012 N N . LEU A 1 402 ? 56.377 38.965 39.321 1.00 11.89 1116 LEU A N 1
ATOM 3013 C CA . LEU A 1 402 ? 57.686 38.803 38.701 1.00 11.04 1116 LEU A CA 1
ATOM 3014 C C . LEU A 1 402 ? 57.972 39.964 37.764 1.00 11.96 1116 LEU A C 1
ATOM 3015 O O . LEU A 1 402 ? 57.068 40.470 37.090 1.00 11.74 1116 LEU A O 1
ATOM 3020 N N . TYR A 1 403 ? 59.240 40.363 37.697 1.00 11.76 1117 TYR A N 1
ATOM 3021 C CA . TYR A 1 403 ? 59.711 41.250 36.643 1.00 10.68 1117 TYR A CA 1
ATOM 3022 C C . TYR A 1 403 ? 60.897 40.579 35.970 1.00 11.25 1117 TYR A C 1
ATOM 3023 O O . TYR A 1 403 ? 61.871 40.217 36.641 1.00 12.88 1117 TYR A O 1
ATOM 3032 N N . GLY A 1 404 ? 60.817 40.401 34.666 1.00 10.78 1118 GLY A N 1
ATOM 3033 C CA . GLY A 1 404 ? 61.939 39.877 33.899 1.00 11.55 1118 GLY A CA 1
ATOM 3034 C C . GLY A 1 404 ? 62.212 40.746 32.693 1.00 10.51 1118 GLY A C 1
ATOM 3035 O O . GLY A 1 404 ? 61.287 41.264 32.073 1.00 11.23 1118 GLY A O 1
ATOM 3036 N N . ALA A 1 405 ? 63.495 40.898 32.357 1.00 10.74 1119 ALA A N 1
ATOM 3037 C CA . ALA A 1 405 ? 63.820 41.783 31.241 1.00 9.55 1119 ALA A CA 1
ATOM 3038 C C . ALA A 1 405 ? 65.181 41.453 30.650 1.00 9.33 1119 ALA A C 1
ATOM 3039 O O . ALA A 1 405 ? 66.099 41.011 31.351 1.00 11.11 1119 ALA A O 1
ATOM 3041 N N . ASP A 1 406 ? 65.295 41.691 29.340 1.00 9.50 1120 ASP A N 1
ATOM 3042 C CA . ASP A 1 406 ? 66.581 41.728 28.642 1.00 9.67 1120 ASP A CA 1
ATOM 3043 C C . ASP A 1 406 ? 67.331 40.397 28.742 1.00 12.03 1120 ASP A C 1
ATOM 3044 O O . ASP A 1 406 ? 68.440 40.310 29.269 1.00 10.69 1120 ASP A O 1
ATOM 3049 N N . THR A 1 407 ? 66.694 39.355 28.211 1.00 9.56 1121 THR A N 1
ATOM 3050 C CA . THR A 1 407 ? 67.327 38.052 28.065 1.00 10.40 1121 THR A CA 1
ATOM 3051 C C . THR A 1 407 ? 68.152 38.014 26.783 1.00 11.28 1121 THR A C 1
ATOM 3052 O O . THR A 1 407 ? 67.701 38.465 25.724 1.00 11.32 1121 THR A O 1
ATOM 3056 N N . LEU A 1 408 ? 69.357 37.441 26.868 1.00 10.70 1122 LEU A N 1
ATOM 3057 C CA . LEU A 1 408 ? 70.191 37.364 25.672 1.00 9.86 1122 LEU A CA 1
ATOM 3058 C C . LEU A 1 408 ? 69.774 36.256 24.710 1.00 12.32 1122 LEU A C 1
ATOM 3059 O O . LEU A 1 408 ? 69.902 36.437 23.495 1.00 13.35 1122 LEU A O 1
ATOM 3064 N N . THR A 1 409 ? 69.312 35.092 25.208 1.00 10.53 1123 THR A N 1
ATOM 3065 C CA . THR A 1 409 ? 69.151 33.919 24.344 1.00 10.71 1123 THR A CA 1
ATOM 3066 C C . THR A 1 409 ? 67.851 33.134 24.498 1.00 12.72 1123 THR A C 1
ATOM 3067 O O . THR A 1 409 ? 67.686 32.137 23.788 1.00 15.28 1123 THR A O 1
ATOM 3071 N N . TYR A 1 410 ? 66.936 33.517 25.397 1.00 10.75 1124 TYR A N 1
ATOM 3072 C CA . TYR A 1 410 ? 65.897 32.548 25.751 1.00 11.51 1124 TYR A CA 1
ATOM 3073 C C . TYR A 1 410 ? 64.687 33.284 26.342 1.00 10.46 1124 TYR A C 1
ATOM 3074 O O . TYR A 1 410 ? 64.707 34.521 26.440 1.00 10.95 1124 TYR A O 1
ATOM 3083 N N . PRO A 1 411 ? 63.615 32.578 26.718 1.00 9.78 1125 PRO A N 1
ATOM 3084 C CA . PRO A 1 411 ? 62.400 33.256 27.186 1.00 11.73 1125 PRO A CA 1
ATOM 3085 C C . PRO A 1 411 ? 62.590 34.034 28.477 1.00 10.72 1125 PRO A C 1
ATOM 3086 O O . PRO A 1 411 ? 63.531 33.818 29.251 1.00 10.59 1125 PRO A O 1
ATOM 3090 N N . GLY A 1 412 ? 61.636 34.937 28.717 1.00 10.84 1126 GLY A N 1
ATOM 3091 C CA . GLY A 1 412 ? 61.447 35.446 30.063 1.00 10.01 1126 GLY A CA 1
ATOM 3092 C C . GLY A 1 412 ? 61.058 34.348 31.037 1.00 10.96 1126 GLY A C 1
ATOM 3093 O O . GLY A 1 412 ? 61.577 34.291 32.156 1.00 10.11 1126 GLY A O 1
ATOM 3094 N N . ILE A 1 413 ? 60.126 33.475 30.635 1.00 9.79 1127 ILE A N 1
ATOM 3095 C CA . ILE A 1 413 ? 59.662 32.356 31.454 1.00 9.67 1127 ILE A CA 1
ATOM 3096 C C . ILE A 1 413 ? 59.647 31.098 30.597 1.00 9.81 1127 ILE A C 1
ATOM 3097 O O . ILE A 1 413 ? 58.965 31.057 29.564 1.00 10.96 1127 ILE A O 1
ATOM 3102 N N . THR A 1 414 ? 60.394 30.079 31.023 1.00 10.31 1128 THR A N 1
ATOM 3103 C CA . THR A 1 414 ? 60.348 28.752 30.422 1.00 10.33 1128 THR A CA 1
ATOM 3104 C C . THR A 1 414 ? 59.472 27.863 31.289 1.00 10.43 1128 THR A C 1
ATOM 3105 O O . THR A 1 414 ? 59.683 27.779 32.505 1.00 10.99 1128 THR A O 1
ATOM 3109 N N . ILE A 1 415 ? 58.489 27.209 30.668 1.00 10.45 1129 ILE A N 1
ATOM 3110 C CA . ILE A 1 415 ? 57.615 26.243 31.330 1.00 11.34 1129 ILE A CA 1
ATOM 3111 C C . ILE A 1 415 ? 57.755 24.966 30.517 1.00 11.35 1129 ILE A C 1
ATOM 3112 O O . ILE A 1 415 ? 57.251 24.896 29.391 1.00 11.40 1129 ILE A O 1
ATOM 3117 N N . SER A 1 416 ? 58.456 23.969 31.060 1.00 10.72 1130 SER A N 1
ATOM 3118 C CA . SER A 1 416 ? 58.935 22.853 30.246 1.00 9.95 1130 SER A CA 1
ATOM 3119 C C . SER A 1 416 ? 58.739 21.517 30.940 1.00 12.25 1130 SER A C 1
ATOM 3120 O O . SER A 1 416 ? 59.085 21.368 32.116 1.00 11.89 1130 SER A O 1
ATOM 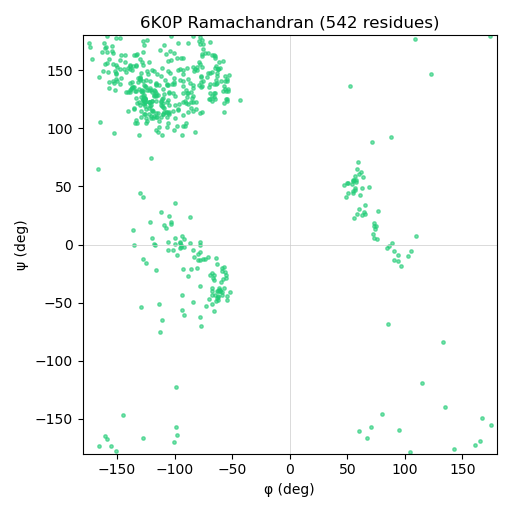3123 N N . SER A 1 417 ? 58.229 20.536 30.195 1.00 11.79 1131 SER A N 1
ATOM 3124 C CA . SER A 1 417 ? 58.152 19.170 30.691 1.00 12.91 1131 SER A CA 1
ATOM 3125 C C . SER A 1 417 ? 59.212 18.258 30.072 1.00 11.86 1131 SER A C 1
ATOM 3126 O O . SER A 1 417 ? 59.032 17.035 30.042 1.00 14.74 1131 SER A O 1
ATOM 3129 N N . TYR A 1 418 ? 60.321 18.822 29.599 1.00 12.77 1132 TYR A N 1
ATOM 3130 C CA . TYR A 1 418 ? 61.417 17.997 29.101 1.00 13.34 1132 TYR A CA 1
ATOM 3131 C C . TYR A 1 418 ? 62.233 17.444 30.268 1.00 14.99 1132 TYR A C 1
ATOM 3132 O O . TYR A 1 418 ? 62.517 18.152 31.236 1.00 15.04 1132 TYR A O 1
ATOM 3141 N N . SER A 1 419 ? 62.597 16.161 30.179 1.00 13.25 1133 SER A N 1
ATOM 3142 C CA . SER A 1 419 ? 63.269 15.482 31.286 1.00 15.92 1133 SER A CA 1
ATOM 3143 C C . SER A 1 419 ? 64.763 15.760 31.367 1.00 17.63 1133 SER A C 1
ATOM 3144 O O . SER A 1 419 ? 65.350 15.567 32.441 1.00 16.10 1133 SER A O 1
ATOM 3147 N N . PHE A 1 420 ? 65.387 16.198 30.278 1.00 15.60 1134 PHE A N 1
ATOM 3148 C CA . PHE A 1 420 ? 66.839 16.353 30.195 1.00 16.93 1134 PHE A CA 1
ATOM 3149 C C . PHE A 1 420 ? 67.588 15.063 30.529 1.00 20.32 1134 PHE A C 1
ATOM 3150 O O . PHE A 1 420 ? 68.764 15.099 30.918 1.00 21.06 1134 PHE A O 1
ATOM 3158 N N . GLY A 1 421 ? 66.924 13.917 30.390 1.00 19.54 1135 GLY A N 1
ATOM 3159 C CA . GLY A 1 421 ? 67.525 12.641 30.717 1.00 20.65 1135 GLY A CA 1
ATOM 3160 C C . GLY A 1 421 ? 67.442 12.241 32.173 1.00 23.65 1135 GLY A C 1
ATOM 3161 O O . GLY A 1 421 ? 67.882 11.136 32.520 1.00 23.85 1135 GLY A O 1
ATOM 3162 N N . TYR A 1 422 ? 66.892 13.090 33.033 1.00 20.51 1136 TYR A N 1
ATOM 3163 C CA . TYR A 1 422 ? 66.766 12.777 34.446 1.00 19.07 1136 TYR A CA 1
ATOM 3164 C C . TYR A 1 422 ? 65.451 12.047 34.723 1.00 21.25 1136 TYR A C 1
ATOM 3165 O O . TYR A 1 422 ? 64.592 11.902 33.852 1.00 21.93 1136 TYR A O 1
ATOM 3174 N N . ASN A 1 423 ? 65.297 11.584 35.961 1.00 21.29 1137 ASN A N 1
ATOM 3175 C CA . ASN A 1 423 ? 64.130 10.800 36.359 1.00 25.62 1137 ASN A CA 1
ATOM 3176 C C . ASN A 1 423 ? 63.064 11.760 36.873 1.00 21.72 1137 ASN A C 1
ATOM 3177 O O . ASN A 1 423 ? 63.127 12.228 38.014 1.00 21.83 1137 ASN A O 1
ATOM 3182 N N . THR A 1 424 ? 62.068 12.048 36.037 1.00 19.43 1138 THR A N 1
ATOM 3183 C CA . THR A 1 424 ? 61.029 12.995 36.418 1.00 18.60 1138 THR A CA 1
ATOM 3184 C C . THR A 1 424 ? 59.701 12.607 35.788 1.00 19.23 1138 THR A C 1
ATOM 3185 O O . THR A 1 424 ? 59.656 12.015 34.710 1.00 20.30 1138 THR A O 1
ATOM 3189 N N . LEU A 1 425 ? 58.619 12.959 36.479 1.00 19.76 1139 LEU A N 1
ATOM 3190 C CA . LEU A 1 425 ? 57.263 12.721 36.010 1.00 22.60 1139 LEU A CA 1
ATOM 3191 C C . LEU A 1 425 ? 56.672 13.923 35.286 1.00 20.01 1139 LEU A C 1
ATOM 3192 O O . LEU A 1 425 ? 55.519 13.864 34.854 1.00 17.65 1139 LEU A O 1
ATOM 3197 N N . GLY A 1 426 ? 57.424 15.010 35.139 1.00 14.70 1140 GLY A N 1
ATOM 3198 C CA . GLY A 1 426 ? 56.863 16.196 34.514 1.00 14.61 1140 GLY A CA 1
ATOM 3199 C C . GLY A 1 426 ? 56.009 16.992 35.489 1.00 12.03 1140 GLY A C 1
ATOM 3200 O O . GLY A 1 426 ? 56.297 17.067 36.683 1.00 13.09 1140 GLY A O 1
ATOM 3201 N N . PHE A 1 427 ? 54.951 17.607 34.962 1.00 12.00 1141 PHE A N 1
ATOM 3202 C CA . PHE A 1 427 ? 54.034 18.359 35.804 1.00 11.03 1141 PHE A CA 1
ATOM 3203 C C . PHE A 1 427 ? 53.016 17.421 36.442 1.00 11.71 1141 PHE A C 1
ATOM 3204 O O . PHE A 1 427 ? 52.641 16.396 35.867 1.00 13.46 1141 PHE A O 1
ATOM 3212 N N . GLY A 1 428 ? 52.573 17.786 37.639 1.00 12.64 1142 GLY A N 1
ATOM 3213 C CA . GLY A 1 428 ? 51.653 16.983 38.417 1.00 13.39 1142 GLY A CA 1
ATOM 3214 C C . GLY A 1 428 ? 50.214 17.444 38.297 1.00 13.36 1142 GLY A C 1
ATOM 3215 O O . GLY A 1 428 ? 49.820 18.106 37.331 1.00 13.24 1142 GLY A O 1
ATOM 3216 N N . ASP A 1 429 ? 49.419 17.094 39.309 1.00 13.81 1143 ASP A N 1
ATOM 3217 C CA . ASP A 1 429 ? 47.969 17.258 39.247 1.00 13.78 1143 ASP A CA 1
ATOM 3218 C C . ASP A 1 429 ? 47.464 18.561 39.851 1.00 14.98 1143 ASP A C 1
ATOM 3219 O O . ASP A 1 429 ? 46.251 18.814 39.807 1.00 15.57 1143 ASP A O 1
ATOM 3224 N N . GLN A 1 430 ? 48.339 19.389 40.410 1.00 12.67 1144 GLN A N 1
ATOM 3225 C CA . GLN A 1 430 ? 47.948 20.688 40.933 1.00 13.76 1144 GLN A CA 1
ATOM 3226 C C . GLN A 1 430 ? 48.682 21.776 40.160 1.00 12.78 1144 GLN A C 1
ATOM 3227 O O . GLN A 1 430 ? 49.808 21.569 39.688 1.00 13.70 1144 GLN A O 1
ATOM 3233 N N . ASP A 1 431 ? 48.032 22.933 40.037 1.00 13.77 1145 ASP A N 1
ATOM 3234 C CA . ASP A 1 431 ? 48.500 23.976 39.129 1.00 12.54 1145 ASP A CA 1
ATOM 3235 C C . ASP A 1 431 ? 49.909 24.463 39.452 1.00 12.17 1145 ASP A C 1
ATOM 3236 O O . ASP A 1 431 ? 50.285 24.656 40.616 1.00 13.55 1145 ASP A O 1
ATOM 3241 N N . THR A 1 432 ? 50.670 24.696 38.388 1.00 11.97 1146 THR A N 1
ATOM 3242 C CA . THR A 1 432 ? 51.838 25.560 38.414 1.00 11.28 1146 THR A CA 1
ATOM 3243 C C . THR A 1 432 ? 51.345 26.911 37.925 1.00 12.69 1146 THR A C 1
ATOM 3244 O O . THR A 1 432 ? 50.799 27.010 36.820 1.00 12.30 1146 THR A O 1
ATOM 3248 N N . VAL A 1 433 ? 51.489 27.936 38.760 1.00 12.95 1147 VAL A N 1
ATOM 3249 C CA . VAL A 1 433 ? 50.824 29.215 38.549 1.00 13.48 1147 VAL A CA 1
ATOM 3250 C C . VAL A 1 433 ? 51.867 30.297 38.324 1.00 13.16 1147 VAL A C 1
ATOM 3251 O O . VAL A 1 433 ? 52.795 30.453 39.130 1.00 12.97 1147 VAL A O 1
ATOM 3255 N N . ILE A 1 434 ? 51.708 31.037 37.235 1.00 12.87 1148 ILE A N 1
ATOM 3256 C CA . ILE A 1 434 ? 52.414 32.289 37.002 1.00 11.34 1148 ILE A CA 1
ATOM 3257 C C . ILE A 1 434 ? 51.356 33.379 37.133 1.00 13.44 1148 ILE A C 1
ATOM 3258 O O . ILE A 1 434 ? 50.406 33.428 36.346 1.00 12.71 1148 ILE A O 1
ATOM 3263 N N . ASP A 1 435 ? 51.477 34.230 38.146 1.00 9.82 1149 ASP A N 1
ATOM 3264 C CA . ASP A 1 435 ? 50.431 35.197 38.477 1.00 11.45 1149 ASP A CA 1
ATOM 3265 C C . ASP A 1 435 ? 51.055 36.561 38.730 1.00 12.16 1149 ASP A C 1
ATOM 3266 O O . ASP A 1 435 ? 51.639 36.790 39.793 1.00 12.30 1149 ASP A O 1
ATOM 3271 N N . GLY A 1 436 ? 50.907 37.467 37.768 1.00 11.60 1150 GLY A N 1
ATOM 3272 C CA . GLY A 1 436 ? 51.446 38.802 37.933 1.00 12.08 1150 GLY A CA 1
ATOM 3273 C C . GLY A 1 436 ? 52.882 38.877 37.468 1.00 13.02 1150 GLY A C 1
ATOM 3274 O O . GLY A 1 436 ? 53.801 38.573 38.230 1.00 12.98 1150 GLY A O 1
ATOM 3275 N N . ALA A 1 437 ? 53.096 39.241 36.213 1.00 12.31 1151 ALA A N 1
ATOM 3276 C CA . ALA A 1 437 ? 54.451 39.285 35.690 1.00 12.91 1151 ALA A CA 1
ATOM 3277 C C . ALA A 1 437 ? 54.541 40.351 34.614 1.00 13.44 1151 ALA A C 1
ATOM 3278 O O . ALA A 1 437 ? 53.614 40.522 33.821 1.00 15.83 1151 ALA A O 1
ATOM 3280 N N . THR A 1 438 ? 55.649 41.079 34.601 1.00 12.21 1152 THR A N 1
ATOM 3281 C CA . THR A 1 438 ? 55.968 41.975 33.499 1.00 11.03 1152 THR A CA 1
ATOM 3282 C C . THR A 1 438 ? 57.260 41.483 32.881 1.00 11.81 1152 THR A C 1
ATOM 3283 O O . THR A 1 438 ? 58.235 41.248 33.600 1.00 10.68 1152 THR A O 1
ATOM 3287 N N . LEU A 1 439 ? 57.253 41.286 31.562 1.00 10.42 1153 LEU A N 1
ATOM 3288 C CA . LEU A 1 439 ? 58.407 40.757 30.838 1.00 10.19 1153 LEU A CA 1
ATOM 3289 C C . LEU A 1 439 ? 58.730 41.737 29.720 1.00 11.15 1153 LEU A C 1
ATOM 3290 O O . LEU A 1 439 ? 57.943 41.888 28.776 1.00 11.49 1153 LEU A O 1
ATOM 3295 N N . ASP A 1 440 ? 59.883 42.403 29.824 1.00 10.64 1154 ASP A N 1
ATOM 3296 C CA . ASP A 1 440 ? 60.279 43.447 28.883 1.00 12.26 1154 ASP A CA 1
ATOM 3297 C C . ASP A 1 440 ? 61.438 42.946 28.039 1.00 9.74 1154 ASP A C 1
ATOM 3298 O O . ASP A 1 440 ? 62.489 42.581 28.574 1.00 11.41 1154 ASP A O 1
ATOM 3303 N N . ARG A 1 441 ? 61.254 42.932 26.723 1.00 10.53 1155 ARG A N 1
ATOM 3304 C CA . ARG A 1 441 ? 62.348 42.606 25.809 1.00 11.37 1155 ARG A CA 1
ATOM 3305 C C . ARG A 1 441 ? 62.951 41.234 26.122 1.00 10.76 1155 ARG A C 1
ATOM 3306 O O . ARG A 1 441 ? 64.174 41.075 26.230 1.00 11.01 1155 ARG A O 1
ATOM 3314 N N . THR A 1 442 ? 62.081 40.233 26.267 1.00 10.77 1156 THR A N 1
ATOM 3315 C CA . THR A 1 442 ? 62.501 38.861 26.537 1.00 9.74 1156 THR A CA 1
ATOM 3316 C C . THR A 1 442 ? 62.311 37.960 25.315 1.00 9.78 1156 THR A C 1
ATOM 3317 O O . THR A 1 442 ? 61.595 38.294 24.363 1.00 11.08 1156 THR A O 1
ATOM 3321 N N . GLY A 1 443 ? 62.970 36.808 25.358 1.00 9.77 1157 GLY A N 1
ATOM 3322 C CA . GLY A 1 443 ? 63.152 35.956 24.194 1.00 10.65 1157 GLY A CA 1
ATOM 3323 C C . GLY A 1 443 ? 64.573 36.053 23.657 1.00 12.94 1157 GLY A C 1
ATOM 3324 O O . GLY A 1 443 ? 65.424 36.770 24.186 1.00 11.44 1157 GLY A O 1
ATOM 3325 N N . GLY A 1 444 ? 64.815 35.324 22.575 1.00 11.44 1158 GLY A N 1
ATOM 3326 C CA . GLY A 1 444 ? 66.133 35.304 21.976 1.00 11.78 1158 GLY A CA 1
ATOM 3327 C C . GLY A 1 444 ? 66.309 34.090 21.082 1.00 11.93 1158 GLY A C 1
ATOM 3328 O O . GLY A 1 444 ? 65.360 33.353 20.804 1.00 12.43 1158 GLY A O 1
ATOM 3329 N N . ASP A 1 445 ? 67.547 33.922 20.616 1.00 11.31 1159 ASP A N 1
ATOM 3330 C CA . ASP A 1 445 ? 67.938 32.849 19.705 1.00 11.32 1159 ASP A CA 1
ATOM 3331 C C . ASP A 1 445 ? 68.767 31.803 20.440 1.00 12.41 1159 ASP A C 1
ATOM 3332 O O . ASP A 1 445 ? 69.675 32.145 21.205 1.00 13.38 1159 ASP A O 1
ATOM 3337 N N . PHE A 1 446 ? 68.503 30.527 20.153 1.00 11.89 1160 PHE A N 1
ATOM 3338 C CA . PHE A 1 446 ? 69.307 29.435 20.702 1.00 12.94 1160 PHE A CA 1
ATOM 3339 C C . PHE A 1 446 ? 69.038 28.175 19.883 1.00 12.88 1160 PHE A C 1
ATOM 3340 O O . PHE A 1 446 ? 68.064 28.102 19.127 1.00 13.37 1160 PHE A O 1
ATOM 3348 N N . TRP A 1 447 ? 69.913 27.174 20.056 1.00 13.32 1161 TRP A N 1
ATOM 3349 C CA . TRP A 1 447 ? 69.830 25.913 19.318 1.00 13.51 1161 TRP A CA 1
ATOM 3350 C C . TRP A 1 447 ? 69.937 26.137 17.811 1.00 14.03 1161 TRP A C 1
ATOM 3351 O O . TRP A 1 447 ? 70.440 27.174 17.364 1.00 15.32 1161 TRP A O 1
ATOM 3362 N N . THR A 1 448 ? 69.477 25.166 17.015 1.00 13.73 1162 THR A N 1
ATOM 3363 C CA . THR A 1 448 ? 69.512 25.254 15.560 1.00 13.16 1162 THR A CA 1
ATOM 3364 C C . THR A 1 448 ? 68.125 24.949 15.013 1.00 15.17 1162 THR A C 1
ATOM 3365 O O . THR A 1 448 ? 67.316 24.277 15.660 1.00 14.39 1162 THR A O 1
ATOM 3369 N N . SER A 1 449 ? 67.864 25.438 13.802 1.00 15.56 1163 SER A N 1
ATOM 3370 C CA . SER A 1 449 ? 66.562 25.314 13.151 1.00 13.58 1163 SER A CA 1
ATOM 3371 C C . SER A 1 449 ? 66.708 24.780 11.728 1.00 15.51 1163 SER A C 1
ATOM 3372 O O . SER A 1 449 ? 66.079 25.271 10.788 1.00 17.06 1163 SER A O 1
ATOM 3375 N N . VAL A 1 450 ? 67.537 23.749 11.555 1.00 16.18 1164 VAL A N 1
ATOM 3376 C CA . VAL A 1 450 ? 67.715 23.159 10.231 1.00 14.37 1164 VAL A CA 1
ATOM 3377 C C . VAL A 1 450 ? 66.405 22.519 9.796 1.00 18.11 1164 VAL A C 1
ATOM 3378 O O . VAL A 1 450 ? 65.827 21.704 10.528 1.00 18.24 1164 VAL A O 1
ATOM 3382 N N . GLY A 1 451 ? 65.930 22.888 8.606 1.00 18.06 1165 GLY A N 1
ATOM 3383 C CA . GLY A 1 451 ? 64.688 22.346 8.092 1.00 20.99 1165 GLY A CA 1
ATOM 3384 C C . GLY A 1 451 ? 63.439 22.870 8.761 1.00 21.88 1165 GLY A C 1
ATOM 3385 O O . GLY A 1 451 ? 62.378 22.254 8.643 1.00 21.15 1165 GLY A O 1
ATOM 3386 N N . ALA A 1 452 ? 63.529 24.006 9.448 1.00 17.25 1166 ALA A N 1
ATOM 3387 C CA . ALA A 1 452 ? 62.410 24.519 10.217 1.00 14.84 1166 ALA A CA 1
ATOM 3388 C C . ALA A 1 452 ? 61.399 25.247 9.338 1.00 18.48 1166 ALA A C 1
ATOM 3389 O O . ALA A 1 452 ? 61.729 25.809 8.284 1.00 17.26 1166 ALA A O 1
ATOM 3391 N N . ASP A 1 453 ? 60.153 25.241 9.799 1.00 14.91 1167 ASP A N 1
ATOM 3392 C CA . ASP A 1 453 ? 59.118 26.129 9.307 1.00 17.44 1167 ASP A CA 1
ATOM 3393 C C . ASP A 1 453 ? 59.306 27.503 9.940 1.00 16.94 1167 ASP A C 1
ATOM 3394 O O . ASP A 1 453 ? 59.927 27.636 11.000 1.00 16.77 1167 ASP A O 1
ATOM 3399 N N . ASP A 1 454 ? 58.769 28.533 9.279 1.00 16.33 1168 ASP A N 1
ATOM 3400 C CA . ASP A 1 454 ? 58.785 29.894 9.817 1.00 16.67 1168 ASP A CA 1
ATOM 3401 C C . ASP A 1 454 ? 60.213 30.298 10.175 1.00 17.89 1168 ASP A C 1
ATOM 3402 O O . ASP A 1 454 ? 60.517 30.702 11.301 1.00 18.04 1168 ASP A O 1
ATOM 3407 N N . LYS A 1 455 ? 61.110 30.141 9.203 1.00 17.98 1169 LYS A N 1
ATOM 3408 C CA . LYS A 1 455 ? 62.539 30.277 9.449 1.00 18.37 1169 LYS A CA 1
ATOM 3409 C C . LYS A 1 455 ? 62.980 31.702 9.167 1.00 21.96 1169 LYS A C 1
ATOM 3410 O O . LYS A 1 455 ? 62.675 32.260 8.109 1.00 24.77 1169 LYS A O 1
ATOM 3416 N N . ILE A 1 456 ? 63.700 32.287 10.120 1.00 17.97 1170 ILE A N 1
ATOM 3417 C CA . ILE A 1 456 ? 64.208 33.646 9.983 1.00 17.05 1170 ILE A CA 1
ATOM 3418 C C . ILE A 1 456 ? 65.708 33.746 10.172 1.00 17.72 1170 ILE A C 1
ATOM 3419 O O . ILE A 1 456 ? 66.290 34.776 9.798 1.00 19.33 1170 ILE A O 1
ATOM 3424 N N . ASN A 1 457 ? 66.348 32.730 10.734 1.00 15.44 1171 ASN A N 1
ATOM 3425 C CA . ASN A 1 457 ? 67.790 32.719 10.963 1.00 17.00 1171 ASN A CA 1
ATOM 3426 C C . ASN A 1 457 ? 68.199 31.284 11.286 1.00 15.98 1171 ASN A C 1
ATOM 3427 O O . ASN A 1 457 ? 67.386 30.354 11.208 1.00 16.00 1171 ASN A O 1
ATOM 3432 N N . GLU A 1 458 ? 69.459 31.102 11.658 1.00 16.45 1172 GLU A N 1
ATOM 3433 C CA . GLU A 1 458 ? 70.002 29.770 11.872 1.00 14.95 1172 GLU A CA 1
ATOM 3434 C C . GLU A 1 458 ? 69.592 29.158 13.204 1.00 16.03 1172 GLU A C 1
ATOM 3435 O O . GLU A 1 458 ? 69.978 28.017 13.494 1.00 17.78 1172 GLU A O 1
ATOM 3441 N N . TYR A 1 459 ? 68.824 29.866 14.015 1.00 13.70 1173 TYR A N 1
ATOM 3442 C CA . TYR A 1 459 ? 68.520 29.410 15.360 1.00 14.28 1173 TYR A CA 1
ATOM 3443 C C . TYR A 1 459 ? 67.047 29.062 15.489 1.00 12.47 1173 TYR A C 1
ATOM 3444 O O . TYR A 1 459 ? 66.212 29.395 14.637 1.00 14.31 1173 TYR A O 1
ATOM 3453 N N . GLN A 1 460 ? 66.734 28.390 16.593 1.00 13.30 1174 GLN A N 1
ATOM 3454 C CA . GLN A 1 460 ? 65.370 28.425 17.095 1.00 13.68 1174 GLN A CA 1
ATOM 3455 C C . GLN A 1 460 ? 65.141 29.765 17.783 1.00 12.67 1174 GLN A C 1
ATOM 3456 O O . GLN A 1 460 ? 66.083 30.413 18.248 1.00 13.40 1174 GLN A O 1
ATOM 3462 N N . ASN A 1 461 ? 63.881 30.200 17.802 1.00 13.16 1175 ASN A N 1
ATOM 3463 C CA . ASN A 1 461 ? 63.534 31.565 18.173 1.00 10.11 1175 ASN A CA 1
ATOM 3464 C C . ASN A 1 461 ? 62.515 31.515 19.295 1.00 13.30 1175 ASN A C 1
ATOM 3465 O O . ASN A 1 461 ? 61.475 30.864 19.157 1.00 12.97 1175 ASN A O 1
ATOM 3470 N N . PHE A 1 462 ? 62.812 32.193 20.402 1.00 10.56 1176 PHE A N 1
ATOM 3471 C CA . PHE A 1 462 ? 62.078 31.986 21.644 1.00 10.91 1176 PHE A CA 1
ATOM 3472 C C . PHE A 1 462 ? 61.212 33.176 22.018 1.00 11.84 1176 PHE A C 1
ATOM 3473 O O . PHE A 1 462 ? 61.656 34.326 21.950 1.00 12.38 1176 PHE A O 1
ATOM 3481 N N . GLY A 1 463 ? 59.960 32.884 22.389 1.00 10.58 1177 GLY A N 1
ATOM 3482 C CA . GLY A 1 463 ? 59.034 33.893 22.846 1.00 11.43 1177 GLY A CA 1
ATOM 3483 C C . GLY A 1 463 ? 59.293 34.291 24.286 1.00 9.96 1177 GLY A C 1
ATOM 3484 O O . GLY A 1 463 ? 60.132 33.718 24.983 1.00 11.32 1177 GLY A O 1
ATOM 3485 N N . ALA A 1 464 ? 58.535 35.298 24.732 1.00 10.49 1178 ALA A N 1
ATOM 3486 C CA . ALA A 1 464 ? 58.654 35.768 26.111 1.00 10.09 1178 ALA A CA 1
ATOM 3487 C C . ALA A 1 464 ? 58.303 34.671 27.104 1.00 9.24 1178 ALA A C 1
ATOM 3488 O O . ALA A 1 464 ? 58.935 34.555 28.165 1.00 10.64 1178 ALA A O 1
ATOM 3490 N N . ILE A 1 465 ? 57.281 33.871 26.794 1.00 10.15 1179 ILE A N 1
ATOM 3491 C CA . ILE A 1 465 ? 56.940 32.683 27.567 1.00 11.31 1179 ILE A CA 1
ATOM 3492 C C . ILE A 1 465 ? 56.911 31.509 26.608 1.00 11.27 1179 ILE A C 1
ATOM 3493 O O . ILE A 1 465 ? 56.229 31.559 25.572 1.00 11.68 1179 ILE A O 1
ATOM 3498 N N . TRP A 1 466 ? 57.662 30.467 26.941 1.00 9.97 1180 TRP A N 1
ATOM 3499 C CA . TRP A 1 466 ? 57.732 29.241 26.160 1.00 10.25 1180 TRP A CA 1
ATOM 3500 C C . TRP A 1 466 ? 57.054 28.141 26.957 1.00 11.26 1180 TRP A C 1
ATOM 3501 O O . TRP A 1 466 ? 57.483 27.822 28.073 1.00 11.06 1180 TRP A O 1
ATOM 3512 N N . ILE A 1 467 ? 55.987 27.583 26.393 1.00 12.24 1181 ILE A N 1
ATOM 3513 C CA . ILE A 1 467 ? 55.272 26.455 26.975 1.00 11.39 1181 ILE A CA 1
ATOM 3514 C C . ILE A 1 467 ? 55.659 25.243 26.141 1.00 10.06 1181 ILE A C 1
ATOM 3515 O O . ILE A 1 467 ? 55.195 25.096 25.001 1.00 11.06 1181 ILE A O 1
ATOM 3520 N N . TYR A 1 468 ? 56.525 24.388 26.687 1.00 10.33 1182 TYR A N 1
ATOM 3521 C CA . TYR A 1 468 ? 57.157 23.307 25.934 1.00 12.40 1182 TYR A CA 1
ATOM 3522 C C . TYR A 1 468 ? 56.755 21.974 26.544 1.00 11.28 1182 TYR A C 1
ATOM 3523 O O . TYR A 1 468 ? 57.184 21.637 27.655 1.00 11.45 1182 TYR A O 1
ATOM 3532 N N . GLY A 1 469 ? 55.947 21.212 25.811 1.00 11.39 1183 GLY A N 1
ATOM 3533 C CA . GLY A 1 469 ? 55.681 19.836 26.180 1.00 12.60 1183 GLY A CA 1
ATOM 3534 C C . GLY A 1 469 ? 56.835 18.994 25.691 1.00 12.39 1183 GLY A C 1
ATOM 3535 O O . GLY A 1 469 ? 57.088 18.944 24.488 1.00 13.19 1183 GLY A O 1
ATOM 3536 N N . GLY A 1 470 ? 57.560 18.367 26.614 1.00 13.04 1184 GLY A N 1
ATOM 3537 C CA . GLY A 1 470 ? 58.717 17.571 26.253 1.00 14.31 1184 GLY A CA 1
ATOM 3538 C C . GLY A 1 470 ? 58.386 16.095 26.202 1.00 14.12 1184 GLY A C 1
ATOM 3539 O O . GLY A 1 470 ? 57.477 15.677 25.472 1.00 14.32 1184 GLY A O 1
ATOM 3540 N N . ASP A 1 471 ? 59.104 15.292 26.981 1.00 13.98 1185 ASP A N 1
ATOM 3541 C CA . ASP A 1 471 ? 58.870 13.857 27.023 1.00 14.49 1185 ASP A CA 1
ATOM 3542 C C . ASP A 1 471 ? 58.045 13.422 28.223 1.00 16.73 1185 ASP A C 1
ATOM 3543 O O . ASP A 1 471 ? 57.764 12.229 28.366 1.00 18.58 1185 ASP A O 1
ATOM 3548 N N . ARG A 1 472 ? 57.629 14.359 29.072 1.00 13.65 1186 ARG A N 1
ATOM 3549 C CA . ARG A 1 472 ? 56.845 14.054 30.257 1.00 13.00 1186 ARG A CA 1
ATOM 3550 C C . ARG A 1 472 ? 55.571 14.896 30.264 1.00 13.96 1186 ARG A C 1
ATOM 3551 O O . ARG A 1 472 ? 55.394 15.808 29.451 1.00 13.18 1186 ARG A O 1
ATOM 3559 N N . ALA A 1 473 ? 54.684 14.580 31.210 1.00 14.33 1187 ALA A N 1
ATOM 3560 C CA . ALA A 1 473 ? 53.364 15.197 31.256 1.00 15.41 1187 ALA A CA 1
ATOM 3561 C C . ALA A 1 473 ? 53.464 16.714 31.336 1.00 13.48 1187 ALA A C 1
ATOM 3562 O O . ALA A 1 473 ? 54.255 17.269 32.105 1.00 12.54 1187 ALA A O 1
ATOM 3564 N N . ILE A 1 474 ? 52.628 17.382 30.547 1.00 11.97 1188 ILE A N 1
ATOM 3565 C CA . ILE A 1 474 ? 52.533 18.836 30.513 1.00 12.30 1188 ILE A CA 1
ATOM 3566 C C . ILE A 1 474 ? 51.077 19.196 30.786 1.00 13.19 1188 ILE A C 1
ATOM 3567 O O . ILE A 1 474 ? 50.202 19.007 29.923 1.00 14.58 1188 ILE A O 1
ATOM 3572 N N . LYS A 1 475 ? 50.804 19.672 31.997 1.00 11.88 1189 LYS A N 1
ATOM 3573 C CA . LYS A 1 475 ? 49.425 19.827 32.437 1.00 12.72 1189 LYS A CA 1
ATOM 3574 C C . LYS A 1 475 ? 49.359 20.798 33.603 1.00 11.84 1189 LYS A C 1
ATOM 3575 O O . LYS A 1 475 ? 50.330 20.984 34.343 1.00 12.76 1189 LYS A O 1
ATOM 3581 N N . ASN A 1 476 ? 48.185 21.412 33.762 1.00 11.34 1190 ASN A N 1
ATOM 3582 C CA . ASN A 1 476 ? 47.873 22.220 34.937 1.00 11.22 1190 ASN A CA 1
ATOM 3583 C C . ASN A 1 476 ? 48.821 23.413 35.056 1.00 12.02 1190 ASN A C 1
ATOM 3584 O O . ASN A 1 476 ? 49.584 23.546 36.011 1.00 12.08 1190 ASN A O 1
ATOM 3589 N N . ILE A 1 477 ? 48.752 24.276 34.043 1.00 11.46 1191 ILE A N 1
ATOM 3590 C CA . ILE A 1 477 ? 49.562 25.485 33.932 1.00 12.12 1191 ILE A CA 1
ATOM 3591 C C . ILE A 1 477 ? 48.599 26.652 33.825 1.00 11.61 1191 ILE A C 1
ATOM 3592 O O . ILE A 1 477 ? 47.760 26.679 32.918 1.00 11.94 1191 ILE A O 1
ATOM 3597 N N . LEU A 1 478 ? 48.715 27.612 34.738 1.00 10.81 1192 LEU A N 1
ATOM 3598 C CA . LEU A 1 478 ? 47.876 28.803 34.743 1.00 11.29 1192 LEU A CA 1
ATOM 3599 C C . LEU A 1 478 ? 48.779 30.024 34.637 1.00 13.09 1192 LEU A C 1
ATOM 3600 O O . LEU A 1 478 ? 49.636 30.237 35.503 1.00 13.28 1192 LEU A O 1
ATOM 3605 N N . ILE A 1 479 ? 48.608 30.803 33.571 1.00 11.79 1193 ILE A N 1
ATOM 3606 C CA . ILE A 1 479 ? 49.400 32.008 33.321 1.00 12.84 1193 ILE A CA 1
ATOM 3607 C C . ILE A 1 479 ? 48.424 33.170 33.359 1.00 14.19 1193 ILE A C 1
ATOM 3608 O O . ILE A 1 479 ? 47.546 33.271 32.495 1.00 13.20 1193 ILE A O 1
ATOM 3613 N N . LYS A 1 480 ? 48.551 34.042 34.355 1.00 12.76 1194 LYS A N 1
ATOM 3614 C CA . LYS A 1 480 ? 47.566 35.102 34.493 1.00 11.96 1194 LYS A CA 1
ATOM 3615 C C . LYS A 1 480 ? 48.212 36.405 34.931 1.00 12.76 1194 LYS A C 1
ATOM 3616 O O . LYS A 1 480 ? 49.215 36.412 35.652 1.00 13.11 1194 LYS A O 1
ATOM 3622 N N . ASN A 1 481 ? 47.618 37.511 34.471 1.00 12.24 1195 ASN A N 1
ATOM 3623 C CA . ASN A 1 481 ? 48.010 38.865 34.872 1.00 12.58 1195 ASN A CA 1
ATOM 3624 C C . ASN A 1 481 ? 49.443 39.188 34.440 1.00 14.05 1195 ASN A C 1
ATOM 3625 O O . ASN A 1 481 ? 50.311 39.523 35.246 1.00 12.75 1195 ASN A O 1
ATOM 3630 N N . VAL A 1 482 ? 49.680 39.088 33.136 1.00 12.82 1196 VAL A N 1
ATOM 3631 C CA . VAL A 1 482 ? 51.020 39.232 32.578 1.00 13.63 1196 VAL A CA 1
ATOM 3632 C C . VAL A 1 482 ? 51.018 40.333 31.531 1.00 14.46 1196 VAL A C 1
ATOM 3633 O O . VAL A 1 482 ? 50.155 40.359 30.647 1.00 14.13 1196 VAL A O 1
ATOM 3637 N N . ASP A 1 483 ? 52.000 41.218 31.612 1.00 12.42 1197 ASP A N 1
ATOM 3638 C CA . ASP A 1 483 ? 52.248 42.205 30.573 1.00 12.62 1197 ASP A CA 1
ATOM 3639 C C . ASP A 1 483 ? 53.567 41.864 29.897 1.00 13.03 1197 ASP A C 1
ATOM 3640 O O . ASP A 1 483 ? 54.608 41.780 30.562 1.00 13.28 1197 ASP A O 1
ATOM 3645 N N . ILE A 1 484 ? 53.521 41.671 28.584 1.00 11.42 1198 ILE A N 1
ATOM 3646 C CA . ILE A 1 484 ? 54.689 41.301 27.790 1.00 11.39 1198 ILE A CA 1
ATOM 3647 C C . ILE A 1 484 ? 54.954 42.461 26.842 1.00 12.78 1198 ILE A C 1
ATOM 3648 O O . ILE A 1 484 ? 54.166 42.718 25.918 1.00 12.24 1198 ILE A O 1
ATOM 3653 N N . ASN A 1 485 ? 56.042 43.181 27.078 1.00 12.39 1199 ASN A N 1
ATOM 3654 C CA . ASN A 1 485 ? 56.333 44.404 26.342 1.00 13.12 1199 ASN A CA 1
ATOM 3655 C C . ASN A 1 485 ? 57.528 44.179 25.435 1.00 13.14 1199 ASN A C 1
ATOM 3656 O O . ASN A 1 485 ? 58.594 43.770 25.907 1.00 13.39 1199 ASN A O 1
ATOM 3661 N N . ASN A 1 486 ? 57.346 44.450 24.143 1.00 12.38 1200 ASN A N 1
ATOM 3662 C CA A ASN A 1 486 ? 58.419 44.404 23.158 0.40 12.63 1200 ASN A CA 1
ATOM 3663 C CA B ASN A 1 486 ? 58.421 44.408 23.163 0.60 12.63 1200 ASN A CA 1
ATOM 3664 C C . ASN A 1 486 ? 59.236 43.114 23.232 1.00 12.59 1200 ASN A C 1
ATOM 3665 O O . ASN A 1 486 ? 60.470 43.153 23.283 1.00 12.76 1200 ASN A O 1
ATOM 3674 N N . PRO A 1 487 ? 58.585 41.948 23.245 1.00 12.37 1201 PRO A N 1
ATOM 3675 C CA . PRO A 1 487 ? 59.357 40.702 23.209 1.00 11.62 1201 PRO A CA 1
ATOM 3676 C C . PRO A 1 487 ? 60.140 40.641 21.910 1.00 11.75 1201 PRO A C 1
ATOM 3677 O O . PRO A 1 487 ? 59.719 41.198 20.892 1.00 13.07 1201 PRO A O 1
ATOM 3681 N N . VAL A 1 488 ? 61.287 39.953 21.951 1.00 11.44 1202 VAL A N 1
ATOM 3682 C CA . VAL A 1 488 ? 62.156 39.887 20.775 1.00 11.55 1202 VAL A CA 1
ATOM 3683 C C . VAL A 1 488 ? 61.385 39.388 19.558 1.00 14.27 1202 VAL A C 1
ATOM 3684 O O . VAL A 1 488 ? 61.493 39.952 18.460 1.00 14.42 1202 VAL A O 1
ATOM 3688 N N . TYR A 1 489 ? 60.575 38.340 19.740 1.00 12.08 1203 TYR A N 1
ATOM 3689 C CA . TYR A 1 489 ? 59.870 37.694 18.639 1.00 12.51 1203 TYR A CA 1
ATOM 3690 C C . TYR A 1 489 ? 58.377 37.524 18.897 1.00 11.91 1203 TYR A C 1
ATOM 3691 O O . TYR A 1 489 ? 57.556 37.922 18.060 1.00 13.12 1203 TYR A O 1
ATOM 3700 N N . PHE A 1 490 ? 58.011 36.910 20.027 1.00 12.49 1204 PHE A N 1
ATOM 3701 C CA . PHE A 1 490 ? 56.634 36.481 20.270 1.00 12.35 1204 PHE A CA 1
ATOM 3702 C C . PHE A 1 490 ? 56.275 36.685 21.733 1.00 13.31 1204 PHE A C 1
ATOM 3703 O O . PHE A 1 490 ? 57.141 36.686 22.603 1.00 12.49 1204 PHE A O 1
ATOM 3711 N N . GLY A 1 491 ? 54.975 36.802 22.006 1.00 11.53 1205 GLY A N 1
ATOM 3712 C CA . GLY A 1 491 ? 54.508 36.839 23.378 1.00 11.18 1205 GLY A CA 1
ATOM 3713 C C . GLY A 1 491 ? 54.485 35.459 24.003 1.00 11.35 1205 GLY A C 1
ATOM 3714 O O . GLY A 1 491 ? 55.202 35.190 24.975 1.00 12.60 1205 GLY A O 1
ATOM 3715 N N . LEU A 1 492 ? 53.669 34.564 23.447 1.00 12.11 1206 LEU A N 1
ATOM 3716 C CA . LEU A 1 492 ? 53.499 33.212 23.967 1.00 11.78 1206 LEU A CA 1
ATOM 3717 C C . LEU A 1 492 ? 53.844 32.224 22.864 1.00 11.22 1206 LEU A C 1
ATOM 3718 O O . LEU A 1 492 ? 53.382 32.374 21.729 1.00 14.52 1206 LEU A O 1
ATOM 3723 N N . MET A 1 493 ? 54.651 31.218 23.191 1.00 10.52 1207 MET A N 1
ATOM 3724 C CA . MET A 1 493 ? 55.127 30.256 22.208 1.00 9.84 1207 MET A CA 1
ATOM 3725 C C . MET A 1 493 ? 54.855 28.855 22.745 1.00 11.73 1207 MET A C 1
ATOM 3726 O O . MET A 1 493 ? 55.427 28.454 23.765 1.00 12.83 1207 MET A O 1
ATOM 3731 N N . PHE A 1 494 ? 53.976 28.113 22.067 1.00 11.42 1208 PHE A N 1
ATOM 3732 C CA . PHE A 1 494 ? 53.589 26.769 22.480 1.00 10.97 1208 PHE A CA 1
ATOM 3733 C C . PHE A 1 494 ? 54.231 25.755 21.541 1.00 11.10 1208 PHE A C 1
ATOM 3734 O O . PHE A 1 494 ? 54.227 25.948 20.320 1.00 12.78 1208 PHE A O 1
ATOM 3742 N N . GLN A 1 495 ? 54.758 24.664 22.099 1.00 11.01 1209 GLN A N 1
ATOM 3743 C CA . GLN A 1 495 ? 55.493 23.693 21.293 1.00 11.15 1209 GLN A CA 1
ATOM 3744 C C . GLN A 1 495 ? 55.426 22.314 21.934 1.00 10.84 1209 GLN A C 1
ATOM 3745 O O . GLN A 1 495 ? 55.513 22.196 23.158 1.00 11.22 1209 GLN A O 1
ATOM 3751 N N . SER A 1 496 ? 55.274 21.276 21.100 1.00 10.62 1210 SER A N 1
ATOM 3752 C CA . SER A 1 496 ? 55.311 19.879 21.538 1.00 11.73 1210 SER A CA 1
ATOM 3753 C C . SER A 1 496 ? 56.498 19.176 20.900 1.00 11.58 1210 SER A C 1
ATOM 3754 O O . SER A 1 496 ? 56.680 19.239 19.677 1.00 14.98 1210 SER A O 1
ATOM 3757 N N . MET A 1 497 ? 57.285 18.492 21.725 1.00 12.85 1211 MET A N 1
ATOM 3758 C CA . MET A 1 497 ? 58.355 17.642 21.226 1.00 13.53 1211 MET A CA 1
ATOM 3759 C C . MET A 1 497 ? 57.767 16.420 20.530 1.00 13.98 1211 MET A C 1
ATOM 3760 O O . MET A 1 497 ? 56.898 15.735 21.081 1.00 15.08 1211 MET A O 1
ATOM 3765 N N . SER A 1 498 ? 58.253 16.144 19.282 1.00 14.40 1212 SER A N 1
ATOM 3766 C CA . SER A 1 498 ? 57.974 14.929 18.530 1.00 19.06 1212 SER A CA 1
ATOM 3767 C C . SER A 1 498 ? 59.068 13.906 18.807 1.00 20.91 1212 SER A C 1
ATOM 3768 O O . SER A 1 498 ? 60.233 14.276 18.999 1.00 20.45 1212 SER A O 1
ATOM 3771 N N . PRO A 1 499 ? 58.741 12.602 18.816 1.00 22.33 1213 PRO A N 1
ATOM 3772 C CA . PRO A 1 499 ? 57.420 12.034 18.538 1.00 20.04 1213 PRO A CA 1
ATOM 3773 C C . PRO A 1 499 ? 56.559 11.845 19.791 1.00 18.39 1213 PRO A C 1
ATOM 3774 O O . PRO A 1 499 ? 55.463 11.300 19.688 1.00 16.94 1213 PRO A O 1
ATOM 3778 N N . ASN A 1 500 ? 57.044 12.290 20.955 1.00 16.01 1214 ASN A N 1
ATOM 3779 C CA . ASN A 1 500 ? 56.329 12.027 22.204 1.00 15.75 1214 ASN A CA 1
ATOM 3780 C C . ASN A 1 500 ? 54.914 12.592 22.176 1.00 16.54 121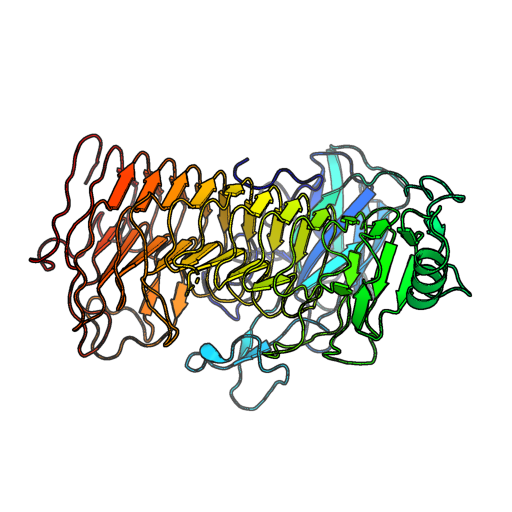4 ASN A C 1
ATOM 3781 O O . ASN A 1 500 ? 53.974 11.943 22.649 1.00 14.93 1214 ASN A O 1
ATOM 3786 N N . ASN A 1 501 ? 54.744 13.791 21.620 1.00 13.20 1215 ASN A N 1
ATOM 3787 C CA . ASN A 1 501 ? 53.432 14.401 21.404 1.00 13.08 1215 ASN A CA 1
ATOM 3788 C C . ASN A 1 501 ? 52.549 14.316 22.648 1.00 16.11 1215 ASN A C 1
ATOM 3789 O O . ASN A 1 501 ? 51.399 13.869 22.604 1.00 15.35 1215 ASN A O 1
ATOM 3794 N N . MET A 1 502 ? 53.104 14.753 23.775 1.00 12.37 1216 MET A N 1
ATOM 3795 C CA . MET A 1 502 ? 52.342 14.786 25.014 1.00 12.31 1216 MET A CA 1
ATOM 3796 C C . MET A 1 502 ? 51.189 15.777 24.902 1.00 12.88 1216 MET A C 1
ATOM 3797 O O . MET A 1 502 ? 51.371 16.922 24.483 1.00 15.62 1216 MET A O 1
ATOM 3802 N N . VAL A 1 503 ? 49.991 15.332 25.265 1.00 12.81 1217 VAL A N 1
ATOM 3803 C CA . VAL A 1 503 ? 48.797 16.163 25.130 1.00 12.82 1217 VAL A CA 1
ATOM 3804 C C . VAL A 1 503 ? 48.769 17.181 26.268 1.00 13.25 1217 VAL A C 1
ATOM 3805 O O . VAL A 1 503 ? 48.602 16.815 27.435 1.00 13.54 1217 VAL A O 1
ATOM 3809 N N . MET A 1 504 ? 48.926 18.462 25.931 1.00 10.85 1218 MET A N 1
ATOM 3810 C CA . MET A 1 504 ? 48.822 19.528 26.929 1.00 12.11 1218 MET A CA 1
ATOM 3811 C C . MET A 1 504 ? 47.385 19.631 27.428 1.00 14.17 1218 MET A C 1
ATOM 3812 O O . MET A 1 504 ? 46.459 19.782 26.629 1.00 12.79 1218 MET A O 1
ATOM 3817 N N . GLN A 1 505 ? 47.196 19.599 28.751 1.00 11.75 1219 GLN A N 1
ATOM 3818 C CA . GLN A 1 505 ? 45.868 19.702 29.347 1.00 10.59 1219 GLN A CA 1
ATOM 3819 C C . GLN A 1 505 ? 45.860 20.773 30.427 1.00 12.50 1219 GLN A C 1
ATOM 3820 O O . GLN A 1 505 ? 46.861 20.988 31.119 1.00 11.95 1219 GLN A O 1
ATOM 3826 N N . ASN A 1 506 ? 44.712 21.437 30.574 1.00 11.77 1220 ASN A N 1
ATOM 3827 C CA . ASN A 1 506 ? 44.539 22.507 31.565 1.00 11.58 1220 ASN A CA 1
ATOM 3828 C C . ASN A 1 506 ? 45.649 23.553 31.476 1.00 12.84 1220 ASN A C 1
ATOM 3829 O O . ASN A 1 506 ? 46.316 23.864 32.466 1.00 11.67 1220 ASN A O 1
ATOM 3834 N N . ILE A 1 507 ? 45.853 24.078 30.273 1.00 11.83 1221 ILE A N 1
ATOM 3835 C CA . ILE A 1 507 ? 46.767 25.192 30.027 1.00 11.02 1221 ILE A CA 1
ATOM 3836 C C . ILE A 1 507 ? 45.895 26.413 29.794 1.00 11.60 1221 ILE A C 1
ATOM 3837 O O . ILE A 1 507 ? 45.175 26.479 28.791 1.00 12.25 1221 ILE A O 1
ATOM 3842 N N . ARG A 1 508 ? 45.937 27.381 30.706 1.00 13.28 1222 ARG A N 1
ATOM 3843 C CA . ARG A 1 508 ? 45.045 28.528 30.628 1.00 12.03 1222 ARG A CA 1
ATOM 3844 C C . ARG A 1 508 ? 45.837 29.816 30.761 1.00 14.21 1222 ARG A C 1
ATOM 3845 O O . ARG A 1 508 ? 46.782 29.892 31.553 1.00 13.39 1222 ARG A O 1
ATOM 3853 N N . VAL A 1 509 ? 45.429 30.819 29.985 1.00 12.43 1223 VAL A N 1
ATOM 3854 C CA . VAL A 1 509 ? 46.076 32.127 29.919 1.00 10.26 1223 VAL A CA 1
ATOM 3855 C C . VAL A 1 509 ? 44.987 33.167 30.145 1.00 12.46 1223 VAL A C 1
ATOM 3856 O O . VAL A 1 509 ? 43.976 33.159 29.434 1.00 13.66 1223 VAL A O 1
ATOM 3860 N N . GLU A 1 510 ? 45.177 34.052 31.130 1.00 12.55 1224 GLU A N 1
ATOM 3861 C CA . GLU A 1 510 ? 44.132 35.000 31.519 1.00 14.58 1224 GLU A CA 1
ATOM 3862 C C . GLU A 1 510 ? 44.733 36.373 31.794 1.00 14.58 1224 GLU A C 1
ATOM 3863 O O . GLU A 1 510 ? 45.717 36.481 32.532 1.00 14.21 1224 GLU A O 1
ATOM 3869 N N . ASN A 1 511 ? 44.120 37.426 31.251 1.00 14.20 1225 ASN A N 1
ATOM 3870 C CA . ASN A 1 511 ? 44.519 38.810 31.533 1.00 12.83 1225 ASN A CA 1
ATOM 3871 C C . ASN A 1 511 ? 45.986 39.045 31.157 1.00 13.73 1225 ASN A C 1
ATOM 3872 O O . ASN A 1 511 ? 46.843 39.301 32.006 1.00 13.92 1225 ASN A O 1
ATOM 3877 N N . VAL A 1 512 ? 46.254 38.946 29.861 1.00 13.17 1226 VAL A N 1
ATOM 3878 C CA . VAL A 1 512 ? 47.608 39.066 29.336 1.00 13.86 1226 VAL A CA 1
ATOM 3879 C C . VAL A 1 512 ? 47.596 40.101 28.222 1.00 14.29 1226 VAL A C 1
ATOM 3880 O O . VAL A 1 512 ? 46.720 40.070 27.352 1.00 15.68 1226 VAL A O 1
ATOM 3884 N N . ASN A 1 513 ? 48.560 41.018 28.255 1.00 13.22 1227 ASN A N 1
ATOM 3885 C CA . ASN A 1 513 ? 48.763 41.999 27.199 1.00 15.00 1227 ASN A CA 1
ATOM 3886 C C . ASN A 1 513 ? 50.103 41.723 26.534 1.00 13.35 1227 ASN A C 1
ATOM 3887 O O . ASN A 1 513 ? 51.123 41.584 27.222 1.00 13.85 1227 ASN A O 1
ATOM 3892 N N . ILE A 1 514 ? 50.096 41.615 25.211 1.00 14.07 1228 ILE A N 1
ATOM 3893 C CA . ILE A 1 514 ? 51.301 41.364 24.429 1.00 11.80 1228 ILE A CA 1
ATOM 3894 C C . ILE A 1 514 ? 51.481 42.552 23.496 1.00 13.93 1228 ILE A C 1
ATOM 3895 O O . ILE A 1 514 ? 50.721 42.712 22.531 1.00 14.14 1228 ILE A O 1
ATOM 3900 N N . ASN A 1 515 ? 52.480 43.384 23.772 1.00 13.36 1229 ASN A N 1
ATOM 3901 C CA . ASN A 1 515 ? 52.607 44.691 23.133 1.00 13.67 1229 ASN A CA 1
ATOM 3902 C C . ASN A 1 515 ? 53.814 44.721 22.210 1.00 14.51 1229 ASN A C 1
ATOM 3903 O O . ASN A 1 515 ? 54.939 44.451 22.641 1.00 14.39 1229 ASN A O 1
ATOM 3908 N N . ASN A 1 516 ? 53.574 45.047 20.939 1.00 14.41 1230 ASN A N 1
ATOM 3909 C CA . ASN A 1 516 ? 54.618 45.218 19.933 1.00 14.37 1230 ASN A CA 1
ATOM 3910 C C . ASN A 1 516 ? 55.550 44.017 19.770 1.00 15.81 1230 ASN A C 1
ATOM 3911 O O . ASN A 1 516 ? 56.767 44.208 19.667 1.00 16.37 1230 ASN A O 1
ATOM 3916 N N . PRO A 1 517 ? 55.054 42.780 19.690 1.00 14.01 1231 PRO A N 1
ATOM 3917 C CA . PRO A 1 517 ? 55.962 41.675 19.348 1.00 13.95 1231 PRO A CA 1
ATOM 3918 C C . PRO A 1 517 ? 56.404 41.803 17.896 1.00 15.01 1231 PRO A C 1
ATOM 3919 O O . PRO A 1 517 ? 55.599 42.115 17.017 1.00 16.96 1231 PRO A O 1
ATOM 3923 N N . SER A 1 518 ? 57.692 41.563 17.639 1.00 15.49 1232 SER A N 1
ATOM 3924 C CA . SER A 1 518 ? 58.218 41.822 16.299 1.00 14.38 1232 SER A CA 1
ATOM 3925 C C . SER A 1 518 ? 57.620 40.885 15.260 1.00 17.57 1232 SER A C 1
ATOM 3926 O O . SER A 1 518 ? 57.498 41.259 14.085 1.00 18.33 1232 SER A O 1
ATOM 3929 N N . ARG A 1 519 ? 57.231 39.677 15.665 1.00 14.65 1233 ARG A N 1
ATOM 3930 C CA . ARG A 1 519 ? 56.666 38.695 14.747 1.00 15.25 1233 ARG A CA 1
ATOM 3931 C C . ARG A 1 519 ? 55.196 38.442 15.062 1.00 15.67 1233 ARG A C 1
ATOM 3932 O O . ARG A 1 519 ? 54.322 38.923 14.337 1.00 15.56 1233 ARG A O 1
ATOM 3940 N N . TYR A 1 520 ? 54.892 37.703 16.131 1.00 15.87 1234 TYR A N 1
ATOM 3941 C CA . TYR A 1 520 ? 53.521 37.306 16.429 1.00 13.06 1234 TYR A CA 1
ATOM 3942 C C . TYR A 1 520 ? 53.237 37.477 17.913 1.00 14.61 1234 TYR A C 1
ATOM 3943 O O . TYR A 1 520 ? 54.132 37.342 18.752 1.00 15.25 1234 TYR A O 1
ATOM 3952 N N . GLY A 1 521 ? 51.974 37.749 18.236 1.00 12.72 1235 GLY A N 1
ATOM 3953 C CA . GLY A 1 521 ? 51.568 37.696 19.630 1.00 13.72 1235 GLY A CA 1
ATOM 3954 C C . GLY A 1 521 ? 51.689 36.296 20.197 1.00 14.00 1235 GLY A C 1
ATOM 3955 O O . GLY A 1 521 ? 52.264 36.093 21.269 1.00 12.58 1235 GLY A O 1
ATOM 3956 N N . ILE A 1 522 ? 51.152 35.313 19.477 1.00 12.52 1236 ILE A N 1
ATOM 3957 C CA . ILE A 1 522 ? 51.161 33.913 19.883 1.00 12.08 1236 ILE A CA 1
ATOM 3958 C C . ILE A 1 522 ? 51.699 33.094 18.721 1.00 12.35 1236 ILE A C 1
ATOM 3959 O O . ILE A 1 522 ? 51.277 33.290 17.576 1.00 13.91 1236 ILE A O 1
ATOM 3964 N N . LYS A 1 523 ? 52.642 32.196 19.002 1.00 11.98 1237 LYS A N 1
ATOM 3965 C CA . LYS A 1 523 ? 53.127 31.253 18.002 1.00 10.96 1237 LYS A CA 1
ATOM 3966 C C . LYS A 1 523 ? 52.868 29.835 18.486 1.00 13.41 1237 LYS A C 1
ATOM 3967 O O . LYS A 1 523 ? 53.301 29.455 19.584 1.00 12.50 1237 LYS A O 1
ATOM 3973 N N . LEU A 1 524 ? 52.142 29.065 17.679 1.00 13.39 1238 LEU A N 1
ATOM 3974 C CA . LEU A 1 524 ? 52.085 27.618 17.829 1.00 11.74 1238 LEU A CA 1
ATOM 3975 C C . LEU A 1 524 ? 53.164 27.056 16.911 1.00 13.16 1238 LEU A C 1
ATOM 3976 O O . LEU A 1 524 ? 53.070 27.181 15.686 1.00 14.23 1238 LEU A O 1
ATOM 3981 N N . VAL A 1 525 ? 54.217 26.492 17.496 1.00 12.87 1239 VAL A N 1
ATOM 3982 C CA . VAL A 1 525 ? 55.349 26.030 16.699 1.00 11.51 1239 VAL A CA 1
ATOM 3983 C C . VAL A 1 525 ? 54.904 24.844 15.852 1.00 11.87 1239 VAL A C 1
ATOM 3984 O O . VAL A 1 525 ? 54.413 23.838 16.376 1.00 14.06 1239 VAL A O 1
ATOM 3988 N N . VAL A 1 526 ? 55.084 24.958 14.536 1.00 12.79 1240 VAL A N 1
ATOM 3989 C CA . VAL A 1 526 ? 54.643 23.929 13.597 1.00 12.57 1240 VAL A CA 1
ATOM 3990 C C . VAL A 1 526 ? 55.753 22.935 13.289 1.00 14.47 1240 VAL A C 1
ATOM 3991 O O . VAL A 1 526 ? 55.519 21.724 13.236 1.00 14.93 1240 VAL A O 1
ATOM 3995 N N . ARG A 1 527 ? 56.969 23.428 13.062 1.00 13.81 1241 ARG A N 1
ATOM 3996 C CA . ARG A 1 527 ? 58.105 22.556 12.787 1.00 14.09 1241 ARG A CA 1
ATOM 3997 C C . ARG A 1 527 ? 59.344 23.315 13.252 1.00 13.68 1241 ARG A C 1
ATOM 3998 O O . ARG A 1 527 ? 59.858 24.175 12.526 1.00 14.65 1241 ARG A O 1
ATOM 4006 N N . ALA A 1 528 ? 59.783 23.018 14.480 1.00 12.95 1242 ALA A N 1
ATOM 4007 C CA . ALA A 1 528 ? 60.912 23.732 15.068 1.00 12.48 1242 ALA A CA 1
ATOM 4008 C C . ALA A 1 528 ? 62.208 23.464 14.313 1.00 16.83 1242 ALA A C 1
ATOM 4009 O O . ALA A 1 528 ? 63.092 24.328 14.275 1.00 14.05 1242 ALA A O 1
ATOM 4011 N N . GLU A 1 529 ? 62.335 22.279 13.719 1.00 14.41 1243 GLU A N 1
ATOM 4012 C CA . GLU A 1 529 ? 63.529 21.812 13.022 1.00 15.27 1243 GLU A CA 1
ATOM 4013 C C . GLU A 1 529 ? 63.142 20.483 12.392 1.00 18.96 1243 GLU A C 1
ATOM 4014 O O . GLU A 1 529 ? 62.050 19.965 12.640 1.00 16.64 1243 GLU A O 1
ATOM 4020 N N . GLN A 1 530 ? 64.049 19.931 11.583 1.00 17.19 1244 GLN A N 1
ATOM 4021 C CA . GLN A 1 530 ? 63.772 18.677 10.886 1.00 21.17 1244 GLN A CA 1
ATOM 4022 C C . GLN A 1 530 ? 63.338 17.600 11.874 1.00 16.26 1244 GLN A C 1
ATOM 4023 O O . GLN A 1 530 ? 63.956 17.415 12.925 1.00 18.44 1244 GLN A O 1
ATOM 4029 N N . GLY A 1 531 ? 62.245 16.910 11.539 1.00 17.64 1245 GLY A N 1
ATOM 4030 C CA . GLY A 1 531 ? 61.750 15.818 12.343 1.00 18.95 1245 GLY A CA 1
ATOM 4031 C C . GLY A 1 531 ? 60.746 16.209 13.402 1.00 19.17 1245 GLY A C 1
ATOM 4032 O O . GLY A 1 531 ? 60.175 15.321 14.052 1.00 21.67 1245 GLY A O 1
ATOM 4033 N N . GLN A 1 532 ? 60.496 17.500 13.585 1.00 16.36 1246 GLN A N 1
ATOM 4034 C CA . GLN A 1 532 ? 59.601 17.979 14.626 1.00 17.00 1246 GLN A CA 1
ATOM 4035 C C . GLN A 1 532 ? 58.286 18.447 14.022 1.00 17.37 1246 GLN A C 1
ATOM 4036 O O . GLN A 1 532 ? 58.240 18.929 12.886 1.00 22.40 1246 GLN A O 1
ATOM 4042 N N . GLY A 1 533 ? 57.214 18.301 14.795 1.00 16.98 1247 GLY A N 1
ATOM 4043 C CA . GLY A 1 533 ? 55.889 18.635 14.334 1.00 16.15 1247 GLY A CA 1
ATOM 4044 C C . GLY A 1 533 ? 55.158 19.577 15.270 1.00 15.54 1247 GLY A C 1
ATOM 4045 O O . GLY A 1 533 ? 55.751 20.177 16.169 1.00 14.13 1247 GLY A O 1
ATOM 4046 N N . PRO A 1 534 ? 53.856 19.717 15.077 1.00 14.15 1248 PRO A N 1
ATOM 4047 C CA . PRO A 1 534 ? 53.077 20.751 15.773 1.00 14.01 1248 PRO A CA 1
ATOM 4048 C C . PRO A 1 534 ? 52.626 20.308 17.166 1.00 13.08 1248 PRO A C 1
ATOM 4049 O O . PRO A 1 534 ? 52.878 19.189 17.614 1.00 13.50 1248 PRO A O 1
ATOM 4053 N N . ALA A 1 535 ? 51.926 21.217 17.844 1.00 13.95 1249 ALA A N 1
ATOM 4054 C CA . ALA A 1 535 ? 51.615 21.046 19.257 1.00 12.39 1249 ALA A CA 1
ATOM 4055 C C . ALA A 1 535 ? 50.368 20.192 19.445 1.00 13.87 1249 ALA A C 1
ATOM 4056 O O . ALA A 1 535 ? 49.473 20.164 18.591 1.00 13.32 1249 ALA A O 1
ATOM 4058 N N . TYR A 1 536 ? 50.308 19.509 20.590 1.00 12.69 1250 TYR A N 1
ATOM 4059 C CA . TYR A 1 536 ? 49.232 18.579 20.916 1.00 13.46 1250 TYR A CA 1
ATOM 4060 C C . TYR A 1 536 ? 48.506 19.031 22.173 1.00 12.65 1250 TYR A C 1
ATOM 4061 O O . TYR A 1 536 ? 49.141 19.314 23.197 1.00 12.11 1250 TYR A O 1
ATOM 4070 N N . GLY A 1 537 ? 47.178 19.067 22.100 1.00 13.46 1251 GLY A N 1
ATOM 4071 C CA . GLY A 1 537 ? 46.348 19.399 23.242 1.00 13.72 1251 GLY A CA 1
ATOM 4072 C C . GLY A 1 537 ? 45.604 20.693 23.000 1.00 12.90 1251 GLY A C 1
ATOM 4073 O O . GLY A 1 537 ? 44.817 20.796 22.056 1.00 11.87 1251 GLY A O 1
ATOM 4074 N N . GLY A 1 538 ? 45.842 21.696 23.827 1.00 11.54 1252 GLY A N 1
ATOM 4075 C CA . GLY A 1 538 ? 45.224 22.985 23.585 1.00 12.02 1252 GLY A CA 1
ATOM 4076 C C . GLY A 1 538 ? 45.515 23.936 24.724 1.00 12.23 1252 GLY A C 1
ATOM 4077 O O . GLY A 1 538 ? 46.195 23.593 25.698 1.00 13.20 1252 GLY A O 1
ATOM 4078 N N . ALA A 1 539 ? 44.992 25.152 24.576 1.00 12.01 1253 ALA A N 1
ATOM 4079 C CA . ALA A 1 539 ? 45.109 26.163 25.617 1.00 14.00 1253 ALA A CA 1
ATOM 4080 C C . ALA A 1 539 ? 43.924 27.107 25.521 1.00 13.07 1253 ALA A C 1
ATOM 4081 O O . ALA A 1 539 ? 43.397 27.346 24.431 1.00 13.38 1253 ALA A O 1
ATOM 4083 N N . SER A 1 540 ? 43.518 27.644 26.667 1.00 11.50 1254 SER A N 1
ATOM 4084 C CA A SER A 1 540 ? 42.423 28.599 26.729 0.24 12.53 1254 SER A CA 1
ATOM 4085 C CA B SER A 1 540 ? 42.421 28.598 26.750 0.76 12.43 1254 SER A CA 1
ATOM 4086 C C . SER A 1 540 ? 42.967 30.001 26.968 1.00 13.28 1254 SER A C 1
ATOM 4087 O O . SER A 1 540 ? 43.972 30.189 27.661 1.00 13.69 1254 SER A O 1
ATOM 4092 N N . PHE A 1 541 ? 42.287 30.983 26.378 1.00 12.15 1255 PHE A N 1
ATOM 4093 C CA . PHE A 1 541 ? 42.697 32.382 26.422 1.00 13.32 1255 PHE A CA 1
ATOM 4094 C C . PHE A 1 541 ? 41.505 33.232 26.825 1.00 15.20 1255 PHE A C 1
ATOM 4095 O O . PHE A 1 541 ? 40.462 33.193 26.166 1.00 14.20 1255 PHE A O 1
ATOM 4103 N N . THR A 1 542 ? 41.658 33.989 27.906 1.00 12.19 1256 THR A N 1
ATOM 4104 C CA . THR A 1 542 ? 40.637 34.912 28.383 1.00 14.06 1256 THR A CA 1
ATOM 4105 C C . THR A 1 542 ? 41.297 36.271 28.545 1.00 16.15 1256 THR A C 1
ATOM 4106 O O . THR A 1 542 ? 42.294 36.391 29.262 1.00 15.33 1256 THR A O 1
ATOM 4110 N N . ASN A 1 543 ? 40.747 37.289 27.888 1.00 15.33 1257 ASN A N 1
ATOM 4111 C CA . ASN A 1 543 ? 41.249 38.655 28.028 1.00 14.17 1257 ASN A CA 1
ATOM 4112 C C . ASN A 1 543 ? 42.733 38.743 27.668 1.00 14.96 1257 ASN A C 1
ATOM 4113 O O . ASN A 1 543 ? 43.538 39.341 28.388 1.00 14.17 1257 ASN A O 1
ATOM 4118 N N . VAL A 1 544 ? 43.093 38.137 26.541 1.00 13.06 1258 VAL A N 1
ATOM 4119 C CA . VAL A 1 544 ? 44.456 38.194 26.022 1.00 13.90 1258 VAL A CA 1
ATOM 4120 C C . VAL A 1 544 ? 44.445 39.152 24.836 1.00 14.92 1258 VAL A C 1
ATOM 4121 O O . VAL A 1 544 ? 43.795 38.893 23.815 1.00 14.44 1258 VAL A O 1
ATOM 4125 N N . LYS A 1 545 ? 45.144 40.276 24.979 1.00 14.46 1259 LYS A N 1
ATOM 4126 C CA . LYS A 1 545 ? 45.217 41.298 23.943 1.00 14.16 1259 LYS A CA 1
ATOM 4127 C C . LYS A 1 545 ? 46.576 41.228 23.258 1.00 16.03 1259 LYS A C 1
ATOM 4128 O O . LYS A 1 545 ? 47.614 41.180 23.928 1.00 15.73 1259 LYS A O 1
ATOM 4134 N N . VAL A 1 546 ? 46.570 41.215 21.927 1.00 14.00 1260 VAL A N 1
ATOM 4135 C CA . VAL A 1 546 ? 47.787 41.333 21.133 1.00 13.90 1260 VAL A CA 1
ATOM 4136 C C . VAL A 1 546 ? 47.733 42.674 20.418 1.00 16.43 1260 VAL A C 1
ATOM 4137 O O . VAL A 1 546 ? 46.806 42.928 19.636 1.00 16.23 1260 VAL A O 1
ATOM 4141 N N . ASN A 1 547 ? 48.719 43.532 20.678 1.00 15.38 1261 ASN A N 1
ATOM 4142 C CA . ASN A 1 547 ? 48.699 44.906 20.186 1.00 15.07 1261 ASN A CA 1
ATOM 4143 C C . ASN A 1 547 ? 49.899 45.154 19.286 1.00 17.88 1261 ASN A C 1
ATOM 4144 O O . ASN A 1 547 ? 51.046 44.968 19.705 1.00 16.05 1261 ASN A O 1
ATOM 4149 N N . ASN A 1 548 ? 49.634 45.582 18.059 1.00 15.87 1262 ASN A N 1
ATOM 4150 C CA . ASN A 1 548 ? 50.664 45.951 17.094 1.00 17.51 1262 ASN A CA 1
ATOM 4151 C C . ASN A 1 548 ? 51.696 44.851 16.846 1.00 17.03 1262 ASN A C 1
ATOM 4152 O O . ASN A 1 548 ? 52.905 45.103 16.962 1.00 16.40 1262 ASN A O 1
ATOM 4157 N N . PRO A 1 549 ? 51.289 43.640 16.473 1.00 16.07 1263 PRO A N 1
ATOM 4158 C CA . PRO A 1 549 ? 52.281 42.632 16.092 1.00 15.33 1263 PRO A CA 1
ATOM 4159 C C . PRO A 1 549 ? 52.916 42.994 14.759 1.00 17.11 1263 PRO A C 1
ATOM 4160 O O . PRO A 1 549 ? 52.279 43.579 13.880 1.00 18.31 1263 PRO A O 1
ATOM 4164 N N . GLY A 1 550 ? 54.192 42.634 14.609 1.00 16.36 1264 GLY A N 1
ATOM 4165 C CA . GLY A 1 550 ? 54.894 42.946 13.372 1.00 16.32 1264 GLY A CA 1
ATOM 4166 C C . GLY A 1 550 ? 54.295 42.258 12.158 1.00 20.10 1264 GLY A C 1
ATOM 4167 O O . GLY A 1 550 ? 54.209 42.846 11.075 1.00 20.70 1264 GLY A O 1
ATOM 4168 N N . ILE A 1 551 ? 53.886 41.005 12.312 1.00 17.53 1265 ILE A N 1
ATOM 4169 C CA . ILE A 1 551 ? 53.326 40.218 11.214 1.00 16.52 1265 ILE A CA 1
ATOM 4170 C C . ILE A 1 551 ? 51.836 39.958 11.413 1.00 20.00 1265 ILE A C 1
ATOM 4171 O O . ILE A 1 551 ? 51.006 40.426 10.631 1.00 22.88 1265 ILE A O 1
ATOM 4176 N N . SER A 1 552 ? 51.476 39.214 12.457 1.00 16.99 1266 SER A N 1
ATOM 4177 C CA . SER A 1 552 ? 50.077 38.897 12.716 1.00 17.84 1266 SER A CA 1
ATOM 4178 C C . SER A 1 552 ? 49.937 38.513 14.180 1.00 15.95 1266 SER A C 1
ATOM 4179 O O . SER A 1 552 ? 50.925 38.218 14.862 1.00 15.80 1266 SER A O 1
ATOM 4182 N N . ALA A 1 553 ? 48.687 38.492 14.651 1.00 15.79 1267 ALA A N 1
ATOM 4183 C CA . ALA A 1 553 ? 48.449 38.237 16.068 1.00 16.42 1267 ALA A CA 1
ATOM 4184 C C . ALA A 1 553 ? 48.826 36.814 16.461 1.00 15.20 1267 ALA A C 1
ATOM 4185 O O . ALA A 1 553 ? 49.435 36.603 17.515 1.00 14.36 1267 ALA A O 1
ATOM 4187 N N . ILE A 1 554 ? 48.460 35.825 15.651 1.00 15.10 1268 ILE A N 1
ATOM 4188 C CA . ILE A 1 554 ? 48.735 34.426 15.964 1.00 13.01 1268 ILE A CA 1
ATOM 4189 C C . ILE A 1 554 ? 49.226 33.711 14.715 1.00 14.70 1268 ILE A C 1
ATOM 4190 O O . ILE A 1 554 ? 48.667 33.877 13.623 1.00 16.95 1268 ILE A O 1
ATOM 4195 N N . TYR A 1 555 ? 50.278 32.911 14.882 1.00 14.26 1269 TYR A N 1
ATOM 4196 C CA . TYR A 1 555 ? 50.815 32.056 13.837 1.00 14.54 1269 TYR A CA 1
ATOM 4197 C C . TYR A 1 555 ? 50.661 30.595 14.241 1.00 15.33 1269 TYR A C 1
ATOM 4198 O O . TYR A 1 555 ? 50.895 30.232 15.403 1.00 14.50 1269 TYR A O 1
ATOM 4207 N N . GLY A 1 556 ? 50.269 29.757 13.278 1.00 13.77 1270 GLY A N 1
ATOM 4208 C CA . GLY A 1 556 ? 50.334 28.317 13.413 1.00 14.30 1270 GLY A CA 1
ATOM 4209 C C . GLY A 1 556 ? 49.009 27.622 13.652 1.00 12.29 1270 GLY A C 1
ATOM 4210 O O . GLY A 1 556 ? 48.977 26.382 13.665 1.00 14.43 1270 GLY A O 1
ATOM 4211 N N . GLU A 1 557 ? 47.920 28.372 13.841 1.00 14.09 1271 GLU A N 1
ATOM 4212 C CA . GLU A 1 557 ? 46.665 27.757 14.268 1.00 13.32 1271 GLU A CA 1
ATOM 4213 C C . GLU A 1 557 ? 46.128 26.780 13.223 1.00 13.90 1271 GLU A C 1
ATOM 4214 O O . GLU A 1 557 ? 45.715 25.660 13.556 1.00 15.66 1271 GLU A O 1
ATOM 4220 N N . ALA A 1 558 ? 46.124 27.187 11.950 1.00 13.80 1272 ALA A N 1
ATOM 4221 C CA . ALA A 1 558 ? 45.600 26.320 10.900 1.00 15.44 1272 ALA A CA 1
ATOM 4222 C C . ALA A 1 558 ? 46.489 25.108 10.665 1.00 16.93 1272 ALA A C 1
ATOM 4223 O O . ALA A 1 558 ? 46.007 24.073 10.191 1.00 20.47 1272 ALA A O 1
ATOM 4225 N N . GLN A 1 559 ? 47.780 25.213 10.974 1.00 14.19 1273 GLN A N 1
ATOM 4226 C CA . GLN A 1 559 ? 48.741 24.144 10.736 1.00 14.31 1273 GLN A CA 1
ATOM 4227 C C . GLN A 1 559 ? 48.939 23.245 11.942 1.00 12.24 1273 GLN A C 1
ATOM 4228 O O . GLN A 1 559 ? 49.838 22.395 11.928 1.00 16.05 1273 GLN A O 1
ATOM 4234 N N . SER A 1 560 ? 48.131 23.421 12.984 1.00 13.93 1274 SER A N 1
ATOM 4235 C CA . SER A 1 560 ? 48.249 22.648 14.219 1.00 14.13 1274 SER A CA 1
ATOM 4236 C C . SER A 1 560 ? 46.939 21.909 14.462 1.00 15.32 1274 SER A C 1
ATOM 4237 O O . SER A 1 560 ? 46.148 22.288 15.342 1.00 14.96 1274 SER A O 1
ATOM 4240 N N . PRO A 1 561 ? 46.680 20.841 13.693 1.00 14.36 1275 PRO A N 1
ATOM 4241 C CA . PRO A 1 561 ? 45.382 20.156 13.775 1.00 15.61 1275 PRO A CA 1
ATOM 4242 C C . PRO A 1 561 ? 45.173 19.364 15.050 1.00 16.26 1275 PRO A C 1
ATOM 4243 O O . PRO A 1 561 ? 44.043 18.918 15.285 1.00 15.34 1275 PRO A O 1
ATOM 4247 N N . ASN A 1 562 ? 46.210 19.163 15.867 1.00 13.48 1276 ASN A N 1
ATOM 4248 C CA . ASN A 1 562 ? 46.100 18.434 17.124 1.00 14.41 1276 ASN A CA 1
ATOM 4249 C C . ASN A 1 562 ? 46.002 19.360 18.331 1.00 12.01 1276 ASN A C 1
ATOM 4250 O O . ASN A 1 562 ? 46.020 18.876 19.470 1.00 14.07 1276 ASN A O 1
ATOM 4255 N N . PHE A 1 563 ? 45.918 20.672 18.108 1.00 13.02 1277 PHE A N 1
ATOM 4256 C CA . PHE A 1 563 ? 45.942 21.674 19.167 1.00 12.40 1277 PHE A CA 1
ATOM 4257 C C . PHE A 1 563 ? 44.728 22.574 19.011 1.00 13.61 1277 PHE A C 1
ATOM 4258 O O . PHE A 1 563 ? 44.487 23.103 17.920 1.00 16.63 1277 PHE A O 1
ATOM 4266 N N . THR A 1 564 ? 43.969 22.754 20.089 1.00 11.53 1278 THR A N 1
ATOM 4267 C CA . THR A 1 564 ? 42.771 23.589 20.064 1.00 12.16 1278 THR A CA 1
ATOM 4268 C C . THR A 1 564 ? 43.014 24.873 20.846 1.00 11.16 1278 THR A C 1
ATOM 4269 O O . THR A 1 564 ? 43.255 24.835 22.058 1.00 13.77 1278 THR A O 1
ATOM 4273 N N . VAL A 1 565 ? 42.950 26.002 20.152 1.00 13.01 1279 VAL A N 1
ATOM 4274 C CA . VAL A 1 565 ? 42.948 27.317 20.782 1.00 13.85 1279 VAL A CA 1
ATOM 4275 C C . VAL A 1 565 ? 41.511 27.622 21.178 1.00 15.63 1279 VAL A C 1
ATOM 4276 O O . VAL A 1 565 ? 40.613 27.615 20.327 1.00 17.16 1279 VAL A O 1
ATOM 4280 N N . THR A 1 566 ? 41.279 27.873 22.458 1.00 15.06 1280 THR A N 1
ATOM 4281 C CA . THR A 1 566 ? 39.953 28.244 22.955 1.00 14.76 1280 THR A CA 1
ATOM 4282 C C . THR A 1 566 ? 39.956 29.726 23.307 1.00 14.89 1280 THR A C 1
ATOM 4283 O O . THR A 1 566 ? 40.637 30.144 24.248 1.00 14.81 1280 THR A O 1
ATOM 4287 N N . ARG A 1 567 ? 39.180 30.514 22.564 1.00 15.37 1281 ARG A N 1
ATOM 4288 C CA . ARG A 1 567 ? 39.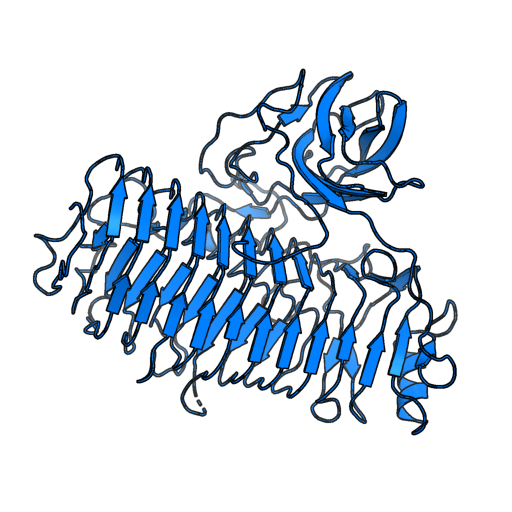017 31.941 22.841 1.00 15.14 1281 ARG A CA 1
ATOM 4289 C C . ARG A 1 567 ? 37.784 32.081 23.724 1.00 15.69 1281 ARG A C 1
ATOM 4290 O O . ARG A 1 567 ? 36.652 32.143 23.241 1.00 17.10 1281 ARG A O 1
ATOM 4298 N N . VAL A 1 568 ? 37.998 32.120 25.038 1.00 15.69 1282 VAL A N 1
ATOM 4299 C CA . VAL A 1 568 ? 36.873 32.167 25.970 1.00 15.48 1282 VAL A CA 1
ATOM 4300 C C . VAL A 1 568 ? 36.109 33.478 25.820 1.00 18.03 1282 VAL A C 1
ATOM 4301 O O . VAL A 1 568 ? 34.901 33.489 25.550 1.00 19.24 1282 VAL A O 1
ATOM 4305 N N . SER A 1 569 ? 36.806 34.598 25.979 1.00 14.21 1283 SER A N 1
ATOM 4306 C CA . SER A 1 569 ? 36.229 35.930 25.881 1.00 16.40 1283 SER A CA 1
ATOM 4307 C C . SER A 1 569 ? 37.370 36.934 25.928 1.00 18.25 1283 SER A C 1
ATOM 4308 O O . SER A 1 569 ? 38.474 36.621 26.389 1.00 15.87 1283 SER A O 1
ATOM 4311 N N . GLY A 1 570 ? 37.091 38.141 25.440 1.00 17.77 1284 GLY A N 1
ATOM 4312 C CA . GLY A 1 570 ? 37.989 39.264 25.636 1.00 18.03 1284 GLY A CA 1
ATOM 4313 C C . GLY A 1 570 ? 39.265 39.252 24.824 1.00 15.80 1284 GLY A C 1
ATOM 4314 O O . GLY A 1 570 ? 40.189 40.003 25.147 1.00 16.87 1284 GLY A O 1
ATOM 4315 N N . ASN A 1 571 ? 39.354 38.435 23.779 1.00 14.15 1285 ASN A N 1
ATOM 4316 C CA . ASN A 1 571 ? 40.551 38.373 22.949 1.00 16.37 1285 ASN A CA 1
ATOM 4317 C C . ASN A 1 571 ? 40.344 39.183 21.675 1.00 21.40 1285 ASN A C 1
ATOM 4318 O O . ASN A 1 571 ? 39.274 39.127 21.060 1.00 23.25 1285 ASN A O 1
ATOM 4323 N N . ASN A 1 572 ? 41.368 39.936 21.273 1.00 15.70 1286 ASN A N 1
ATOM 4324 C CA . ASN A 1 572 ? 41.294 40.732 20.046 1.00 15.23 1286 ASN A CA 1
ATOM 4325 C C . ASN A 1 572 ? 41.997 40.057 18.870 1.00 18.06 1286 ASN A C 1
ATOM 4326 O O . ASN A 1 572 ? 42.605 40.716 18.013 1.00 18.44 1286 ASN A O 1
ATOM 4331 N N . TRP A 1 573 ? 41.908 38.729 18.805 1.00 15.37 1287 TRP A N 1
ATOM 4332 C CA . TRP A 1 573 ? 42.566 37.940 17.772 1.00 16.91 1287 TRP A CA 1
ATOM 4333 C C . TRP A 1 573 ? 41.880 36.576 17.681 1.00 20.29 1287 TRP A C 1
ATOM 4334 O O . TRP A 1 573 ? 42.249 35.754 16.833 1.00 21.07 1287 TRP A O 1
#

Foldseek 3Di:
DLFFDAQKDKFWLLPPVKDWPFAKDDADCAFLDPQNLFFVSIWTKDADAFTKIKDFAQFKFQKKKWKKFADPPDWWWWWKDKQRHTFDIWTDDCLQAWAKDAPQPCVCFQAHRDDDPRIGTGRGIDMTIDGTPDTGGGGIIIMTGHHPRGGNMMTTTIMIGHHDDFFDDDPDCVAAPEDDPPAAQLNSQVVNLVDVSHQAHEYEFDEHEFAAAREDANAAHEYHYRAAVGAEYEYPQVDEQGQTAYEYEQRRAQHEYEGHEYEYRYNGADPDGFANYHYELGANYEYERYEYERTQEPYAYAVYEHYEYANYEAEHHSEEHYEHEANYEQYEQENYEYENHNEADYEYYFAYCATHENYENRSHEYESHRYYEPYEYAAGAHYEHYSYEYESHNAEANYEQEPAQVPGHHQGHDDHAYEYYHYEYYQGWHFDDAAAAFPPDDDGTQTYANYEQEYHQHAAERYEYENYEYHAYAAEHYEYFYFPPSQHAYYHAEYYQYEHEAHAAEHYEFGAGRHPPGGTHAHEYEYYQYEYYNYNHYHYPCPVNHVRYDYHDPYNYPD

Secondary structure (DSSP, 8-state):
--S---SSEEEETT-TTS-BSSEEPPP---TTSTTTTSGGG--EEE-STT-EEEEE-SS-EEEEEEEEE--TT-EEEEEEEETTEEEEEEEEE-TT--EEE-TT-GGGTTT--S--TTPEEE---EEEEEEEEEEEPTT-EEEEE--TTS-S-EEEEEEEEE-PPPPPPPS-TTTEEEPBTTB-HHHHHHHHHT-TT--EEEE-SEEEE--SEEEE-SS--EEEES-TTTEEEE--TTS-S---EEEE-GGGTT-EEEEEEEE---SS--SSS-EEEE-TT-BS-EEEEEEEESSSEEEEEES-BS-EEES-EEES-SS-SEEEETT--S-EEES-EEES-SS-SEEEE-------BS-EEEEEEEEEESSS-SEEEESBBSEEEEEEEEEEESEE-SEEEE---TTS---BB-SS-EEEEEEEEES-EEEES--TT-SS--SSSEEE-SEEEEE-SSB-EEEEEEEEEEES-SSEEEEEEE-TTT---BEEEEEEEEEEE--SSEEEEE-S-SSTT-----EEEEEEEEEEES-SSEEEESSTT-TTEEEEEEES---